Protein AF-A0A814U727-F1 (afdb_monomer_lite)

Organism: NCBI:txid1234261

pLDDT: mean 76.37, std 18.08, range [27.36, 97.31]

Foldseek 3Di:
DVCVVPPDPPPDPPPALVVLLVVLLPQDQPDDVVQVCCVPVVVDHDDDDDPDDPDQRPSLVVLVVVLCCLVPPPVHDVLRNLLSNQSSQQSHVVRRLLVNLVVLVVVCVVDVPPLVSSLVNLVSVCVRDPLVVNLLSQLLNVDVVSNVSSCVSSPHDCVVVVVVVVVLVPDPDPLQSNLVSCVVSVVLLSNLLSLLVRQVPDDDDPPVVLVVSVVSCLVVVVLVSNLVSLVVDPPNVSCLVSNLVSLVSNLVVCVVVLVLQVSLVSCVVSVVLVSNLVSCLSVVVLVSNVVSVVVVVVVVVVPDDDVVVVVVVVVVLVVVLVVLQVSLVVCLVVLVLQSSLVSCVPRNVNLVSSLVSCLSNVVLVVNVVSCVPPVNVVVVVCVPPPNVVSLVVVLVVVVVVLVVLLVLLVVLLVLLVVVLVVLLVVQVVCVVVVHHDDLPVVPPPDPPDDDDDDDDDDDDDDDDDDDDDDDDDDDDDDDCPVVVVVVLVVVVVLLQDCDPPRPNNNVNSLVSSLVSLVVLLVCLVVLLVSLVSLCVPPPVVCNVVSLVSNLVSLVSSVVSNVVSVVSLCVSQVDPPPPPPPVPDDDDDDPVSVVSVVVSNVSVVVSCVSPPPSSNDRRCRDPDDPRDDPVSDPPD

InterPro domains:
  IPR006849 Elongator complex protein 1 [PTHR12747] (14-600)
  IPR056166 ELP1, TPR domain [PF23878] (177-294)
  IPR056167 ELP1, alpha-solenoid [PF23925] (14-168)
  IPR056169 ELP1, three-helical bundle [PF23936] (381-571)

Structure (mmCIF, N/CA/C/O backbone):
data_AF-A0A814U727-F1
#
_entry.id   AF-A0A814U727-F1
#
loop_
_atom_site.group_PDB
_atom_site.id
_atom_site.type_symbol
_atom_site.label_atom_id
_atom_site.label_alt_id
_atom_site.label_comp_id
_atom_site.label_asym_id
_atom_site.label_entity_id
_atom_site.label_seq_id
_atom_site.pdbx_PDB_ins_code
_atom_site.Cartn_x
_atom_site.Cartn_y
_atom_site.Cartn_z
_atom_site.occupancy
_atom_site.B_iso_or_equiv
_atom_site.auth_seq_id
_atom_site.auth_comp_id
_atom_site.auth_asym_id
_atom_site.auth_atom_id
_atom_site.pdbx_PDB_model_num
ATOM 1 N N . ILE A 1 1 ? -9.825 -4.395 -49.458 1.00 58.22 1 ILE A N 1
ATOM 2 C CA . ILE A 1 1 ? -8.453 -4.311 -50.018 1.00 58.22 1 ILE A CA 1
ATOM 3 C C . 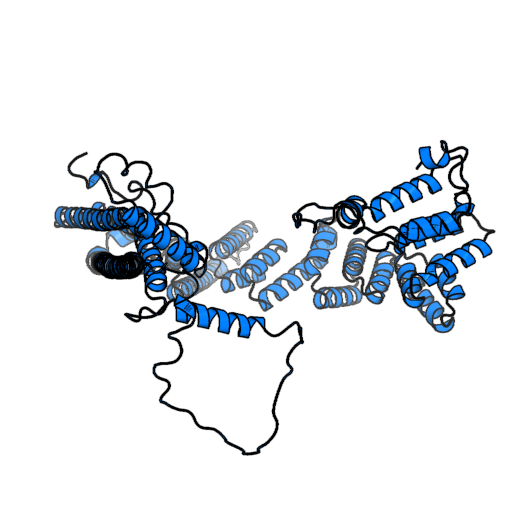ILE A 1 1 ? -8.302 -5.306 -51.154 1.00 58.22 1 ILE A C 1
ATOM 5 O O . ILE A 1 1 ? -8.364 -4.863 -52.281 1.00 58.22 1 ILE A O 1
ATOM 9 N N . HIS A 1 2 ? -8.316 -6.621 -50.920 1.00 54.81 2 HIS A N 1
ATOM 10 C CA . HIS A 1 2 ? -8.309 -7.592 -52.030 1.00 54.81 2 HIS A CA 1
ATOM 11 C C . HIS A 1 2 ? -9.456 -7.369 -53.050 1.00 54.81 2 HIS A C 1
ATOM 13 O O . HIS A 1 2 ? -9.230 -7.396 -54.251 1.00 54.81 2 HIS A O 1
ATOM 19 N N . ARG A 1 3 ? -10.678 -7.025 -52.596 1.00 56.31 3 ARG A N 1
ATOM 20 C CA . ARG A 1 3 ? -11.772 -6.569 -53.490 1.00 56.31 3 ARG A CA 1
ATOM 21 C C . ARG A 1 3 ? -11.554 -5.177 -54.117 1.00 56.31 3 ARG A C 1
ATOM 23 O O . ARG A 1 3 ? -11.979 -4.981 -55.242 1.00 56.31 3 ARG A O 1
ATOM 30 N N . LEU A 1 4 ? -10.876 -4.246 -53.432 1.00 59.59 4 LEU A N 1
ATOM 31 C CA . LEU A 1 4 ? -10.508 -2.930 -53.999 1.00 59.59 4 LEU A CA 1
ATOM 32 C C . LEU A 1 4 ? -9.521 -3.092 -55.167 1.00 59.59 4 LEU A C 1
ATOM 34 O O . LEU A 1 4 ? -9.614 -2.366 -56.142 1.00 59.59 4 LEU A O 1
ATOM 38 N N . PHE A 1 5 ? -8.617 -4.073 -55.082 1.00 59.12 5 PHE A N 1
ATOM 39 C CA . PHE A 1 5 ? -7.637 -4.366 -56.129 1.00 59.12 5 PHE A CA 1
ATOM 40 C C . PHE A 1 5 ? -8.147 -5.340 -57.213 1.00 59.12 5 PHE A C 1
ATOM 42 O O . PHE A 1 5 ? -7.602 -5.330 -58.311 1.00 59.12 5 PHE A O 1
ATOM 49 N N . LYS A 1 6 ? -9.186 -6.161 -56.951 1.00 55.72 6 LYS A N 1
ATOM 50 C CA . LYS A 1 6 ? -9.723 -7.145 -57.925 1.00 55.72 6 LYS A CA 1
ATOM 51 C C . LYS A 1 6 ? -11.111 -6.849 -58.524 1.00 55.72 6 LYS A C 1
ATOM 53 O O . LYS A 1 6 ? -11.428 -7.460 -59.536 1.00 55.72 6 LYS A O 1
ATOM 58 N N . GLN A 1 7 ? -11.964 -5.993 -57.941 1.00 47.12 7 GLN A N 1
ATOM 59 C CA . GLN A 1 7 ? -13.402 -5.925 -58.302 1.00 47.12 7 GLN A CA 1
ATOM 60 C C . GLN A 1 7 ? -13.961 -4.569 -58.779 1.00 47.12 7 GLN A C 1
ATOM 62 O O . GLN A 1 7 ? -15.175 -4.450 -58.915 1.00 47.12 7 GLN A O 1
ATOM 67 N N . THR A 1 8 ? -13.149 -3.569 -59.121 1.00 43.12 8 THR A N 1
ATOM 68 C CA . THR A 1 8 ? -13.662 -2.327 -59.740 1.00 43.12 8 THR A CA 1
ATOM 69 C C . THR A 1 8 ? -13.078 -2.116 -61.136 1.00 43.12 8 THR A C 1
ATOM 71 O O . THR A 1 8 ? -11.985 -1.570 -61.256 1.00 43.12 8 THR A O 1
ATOM 74 N N . PRO A 1 9 ? -13.794 -2.511 -62.211 1.00 39.28 9 PRO A N 1
ATOM 75 C CA . PRO A 1 9 ? -13.290 -2.392 -63.580 1.00 39.28 9 PRO A CA 1
ATOM 76 C C . PRO A 1 9 ? -13.101 -0.943 -64.049 1.00 39.28 9 PRO A C 1
ATOM 78 O O . PRO A 1 9 ? -12.345 -0.730 -64.982 1.00 39.28 9 PRO A O 1
ATOM 81 N N . ASN A 1 10 ? -13.760 0.041 -63.417 1.00 41.03 10 ASN A N 1
ATOM 82 C CA . ASN A 1 10 ? -13.787 1.437 -63.886 1.00 41.03 10 ASN A CA 1
ATOM 83 C C . ASN A 1 10 ? -13.770 2.509 -62.777 1.00 41.03 10 ASN A C 1
ATOM 85 O O . ASN A 1 10 ? -13.984 3.682 -63.070 1.00 41.03 10 ASN A O 1
ATOM 89 N N . SER A 1 11 ? -13.512 2.162 -61.513 1.00 38.41 11 SER A N 1
ATOM 90 C CA . SER A 1 11 ? -13.338 3.176 -60.466 1.00 38.41 11 SER A CA 1
ATOM 91 C C . SER A 1 11 ? -11.968 3.046 -59.826 1.00 38.41 11 SER A C 1
ATOM 93 O O . SER A 1 11 ? -11.688 2.095 -59.098 1.00 38.41 11 SER A O 1
ATOM 95 N N . ILE A 1 12 ? -11.199 4.098 -60.080 1.00 43.81 12 ILE A N 1
ATOM 96 C CA . ILE A 1 12 ? -9.891 4.459 -59.565 1.00 43.81 12 ILE A CA 1
ATOM 97 C C . ILE A 1 12 ? -8.723 3.659 -60.160 1.00 43.81 12 ILE A C 1
ATOM 99 O O . ILE A 1 12 ? -8.432 2.518 -59.815 1.00 43.81 12 ILE A O 1
ATOM 103 N N . THR A 1 13 ? -8.009 4.357 -61.032 1.00 46.28 13 THR A N 1
ATOM 104 C CA . THR A 1 13 ? -6.602 4.237 -61.430 1.00 46.28 13 THR A CA 1
ATOM 105 C C . THR A 1 13 ? -5.623 4.186 -60.238 1.00 46.28 13 THR A C 1
ATOM 107 O O . THR A 1 13 ? -4.543 4.747 -60.307 1.00 46.28 13 THR A O 1
ATOM 110 N N . ILE A 1 14 ? -5.938 3.485 -59.141 1.00 52.72 14 ILE A N 1
ATOM 111 C CA . ILE A 1 14 ? -5.020 3.255 -58.012 1.00 52.72 14 ILE A CA 1
ATOM 112 C C . ILE A 1 14 ? -4.080 2.120 -58.405 1.00 52.72 14 ILE A C 1
ATOM 114 O O . ILE A 1 14 ? -4.204 0.982 -57.953 1.00 52.72 14 ILE A O 1
ATOM 118 N N . LYS A 1 15 ? -3.180 2.402 -59.339 1.00 61.69 15 LYS A N 1
ATOM 119 C CA . LYS A 1 15 ? -2.070 1.499 -59.656 1.00 61.69 15 LYS A CA 1
ATOM 120 C C . LYS A 1 15 ? -0.719 2.117 -59.337 1.00 61.69 15 LYS A C 1
ATOM 122 O O . LYS A 1 15 ? 0.233 1.354 -59.197 1.00 61.69 15 LYS A O 1
ATOM 127 N N . ASN A 1 16 ? -0.643 3.441 -59.193 1.00 74.56 16 ASN A N 1
ATOM 128 C CA . ASN A 1 16 ? 0.601 4.131 -58.888 1.00 74.56 16 ASN A CA 1
ATOM 129 C C . ASN A 1 16 ? 0.815 4.266 -57.368 1.00 74.56 16 ASN A C 1
ATOM 131 O O . ASN A 1 16 ? -0.143 4.446 -56.615 1.00 74.56 16 ASN A O 1
ATOM 135 N N . ASP A 1 17 ? 2.070 4.158 -56.930 1.00 82.31 17 ASP A N 1
ATOM 136 C CA . ASP A 1 17 ? 2.481 4.223 -55.519 1.00 82.31 17 ASP A CA 1
ATOM 137 C C . ASP A 1 17 ? 2.091 5.567 -54.884 1.00 82.31 17 ASP A C 1
ATOM 139 O O . ASP A 1 17 ? 1.654 5.614 -53.738 1.00 82.31 17 ASP A O 1
ATOM 143 N N . ASP A 1 18 ? 2.155 6.655 -55.656 1.00 83.00 18 ASP A N 1
ATOM 144 C CA . ASP A 1 18 ? 1.884 8.016 -55.181 1.00 83.00 18 ASP A CA 1
ATOM 145 C C . ASP A 1 18 ? 0.433 8.220 -54.710 1.00 83.00 18 ASP A C 1
ATOM 147 O O . ASP A 1 18 ? 0.200 8.815 -53.656 1.00 83.00 18 ASP A O 1
ATOM 151 N N . ASP A 1 19 ? -0.548 7.679 -55.440 1.00 83.69 19 ASP A N 1
ATOM 152 C CA . ASP A 1 19 ? -1.971 7.804 -55.088 1.00 83.69 19 ASP A CA 1
ATOM 153 C C . ASP A 1 19 ? -2.294 7.030 -53.801 1.00 83.69 19 ASP A C 1
ATOM 155 O O . ASP A 1 19 ? -3.074 7.472 -52.953 1.00 83.69 19 ASP A O 1
ATOM 159 N N . LEU A 1 20 ? -1.662 5.865 -53.633 1.00 85.06 20 LEU A N 1
ATOM 160 C CA . LEU A 1 20 ? -1.774 5.048 -52.425 1.00 85.06 20 LEU A CA 1
ATOM 161 C C . LEU A 1 20 ? -1.077 5.706 -51.234 1.00 85.06 20 LEU A C 1
ATOM 163 O O . LEU A 1 20 ? -1.623 5.690 -50.129 1.00 85.06 20 LEU A O 1
ATOM 167 N N . CYS A 1 21 ? 0.085 6.323 -51.452 1.00 87.88 21 CYS A N 1
ATOM 168 C CA . CYS A 1 21 ? 0.768 7.130 -50.448 1.00 87.88 21 CYS A CA 1
ATOM 169 C C . CYS A 1 21 ? -0.115 8.279 -49.975 1.00 87.88 21 CYS A C 1
ATOM 171 O O . CYS A 1 21 ? -0.273 8.459 -48.767 1.00 87.88 21 CYS A O 1
ATOM 173 N N . LEU A 1 22 ? -0.709 9.030 -50.908 1.00 87.31 22 LEU A N 1
ATOM 174 C CA . LEU A 1 22 ? -1.599 10.139 -50.587 1.00 87.31 22 LEU A CA 1
ATOM 175 C C . LEU A 1 22 ? -2.775 9.643 -49.742 1.00 87.31 22 LEU A C 1
ATOM 177 O O . LEU A 1 22 ? -2.979 10.141 -48.635 1.00 87.31 22 LEU A O 1
ATOM 181 N N . PHE A 1 23 ? -3.446 8.576 -50.184 1.00 87.44 23 PHE A N 1
ATOM 182 C CA . PHE A 1 23 ? -4.540 7.955 -49.439 1.00 87.44 23 PHE A CA 1
ATOM 183 C C . PHE A 1 23 ? -4.135 7.544 -48.016 1.00 87.44 23 PHE A C 1
ATOM 185 O O . PHE A 1 23 ? -4.817 7.883 -47.050 1.00 87.44 23 PHE A O 1
ATOM 192 N N . LEU A 1 24 ? -3.017 6.825 -47.863 1.00 88.00 24 LEU A N 1
ATOM 193 C CA . LEU A 1 24 ? -2.517 6.398 -46.553 1.00 88.00 24 LEU A CA 1
ATOM 194 C C . LEU A 1 24 ? -2.114 7.593 -45.682 1.00 88.00 24 LEU A C 1
ATOM 196 O O . LEU A 1 24 ? -2.249 7.536 -44.459 1.00 88.00 24 LEU A O 1
ATOM 200 N N . SER A 1 25 ? -1.630 8.675 -46.292 1.00 86.19 25 SER A N 1
ATOM 201 C CA . SER A 1 25 ? -1.202 9.877 -45.586 1.00 86.19 25 SER A CA 1
ATOM 202 C C . SER A 1 25 ? -2.357 10.709 -45.025 1.00 86.19 25 SER A C 1
ATOM 204 O O . SER A 1 25 ? -2.167 11.364 -43.997 1.00 86.19 25 SER A O 1
ATOM 206 N N . GLU A 1 26 ? -3.532 10.637 -45.652 1.00 85.81 26 GLU A N 1
ATOM 207 C CA . GLU A 1 26 ? -4.764 11.332 -45.259 1.00 85.81 26 GLU A CA 1
ATOM 208 C C . GLU A 1 26 ? -5.629 10.528 -44.274 1.00 85.81 26 GLU A C 1
ATOM 210 O O . GLU A 1 26 ? -6.686 10.996 -43.845 1.00 85.81 26 GLU A O 1
ATOM 215 N N . LEU A 1 27 ? -5.196 9.321 -43.887 1.00 83.38 27 LEU A N 1
ATOM 216 C CA . LEU A 1 27 ? -5.899 8.529 -42.882 1.00 83.38 27 LEU A CA 1
ATOM 217 C C . LEU A 1 27 ? -5.913 9.247 -41.530 1.00 83.38 27 LEU A C 1
ATOM 219 O O . LEU A 1 27 ? -4.876 9.459 -40.905 1.00 83.38 27 LEU A O 1
ATOM 223 N N . ASP A 1 28 ? -7.124 9.537 -41.066 1.00 76.38 28 ASP A N 1
ATOM 224 C CA . ASP A 1 28 ? -7.392 10.198 -39.796 1.00 76.38 28 ASP A CA 1
ATOM 225 C C . ASP A 1 28 ? -8.193 9.268 -38.868 1.00 76.38 28 ASP A C 1
ATOM 227 O O . ASP A 1 28 ? -9.108 8.550 -39.302 1.00 76.38 28 ASP A O 1
ATOM 231 N N . ASN A 1 29 ? -7.821 9.257 -37.587 1.00 73.56 29 ASN A N 1
ATOM 232 C CA . ASN A 1 29 ? -8.499 8.487 -36.548 1.00 73.56 29 ASN A CA 1
ATOM 233 C C . ASN A 1 29 ? -9.765 9.191 -36.041 1.00 73.56 29 ASN A C 1
ATOM 235 O O . ASN A 1 29 ? -10.675 8.505 -35.582 1.00 73.56 29 ASN A O 1
ATOM 239 N N . GLU A 1 30 ? -9.844 10.520 -36.159 1.00 66.31 30 GLU A N 1
ATOM 240 C CA . GLU A 1 30 ? -10.944 11.337 -35.630 1.00 66.31 30 GLU A CA 1
ATOM 241 C C . GLU A 1 30 ? -12.104 11.464 -36.628 1.00 66.31 30 GLU A C 1
ATOM 243 O O . GLU A 1 30 ? -13.277 11.517 -36.250 1.00 66.31 30 GLU A O 1
ATOM 248 N N . LYS A 1 31 ? -11.805 11.443 -37.932 1.00 62.59 31 LYS A N 1
ATOM 249 C CA . LYS A 1 31 ? -12.823 11.565 -38.982 1.00 62.59 31 LYS A CA 1
ATOM 250 C C . LYS A 1 31 ? -13.598 10.263 -39.168 1.00 62.59 31 LYS A C 1
ATOM 252 O O . LYS A 1 31 ? -13.201 9.340 -39.894 1.00 62.59 31 LYS A O 1
ATOM 257 N N . ASN A 1 32 ? -14.766 10.213 -38.538 1.00 62.75 32 ASN A N 1
ATOM 258 C CA . ASN A 1 32 ? -15.818 9.266 -38.870 1.00 62.75 32 ASN A CA 1
ATOM 259 C C . ASN A 1 32 ? -16.837 9.947 -39.790 1.00 62.75 32 ASN A C 1
ATOM 261 O O . ASN A 1 32 ? -17.384 10.994 -39.447 1.00 62.75 32 ASN A O 1
ATOM 265 N N . THR A 1 33 ? -17.142 9.329 -40.933 1.00 61.69 33 THR A N 1
ATOM 266 C CA . THR A 1 33 ? -18.140 9.808 -41.904 1.00 61.69 33 THR A CA 1
ATOM 267 C C . THR A 1 33 ? -19.481 10.086 -41.227 1.00 61.69 33 THR A C 1
ATOM 269 O O . THR A 1 33 ? -20.190 10.998 -41.626 1.00 61.69 33 THR A O 1
ATOM 272 N N . LYS A 1 34 ? -19.793 9.351 -40.150 1.00 60.88 34 LYS A N 1
ATOM 273 C CA . LYS A 1 34 ? -20.960 9.572 -39.291 1.00 60.88 34 LYS A CA 1
ATOM 274 C C . LYS A 1 34 ? -20.980 10.973 -38.658 1.00 60.88 34 LYS A C 1
ATOM 276 O O . LYS A 1 34 ? -22.019 11.618 -38.698 1.00 60.88 34 LYS A O 1
ATOM 281 N N . HIS A 1 35 ? -19.862 11.460 -38.118 1.00 59.62 35 HIS A N 1
ATOM 282 C CA . HIS A 1 35 ? -19.787 12.791 -37.500 1.00 59.62 35 HIS A CA 1
ATOM 283 C C . HIS A 1 35 ? -19.927 13.915 -38.534 1.00 59.62 35 HIS A C 1
ATOM 285 O O . HIS A 1 35 ? -20.664 14.871 -38.296 1.00 59.62 35 HIS A O 1
ATOM 291 N N . GLU A 1 36 ? -19.277 13.792 -39.695 1.00 60.28 36 GLU A N 1
ATOM 292 C CA . GLU A 1 36 ? -19.393 14.794 -40.765 1.00 60.28 36 GLU A CA 1
ATOM 293 C C . GLU A 1 36 ? -20.781 14.784 -41.428 1.00 60.28 36 GLU A C 1
ATOM 295 O O . GLU A 1 36 ? -21.351 15.852 -41.645 1.00 60.28 36 GLU A O 1
ATOM 300 N N . LEU A 1 37 ? -21.383 13.611 -41.670 1.00 58.31 37 LEU A N 1
ATOM 301 C CA . LEU A 1 37 ? -22.754 13.499 -42.191 1.00 58.31 37 LEU A CA 1
ATOM 302 C C . LEU A 1 37 ? -23.787 14.078 -41.218 1.00 58.31 37 LEU A C 1
ATOM 304 O O . LEU A 1 37 ? -24.665 14.821 -41.647 1.00 58.31 37 LEU A O 1
ATOM 308 N N . ILE A 1 38 ? -23.684 13.788 -39.918 1.00 60.50 38 ILE A N 1
ATOM 309 C CA . ILE A 1 38 ? -24.614 14.331 -38.913 1.00 60.50 38 ILE A CA 1
ATOM 310 C C . ILE A 1 38 ? -24.492 15.859 -38.836 1.00 60.50 38 ILE A C 1
ATOM 312 O O . ILE A 1 38 ? -25.503 16.562 -38.849 1.00 60.50 38 ILE A O 1
ATOM 316 N N . LYS A 1 39 ? -23.266 16.389 -38.854 1.00 58.56 39 LYS A N 1
ATOM 317 C CA . LYS A 1 39 ? -23.022 17.832 -38.787 1.00 58.56 39 LYS A CA 1
ATOM 318 C C . LYS A 1 39 ? -23.521 18.580 -40.031 1.00 58.56 39 LYS A C 1
ATOM 320 O O . LYS A 1 39 ? -24.152 19.624 -39.894 1.00 58.56 39 LYS A O 1
ATOM 325 N N . TYR A 1 40 ? -23.260 18.062 -41.235 1.00 58.59 40 TYR A N 1
ATOM 326 C CA . TYR A 1 40 ? -23.565 18.772 -42.487 1.00 58.59 40 TYR A CA 1
ATOM 327 C C . TYR A 1 40 ? -24.944 18.462 -43.078 1.00 58.59 40 TYR A C 1
ATOM 329 O O . TYR A 1 40 ? -25.570 19.362 -43.636 1.00 58.59 40 TYR A O 1
ATOM 337 N N . VAL A 1 41 ? -25.435 17.225 -42.962 1.00 60.72 41 VAL A N 1
ATOM 338 C CA . VAL A 1 41 ? -26.725 16.816 -43.547 1.00 60.72 41 VAL A CA 1
ATOM 339 C C . VAL A 1 41 ? -27.869 16.959 -42.547 1.00 60.72 41 VAL A C 1
ATOM 341 O O . VAL A 1 41 ? -28.960 17.362 -42.940 1.00 60.72 41 VAL A O 1
ATOM 344 N N . LEU A 1 42 ? -27.632 16.686 -41.259 1.00 64.75 42 LEU A N 1
ATOM 345 C CA . LEU A 1 42 ? -28.689 16.702 -40.238 1.00 64.75 42 LEU A CA 1
ATOM 346 C C . LEU A 1 42 ? -28.734 17.992 -39.398 1.00 64.75 42 LEU A C 1
ATOM 348 O O . LEU A 1 42 ? -29.694 18.171 -38.657 1.00 64.75 42 LEU A O 1
ATOM 352 N N . LYS A 1 43 ? -27.756 18.908 -39.532 1.00 62.66 43 LYS A N 1
ATOM 353 C CA . LYS A 1 43 ? -27.666 20.193 -38.791 1.00 62.66 43 LYS A CA 1
ATOM 354 C C . LYS A 1 43 ? -27.891 20.060 -37.271 1.00 62.66 43 LYS A C 1
ATOM 356 O O . LYS A 1 43 ? -28.427 20.967 -36.641 1.00 62.66 43 LYS A O 1
ATOM 361 N N . GLN A 1 44 ? -27.494 18.936 -36.684 1.00 56.94 44 GLN A N 1
ATOM 362 C CA . GLN A 1 44 ? -27.546 18.703 -35.240 1.00 56.94 44 GLN A CA 1
ATOM 363 C C . GLN A 1 44 ? -26.124 18.686 -34.685 1.00 56.94 44 GLN A C 1
ATOM 365 O O . GLN A 1 44 ? -25.215 18.146 -35.325 1.00 56.94 44 GLN A O 1
ATOM 370 N N . GLU A 1 45 ? -25.920 19.275 -33.505 1.00 53.94 45 GLU A N 1
ATOM 371 C CA . GLU A 1 45 ? -24.656 19.094 -32.795 1.00 53.94 45 GLU A CA 1
ATOM 372 C C . GLU A 1 45 ? -24.566 17.648 -32.288 1.00 53.94 45 GLU A C 1
ATOM 374 O O . GLU A 1 45 ? -25.549 17.115 -31.764 1.00 53.94 45 GLU A O 1
ATOM 379 N N . PRO A 1 46 ? -23.430 16.963 -32.493 1.00 51.03 46 PRO A N 1
ATOM 380 C CA . PRO A 1 46 ? -23.290 15.593 -32.040 1.00 51.03 46 PRO A CA 1
ATOM 381 C C . PRO A 1 46 ? -23.306 15.547 -30.507 1.00 51.03 46 PRO A C 1
ATOM 383 O O . PRO A 1 46 ? -22.475 16.178 -29.861 1.00 51.03 46 PRO A O 1
ATOM 386 N N . MET A 1 47 ? -24.238 14.773 -29.945 1.00 49.66 47 MET A N 1
ATOM 387 C CA . MET A 1 47 ? -24.257 14.406 -28.526 1.00 49.66 47 MET A CA 1
ATOM 388 C C . MET A 1 47 ? -22.933 13.723 -28.148 1.00 49.66 47 MET A C 1
ATOM 390 O O . MET A 1 47 ? -22.482 12.827 -28.869 1.00 49.66 47 MET A O 1
ATOM 394 N N . GLU A 1 48 ? -22.329 14.149 -27.036 1.00 52.84 48 GLU A N 1
ATOM 395 C CA . GLU A 1 48 ? -21.094 13.579 -26.483 1.00 52.84 48 GLU A CA 1
ATOM 396 C C . GLU A 1 48 ? -21.222 12.054 -26.335 1.00 52.84 48 GLU A C 1
ATOM 398 O O . GLU A 1 48 ? -22.202 11.553 -25.781 1.00 52.84 48 GLU A O 1
ATOM 403 N N . GLN A 1 49 ? -20.251 11.305 -26.867 1.00 47.97 49 GLN A N 1
ATOM 404 C CA . GLN A 1 49 ? -20.164 9.859 -26.662 1.00 47.97 49 GLN A CA 1
ATOM 405 C C . GLN A 1 49 ? -19.059 9.524 -25.659 1.00 47.97 49 GLN A C 1
ATOM 407 O O . GLN A 1 49 ? -17.962 10.075 -25.729 1.00 47.97 49 GLN A O 1
ATOM 412 N N . ASP A 1 50 ? -19.389 8.576 -24.780 1.00 39.53 50 ASP A N 1
ATOM 413 C CA . ASP A 1 50 ? -18.578 7.982 -23.717 1.00 39.53 50 ASP A CA 1
ATOM 414 C C . ASP A 1 50 ? -17.115 7.679 -24.100 1.00 39.53 50 ASP A C 1
ATOM 416 O O . ASP A 1 50 ? -16.830 6.950 -25.053 1.00 39.53 50 ASP A O 1
ATOM 420 N N . GLU A 1 51 ? -16.182 8.135 -23.257 1.00 42.53 51 GLU A N 1
ATOM 421 C CA . GLU A 1 51 ? -14.725 7.914 -23.323 1.00 42.53 51 GLU A CA 1
ATOM 422 C C . GLU A 1 51 ? -14.274 6.464 -23.001 1.00 42.53 51 GLU A C 1
ATOM 424 O O . GLU A 1 51 ? -13.201 6.248 -22.439 1.00 42.53 51 GLU A O 1
ATOM 429 N N . SER A 1 52 ? -15.060 5.430 -23.316 1.00 39.22 52 SER A N 1
ATOM 430 C CA . SER A 1 52 ? -14.822 4.076 -22.774 1.00 39.22 52 SER A CA 1
ATOM 431 C C . SER A 1 52 ? -14.814 2.926 -23.786 1.00 39.22 52 SER A C 1
ATOM 433 O O . SER A 1 52 ? -15.284 1.827 -23.499 1.00 39.22 52 SER A O 1
ATOM 435 N N . SER A 1 53 ? -14.185 3.107 -24.952 1.00 39.44 53 SER A N 1
ATOM 436 C CA . SER A 1 53 ? -13.728 1.942 -25.723 1.00 39.44 53 SER A CA 1
ATOM 437 C C . SER A 1 53 ? -12.278 2.085 -26.159 1.00 39.44 53 SER A C 1
ATOM 439 O O . SER A 1 53 ? -11.857 3.113 -26.685 1.00 39.44 53 SER A O 1
ATOM 441 N N . GLU A 1 54 ? -11.521 1.022 -25.909 1.00 43.97 54 GLU A N 1
ATOM 442 C CA . GLU A 1 54 ? -10.152 0.762 -26.336 1.00 43.97 54 GLU A CA 1
ATOM 443 C C . GLU A 1 54 ? -10.092 0.734 -27.877 1.00 43.97 54 GLU A C 1
ATOM 445 O O . GLU A 1 54 ? -10.060 -0.311 -28.526 1.00 43.97 54 GLU A O 1
ATOM 450 N N . TYR A 1 55 ? -10.193 1.908 -28.497 1.00 49.38 55 TYR A N 1
ATOM 451 C CA . TYR A 1 55 ? -10.273 2.034 -29.942 1.00 49.38 55 TYR A CA 1
ATOM 452 C C . TYR A 1 55 ? -8.864 1.876 -30.517 1.00 49.38 55 TYR A C 1
ATOM 454 O O . TYR A 1 55 ? -8.052 2.802 -30.494 1.00 49.38 55 TYR A O 1
ATOM 462 N N . TYR A 1 56 ? -8.555 0.689 -31.049 1.00 55.31 56 TYR A N 1
ATOM 463 C CA . TYR A 1 56 ? -7.406 0.526 -31.938 1.00 55.31 56 TYR A CA 1
ATOM 464 C C . TYR A 1 56 ? -7.509 1.592 -33.040 1.00 55.31 56 TYR A C 1
ATOM 466 O O . TYR A 1 56 ? -8.531 1.624 -33.734 1.00 55.31 56 TYR A O 1
ATOM 474 N N . PRO A 1 57 ? -6.494 2.458 -33.237 1.00 76.19 57 PRO A N 1
ATOM 475 C CA . PRO A 1 57 ? -6.599 3.554 -34.189 1.00 76.19 57 PRO A CA 1
ATOM 476 C C . PRO A 1 57 ? -6.975 2.992 -35.564 1.00 76.19 57 PRO A C 1
ATOM 478 O O . PRO A 1 57 ? -6.271 2.127 -36.093 1.00 76.19 57 PRO A O 1
ATOM 481 N N . LYS A 1 58 ? -8.100 3.434 -36.140 1.00 82.19 58 LYS A N 1
ATOM 482 C CA . LYS A 1 58 ? -8.581 3.013 -37.472 1.00 82.19 58 LYS A CA 1
ATOM 483 C C . LYS A 1 58 ? -7.453 3.070 -38.507 1.00 82.19 58 LYS A C 1
ATOM 485 O O . LYS A 1 58 ? -7.328 2.162 -39.334 1.00 82.19 58 LYS A O 1
ATOM 490 N N . ALA A 1 59 ? -6.606 4.096 -38.418 1.00 84.38 59 ALA A N 1
ATOM 491 C CA . ALA A 1 59 ? -5.407 4.245 -39.230 1.00 84.38 59 ALA A CA 1
ATOM 492 C C . ALA A 1 59 ? -4.431 3.070 -39.047 1.00 84.38 59 ALA A C 1
ATOM 494 O O . ALA A 1 59 ? -4.007 2.486 -40.039 1.00 84.38 59 ALA A O 1
ATOM 495 N N . ASN A 1 60 ? -4.142 2.634 -37.813 1.00 88.81 60 ASN A N 1
ATOM 496 C CA . ASN A 1 60 ? -3.254 1.492 -37.547 1.00 88.81 60 ASN A CA 1
ATOM 497 C C . ASN A 1 60 ? -3.775 0.204 -38.193 1.00 88.81 60 ASN A C 1
ATOM 499 O O . ASN A 1 60 ? -2.996 -0.532 -38.804 1.00 88.81 60 ASN A O 1
ATOM 503 N N . LEU A 1 61 ? -5.081 -0.062 -38.085 1.00 86.81 61 LEU A N 1
ATOM 504 C CA . LEU A 1 61 ? -5.704 -1.248 -38.674 1.00 86.81 61 LEU A CA 1
ATOM 505 C C . LEU A 1 61 ? -5.604 -1.235 -40.203 1.00 86.81 61 LEU A C 1
ATOM 507 O O . LEU A 1 61 ? -5.218 -2.239 -40.805 1.00 86.81 61 LEU A O 1
ATOM 511 N N . LEU A 1 62 ? -5.948 -0.109 -40.831 1.00 86.56 62 LEU A N 1
ATOM 512 C CA . LEU A 1 62 ? -5.878 0.044 -42.283 1.00 86.56 62 LEU A CA 1
ATOM 513 C C . LEU A 1 62 ? -4.436 -0.070 -42.772 1.00 86.56 62 LEU A C 1
ATOM 515 O O . LEU A 1 62 ? -4.164 -0.913 -43.624 1.00 86.56 62 LEU A O 1
ATOM 519 N N . CYS A 1 63 ? -3.510 0.677 -42.171 1.00 90.25 63 CYS A N 1
ATOM 520 C CA . CYS A 1 63 ? -2.083 0.601 -42.465 1.00 90.25 63 CYS A CA 1
ATOM 521 C C . CYS A 1 63 ? -1.558 -0.838 -42.388 1.00 90.25 63 CYS A C 1
ATOM 523 O O . CYS A 1 63 ? -0.897 -1.294 -43.315 1.00 90.25 63 CYS A O 1
ATOM 525 N N . ASN A 1 64 ? -1.905 -1.594 -41.340 1.00 89.81 64 ASN A N 1
ATOM 526 C CA . ASN A 1 64 ? -1.494 -2.994 -41.211 1.00 89.81 64 ASN A CA 1
ATOM 527 C C . ASN A 1 64 ? -2.057 -3.887 -42.320 1.00 89.81 64 ASN A C 1
ATOM 529 O O . ASN A 1 64 ? -1.327 -4.723 -42.847 1.00 89.81 64 ASN A O 1
ATOM 533 N N . LYS A 1 65 ? -3.326 -3.711 -42.707 1.00 88.00 65 LYS A N 1
ATOM 534 C CA . LYS A 1 65 ? -3.923 -4.515 -43.781 1.00 88.00 65 LYS A CA 1
ATOM 535 C C . LYS A 1 65 ? -3.365 -4.171 -45.165 1.00 88.00 65 LYS A C 1
ATOM 537 O O . LYS A 1 65 ? -3.173 -5.084 -45.963 1.00 88.00 65 LYS A O 1
ATOM 542 N N . PHE A 1 66 ? -3.110 -2.894 -45.454 1.00 87.75 66 PHE A N 1
ATOM 543 C CA . PHE A 1 66 ? -2.451 -2.477 -46.697 1.00 87.75 66 PHE A CA 1
ATOM 544 C C . PHE A 1 66 ? -1.036 -3.050 -46.773 1.00 87.75 66 PHE A C 1
ATOM 546 O O . PHE A 1 66 ? -0.695 -3.711 -47.748 1.00 87.75 66 PHE A O 1
ATOM 553 N N . ARG A 1 67 ? -0.255 -2.903 -45.699 1.00 90.31 67 ARG A N 1
ATOM 554 C CA . ARG A 1 67 ? 1.100 -3.454 -45.594 1.00 90.31 67 ARG A CA 1
ATOM 555 C C . ARG A 1 67 ? 1.128 -4.975 -45.758 1.00 90.31 67 ARG A C 1
ATOM 557 O O . ARG A 1 67 ? 1.935 -5.489 -46.520 1.00 90.31 67 ARG A O 1
ATOM 564 N N . TYR A 1 68 ? 0.224 -5.693 -45.086 1.00 88.56 68 TYR A N 1
ATOM 565 C CA . TYR A 1 68 ? 0.099 -7.146 -45.226 1.00 88.56 68 TYR A CA 1
ATOM 566 C C . TYR A 1 68 ? -0.189 -7.551 -46.675 1.00 88.56 68 TYR A C 1
ATOM 568 O O . TYR A 1 68 ? 0.398 -8.507 -47.168 1.00 88.56 68 TYR A O 1
ATOM 576 N N . TYR A 1 69 ? -1.063 -6.814 -47.361 1.00 85.38 69 TYR A N 1
ATOM 577 C CA . TYR A 1 69 ? -1.389 -7.078 -48.758 1.00 85.38 69 TYR A CA 1
ATOM 578 C C . TYR A 1 69 ? -0.197 -6.828 -49.693 1.00 85.38 69 TYR A C 1
ATOM 580 O O . TYR A 1 69 ? 0.100 -7.687 -50.514 1.00 85.38 69 TYR A O 1
ATOM 588 N N . PHE A 1 70 ? 0.525 -5.712 -49.537 1.00 85.44 70 PHE A N 1
ATOM 589 C CA . PHE A 1 70 ? 1.699 -5.420 -50.370 1.00 85.44 70 PHE A CA 1
ATOM 590 C C . PHE A 1 70 ? 2.828 -6.442 -50.204 1.00 85.44 70 PHE A C 1
ATOM 592 O O . PHE A 1 70 ? 3.527 -6.715 -51.170 1.00 85.44 70 PHE A O 1
ATOM 599 N N . LEU A 1 71 ? 3.011 -6.995 -49.001 1.00 85.00 71 LEU A N 1
ATOM 600 C CA . LEU A 1 71 ? 4.119 -7.907 -48.703 1.00 85.00 71 LEU A CA 1
ATOM 601 C C . LEU A 1 71 ? 3.829 -9.381 -49.019 1.00 85.00 71 LEU A C 1
ATOM 603 O O . LEU A 1 71 ? 4.777 -10.140 -49.180 1.00 85.00 71 LEU A O 1
ATOM 607 N N . ASN A 1 72 ? 2.558 -9.798 -49.070 1.00 83.94 72 ASN A N 1
ATOM 608 C CA . ASN A 1 72 ? 2.182 -11.220 -49.152 1.00 83.94 72 ASN A CA 1
ATOM 609 C C . ASN A 1 72 ? 1.310 -11.577 -50.368 1.00 83.94 72 ASN A C 1
ATOM 611 O O . ASN A 1 72 ? 0.799 -12.690 -50.437 1.00 83.94 72 ASN A O 1
ATOM 615 N N . SER A 1 73 ? 1.060 -10.642 -51.286 1.00 80.69 73 SER A N 1
ATOM 616 C CA . SER A 1 73 ? 0.246 -10.899 -52.478 1.00 80.69 73 SER A CA 1
ATOM 617 C C . SER A 1 73 ? 1.124 -11.315 -53.657 1.00 80.69 73 SER A C 1
ATOM 619 O O . SER A 1 73 ? 1.951 -10.523 -54.094 1.00 80.69 73 SER A O 1
ATOM 621 N N . ASP A 1 74 ? 0.866 -12.489 -54.239 1.00 75.12 74 ASP A N 1
ATOM 622 C CA . ASP A 1 74 ? 1.601 -13.004 -55.411 1.00 75.12 74 ASP A CA 1
ATOM 623 C C . ASP A 1 74 ? 1.458 -12.102 -56.655 1.00 75.12 74 ASP A C 1
ATOM 625 O O . ASP A 1 74 ? 2.341 -12.042 -57.507 1.00 75.12 74 ASP A O 1
ATOM 629 N N . ASP A 1 75 ? 0.349 -11.357 -56.735 1.00 70.50 75 ASP A N 1
ATOM 630 C CA . ASP A 1 75 ? 0.014 -10.475 -57.859 1.00 70.50 75 ASP A CA 1
ATOM 631 C C . ASP A 1 75 ? 0.793 -9.131 -57.855 1.00 70.50 75 ASP A C 1
ATOM 633 O O . ASP A 1 75 ? 0.620 -8.317 -58.766 1.00 70.50 75 ASP A O 1
ATOM 637 N N . ILE A 1 76 ? 1.603 -8.838 -56.823 1.00 76.25 76 ILE A N 1
ATOM 638 C CA . ILE A 1 76 ? 2.245 -7.527 -56.611 1.00 76.25 76 ILE A CA 1
ATOM 639 C C . ILE A 1 76 ? 3.732 -7.684 -56.288 1.00 76.25 76 ILE A C 1
ATOM 641 O O . ILE A 1 76 ? 4.111 -8.436 -55.400 1.00 76.25 76 ILE A O 1
ATOM 645 N N . ASN A 1 77 ? 4.580 -6.886 -56.946 1.00 81.25 77 ASN A N 1
ATOM 646 C CA . ASN A 1 77 ? 5.970 -6.714 -56.527 1.00 81.25 77 ASN A CA 1
ATOM 647 C C . ASN A 1 77 ? 6.064 -5.606 -55.451 1.00 81.25 77 ASN A C 1
ATOM 649 O O . ASN A 1 77 ? 5.778 -4.448 -55.780 1.00 81.25 77 ASN A O 1
ATOM 653 N N . PRO A 1 78 ? 6.503 -5.903 -54.207 1.00 82.50 78 PRO A N 1
ATOM 654 C CA . PRO A 1 78 ? 6.647 -4.907 -53.139 1.00 82.50 78 PRO A CA 1
ATOM 655 C C . PRO A 1 78 ? 7.542 -3.719 -53.515 1.00 82.50 78 PRO A C 1
ATOM 657 O O . PRO A 1 78 ? 7.340 -2.613 -53.018 1.00 82.50 78 PRO A O 1
ATOM 660 N N . MET A 1 79 ? 8.502 -3.924 -54.427 1.00 81.44 79 MET A N 1
ATOM 661 C CA . MET A 1 79 ? 9.423 -2.880 -54.892 1.00 81.44 79 MET A CA 1
ATOM 662 C C . MET A 1 79 ? 8.717 -1.730 -55.617 1.00 81.44 79 MET A C 1
ATOM 664 O O . MET A 1 79 ? 9.229 -0.615 -55.634 1.00 81.44 79 MET A O 1
ATOM 668 N N . ASN A 1 80 ? 7.535 -1.984 -56.181 1.00 84.25 80 ASN A N 1
ATOM 669 C CA . ASN A 1 80 ? 6.744 -0.966 -56.869 1.00 84.25 80 ASN A CA 1
ATOM 670 C C . ASN A 1 80 ? 5.917 -0.099 -55.905 1.00 84.25 80 ASN A C 1
ATOM 672 O O . ASN A 1 80 ? 5.339 0.883 -56.351 1.00 84.25 80 ASN A O 1
ATOM 676 N N . TYR A 1 81 ? 5.833 -0.469 -54.620 1.00 87.00 81 TYR A N 1
ATOM 677 C CA . TYR A 1 81 ? 4.974 0.177 -53.618 1.00 87.00 81 TYR A CA 1
ATOM 678 C C . TYR A 1 81 ? 5.737 0.558 -52.342 1.00 87.00 81 TYR A C 1
ATOM 680 O O . TYR A 1 81 ? 5.186 0.559 -51.237 1.00 87.00 81 TYR A O 1
ATOM 688 N N . ILE A 1 82 ? 7.042 0.817 -52.468 1.00 88.69 82 ILE A N 1
ATOM 689 C CA . ILE A 1 82 ? 7.920 1.059 -51.319 1.00 88.69 82 ILE A CA 1
ATOM 690 C C . ILE A 1 82 ? 7.464 2.280 -50.532 1.00 88.69 82 ILE A C 1
ATOM 692 O O . ILE A 1 82 ? 7.414 2.200 -49.303 1.00 88.69 82 ILE A O 1
ATOM 696 N N . ASN A 1 83 ? 7.089 3.377 -51.197 1.00 90.75 83 ASN A N 1
ATOM 697 C CA . ASN A 1 83 ? 6.666 4.571 -50.479 1.00 90.75 83 ASN A CA 1
ATOM 698 C C . ASN A 1 83 ? 5.376 4.279 -49.715 1.00 90.75 83 ASN A C 1
ATOM 700 O O . ASN A 1 83 ? 5.340 4.555 -48.522 1.00 90.75 83 ASN A O 1
ATOM 704 N N . SER A 1 84 ? 4.395 3.592 -50.314 1.00 90.94 84 SER A N 1
ATOM 705 C CA . SER A 1 84 ? 3.146 3.224 -49.629 1.00 90.94 84 SER A CA 1
ATOM 706 C C . SER A 1 84 ? 3.386 2.326 -48.416 1.00 90.94 84 SER A C 1
ATOM 708 O O . SER A 1 84 ? 2.769 2.503 -47.358 1.00 90.94 84 SER A O 1
ATOM 710 N N . ILE A 1 85 ? 4.311 1.368 -48.531 1.00 91.88 85 ILE A N 1
ATOM 711 C CA . ILE A 1 85 ? 4.715 0.510 -47.412 1.00 91.88 85 ILE A CA 1
ATOM 712 C C . ILE A 1 85 ? 5.327 1.367 -46.294 1.00 91.88 85 ILE A C 1
ATOM 714 O O . ILE A 1 85 ? 4.927 1.221 -45.135 1.00 91.88 85 ILE A O 1
ATOM 718 N N . LEU A 1 86 ? 6.221 2.305 -46.612 1.00 92.69 86 LEU A N 1
ATOM 719 C CA . LEU A 1 86 ? 6.820 3.213 -45.630 1.00 92.69 86 LEU A CA 1
ATOM 720 C C . LEU A 1 86 ? 5.781 4.159 -45.011 1.00 92.69 86 LEU A C 1
ATOM 722 O O . LEU A 1 86 ? 5.724 4.270 -43.785 1.00 92.69 86 LEU A O 1
ATOM 726 N N . THR A 1 87 ? 4.892 4.765 -45.805 1.00 92.62 87 THR A N 1
ATOM 727 C CA . THR A 1 87 ? 3.793 5.613 -45.316 1.00 92.62 87 THR A CA 1
ATOM 728 C C . THR A 1 87 ? 2.938 4.852 -44.314 1.00 92.62 87 THR A C 1
ATOM 730 O O . THR A 1 87 ? 2.603 5.382 -43.257 1.00 92.62 87 THR A O 1
ATOM 733 N N . SER A 1 88 ? 2.640 3.579 -44.589 1.00 92.94 88 SER A N 1
ATOM 734 C CA . SER A 1 88 ? 1.837 2.753 -43.688 1.00 92.94 88 SER A CA 1
ATOM 735 C C . SER A 1 88 ? 2.524 2.475 -42.343 1.00 92.94 88 SER A C 1
ATOM 737 O O . SER A 1 88 ? 1.861 2.100 -41.377 1.00 92.94 88 SER A O 1
ATOM 739 N N . PHE A 1 89 ? 3.852 2.590 -42.230 1.00 92.88 89 PHE A N 1
ATOM 740 C CA . PHE A 1 89 ? 4.570 2.521 -40.945 1.00 92.88 89 PHE A CA 1
ATOM 741 C C . PHE A 1 89 ? 4.557 3.877 -40.236 1.00 92.88 89 PHE A C 1
ATOM 743 O O . PHE A 1 89 ? 4.244 3.969 -39.048 1.00 92.88 89 PHE A O 1
ATOM 750 N N . VAL A 1 90 ? 4.852 4.940 -40.982 1.00 91.94 90 VAL A N 1
ATOM 751 C CA . VAL A 1 90 ? 4.942 6.311 -40.469 1.00 91.94 90 VAL A CA 1
ATOM 752 C C . VAL A 1 90 ? 3.593 6.818 -39.954 1.00 91.94 90 VAL A C 1
ATOM 754 O O . VAL A 1 90 ? 3.538 7.466 -38.911 1.00 91.94 90 VAL A O 1
ATOM 757 N N . LYS A 1 91 ? 2.496 6.493 -40.644 1.00 89.75 91 LYS A N 1
ATOM 758 C CA . LYS A 1 91 ? 1.136 6.946 -40.306 1.00 89.75 91 LYS A CA 1
ATOM 759 C C . LYS A 1 91 ? 0.484 6.187 -39.157 1.00 89.75 91 LYS A C 1
ATOM 761 O O . LYS A 1 91 ? -0.644 6.497 -38.784 1.00 89.75 91 LYS A O 1
ATOM 766 N N . GLN A 1 92 ? 1.172 5.206 -38.577 1.00 88.44 92 GLN A N 1
ATOM 767 C CA . GLN A 1 92 ? 0.691 4.598 -37.343 1.00 88.44 92 GLN A CA 1
ATOM 768 C C . GLN A 1 92 ? 0.704 5.618 -36.197 1.00 88.44 92 GLN A C 1
ATOM 770 O O . GLN A 1 92 ? 1.443 6.599 -36.212 1.00 88.44 92 GLN A O 1
ATOM 775 N N . SER A 1 93 ? -0.136 5.391 -35.196 1.00 84.44 93 SER A N 1
ATOM 776 C CA . SER A 1 93 ? -0.177 6.143 -33.945 1.00 84.44 93 SER A CA 1
ATOM 777 C C . SER A 1 93 ? 0.103 5.176 -32.787 1.00 84.44 93 SER A C 1
ATOM 779 O O . SER A 1 93 ? -0.759 4.340 -32.498 1.00 84.44 93 SER A O 1
ATOM 781 N N . PRO A 1 94 ? 1.291 5.233 -32.150 1.00 86.62 94 PRO A N 1
ATOM 782 C CA . PRO A 1 94 ? 2.453 6.060 -32.511 1.00 86.62 94 PRO A CA 1
ATOM 783 C C . PRO A 1 94 ? 3.134 5.608 -33.820 1.00 86.62 94 PRO A C 1
ATOM 785 O O . PRO A 1 94 ? 3.011 4.451 -34.222 1.00 86.62 94 PRO A O 1
ATOM 788 N N . SER A 1 95 ? 3.873 6.512 -34.475 1.00 89.25 95 SER A N 1
ATOM 789 C CA . SER A 1 95 ? 4.581 6.232 -35.735 1.00 89.25 95 SER A CA 1
ATOM 790 C C . SER A 1 95 ? 5.646 5.149 -35.570 1.00 89.25 95 SER A C 1
ATOM 792 O O . SER A 1 95 ? 6.498 5.234 -34.683 1.00 89.25 95 SER A O 1
ATOM 794 N N . ASN A 1 96 ? 5.654 4.161 -36.466 1.00 90.25 96 ASN A N 1
ATOM 795 C CA . ASN A 1 96 ? 6.522 2.988 -36.378 1.00 90.25 96 ASN A CA 1
ATOM 796 C C . ASN A 1 96 ? 7.731 3.076 -37.324 1.00 90.25 96 ASN A C 1
ATOM 798 O O . ASN A 1 96 ? 7.881 2.302 -38.268 1.00 90.25 96 ASN A O 1
ATOM 802 N N . PHE A 1 97 ? 8.612 4.037 -37.067 1.00 89.69 97 PHE A N 1
ATOM 803 C CA . PHE A 1 97 ? 9.842 4.216 -37.846 1.00 89.69 97 PHE A CA 1
ATOM 804 C C . PHE A 1 97 ? 10.836 3.053 -37.686 1.00 89.69 97 PHE A C 1
ATOM 806 O O . PHE A 1 97 ? 11.576 2.762 -38.618 1.00 89.69 97 PHE A O 1
ATOM 813 N N . GLU A 1 98 ? 10.839 2.370 -36.536 1.00 87.31 98 GLU A N 1
ATOM 814 C CA . GLU A 1 98 ? 11.684 1.187 -36.295 1.00 87.31 98 GLU A CA 1
ATOM 815 C C . GLU A 1 98 ? 11.307 0.051 -37.260 1.00 87.31 98 GLU A C 1
ATOM 817 O O . GLU A 1 98 ? 12.180 -0.499 -37.924 1.00 87.31 98 GLU A O 1
ATOM 822 N N . GLY A 1 99 ? 10.008 -0.217 -37.443 1.00 88.06 99 GLY A N 1
ATOM 823 C CA . GLY A 1 99 ? 9.522 -1.191 -38.426 1.00 88.06 99 GLY A CA 1
ATOM 824 C C . GLY A 1 99 ? 9.769 -0.783 -39.882 1.00 88.06 99 GLY A C 1
ATOM 825 O O . GLY A 1 99 ? 10.071 -1.640 -40.711 1.00 88.06 99 GLY A O 1
ATOM 826 N N . ALA A 1 100 ? 9.696 0.515 -40.200 1.00 90.75 100 ALA A N 1
ATOM 827 C CA . ALA A 1 100 ? 10.040 1.017 -41.534 1.00 90.75 100 ALA A CA 1
ATOM 828 C C . ALA A 1 100 ? 11.520 0.773 -41.868 1.00 90.75 100 ALA A C 1
ATOM 830 O O . ALA A 1 100 ? 11.849 0.334 -42.967 1.00 90.75 100 ALA A O 1
ATOM 831 N N . LEU A 1 101 ? 12.406 1.034 -40.908 1.00 87.81 101 LEU A N 1
ATOM 832 C CA . LEU A 1 101 ? 13.841 0.827 -41.057 1.00 87.81 101 LEU A CA 1
ATOM 833 C C . LEU A 1 101 ? 14.224 -0.655 -41.107 1.00 87.81 101 LEU A C 1
ATOM 835 O O . LEU A 1 101 ? 15.070 -1.024 -41.916 1.00 87.81 101 LEU A O 1
ATOM 839 N N . ASP A 1 102 ? 13.569 -1.505 -40.315 1.00 85.12 102 ASP A N 1
ATOM 840 C CA . ASP A 1 102 ? 13.741 -2.961 -40.393 1.00 85.12 102 ASP A CA 1
ATOM 841 C C . ASP A 1 102 ? 13.322 -3.508 -41.770 1.00 85.12 102 ASP A C 1
ATOM 843 O O . ASP A 1 102 ? 14.019 -4.331 -42.361 1.00 85.12 102 ASP A O 1
ATOM 847 N N . TYR A 1 103 ? 12.229 -2.990 -42.346 1.00 87.88 103 TYR A N 1
ATOM 848 C CA . TYR A 1 103 ? 11.836 -3.322 -43.718 1.00 87.88 103 TYR A CA 1
ATOM 849 C C . TYR A 1 103 ? 12.920 -2.938 -44.738 1.00 87.88 103 TYR A C 1
ATOM 851 O O . TYR A 1 103 ? 13.266 -3.753 -45.594 1.00 87.88 103 TYR A O 1
ATOM 859 N N . LEU A 1 104 ? 13.499 -1.738 -44.626 1.00 86.00 104 LEU A N 1
ATOM 860 C CA . LEU A 1 104 ? 14.591 -1.305 -45.506 1.00 86.00 104 LEU A CA 1
ATOM 861 C C . LEU A 1 104 ? 15.860 -2.150 -45.333 1.00 86.00 104 LEU A C 1
ATOM 863 O O . LEU A 1 104 ? 16.514 -2.455 -46.330 1.00 86.00 104 LEU A O 1
ATOM 867 N N . ALA A 1 105 ? 16.181 -2.574 -44.108 1.00 80.69 105 ALA A N 1
ATOM 868 C CA . ALA A 1 105 ? 17.309 -3.466 -43.838 1.00 80.69 105 ALA A CA 1
ATOM 869 C C . ALA A 1 105 ? 17.146 -4.817 -44.555 1.00 80.69 105 ALA A C 1
ATOM 871 O O . ALA A 1 105 ? 18.048 -5.260 -45.263 1.00 80.69 105 ALA A O 1
ATOM 872 N N . ARG A 1 106 ? 15.965 -5.440 -44.452 1.00 83.00 106 ARG A N 1
ATOM 873 C CA . ARG A 1 106 ? 15.665 -6.707 -45.147 1.00 83.00 106 ARG A CA 1
ATOM 874 C C . ARG A 1 106 ? 15.712 -6.558 -46.666 1.00 83.00 106 ARG A C 1
ATOM 876 O O . ARG A 1 106 ? 16.199 -7.442 -47.365 1.00 83.00 106 ARG A O 1
ATOM 883 N N . LEU A 1 107 ? 15.222 -5.431 -47.179 1.00 81.25 107 LEU A N 1
ATOM 884 C CA . LEU A 1 107 ? 15.234 -5.122 -48.608 1.00 81.25 107 LEU A CA 1
ATOM 885 C C . LEU A 1 107 ? 16.674 -5.026 -49.144 1.00 81.25 107 LEU A C 1
ATOM 887 O O . LEU A 1 107 ? 16.970 -5.550 -50.221 1.00 81.25 107 LEU A O 1
ATOM 891 N N . GLN A 1 108 ? 17.579 -4.424 -48.368 1.00 75.94 108 GLN A N 1
ATOM 892 C CA . GLN A 1 108 ? 19.008 -4.344 -48.676 1.00 75.94 108 GLN A CA 1
ATOM 893 C C . GLN A 1 108 ? 19.669 -5.730 -48.746 1.00 75.94 108 GLN A C 1
ATOM 895 O O . GLN A 1 108 ? 20.435 -5.991 -49.673 1.00 75.94 108 GLN A O 1
ATOM 900 N N . GLU A 1 109 ? 19.363 -6.627 -47.806 1.00 75.88 109 GLU A N 1
ATOM 901 C CA . GLU A 1 109 ? 19.904 -7.997 -47.785 1.00 75.88 109 GLU A CA 1
ATOM 902 C C . GLU A 1 109 ? 19.442 -8.827 -48.990 1.00 75.88 109 GLU A C 1
ATOM 904 O O . GLU A 1 109 ? 20.216 -9.601 -49.551 1.00 75.88 109 GLU A O 1
ATOM 909 N N . GLN A 1 110 ? 18.194 -8.635 -49.425 1.00 73.88 110 GLN A N 1
ATOM 910 C CA . GLN A 1 110 ? 17.603 -9.363 -50.551 1.00 73.88 110 GLN A CA 1
ATOM 911 C C . GLN A 1 110 ? 18.052 -8.852 -51.926 1.00 73.88 110 GLN A C 1
ATOM 913 O O . GLN A 1 110 ? 17.955 -9.583 -52.911 1.00 73.88 110 GLN A O 1
ATOM 918 N N . THR A 1 111 ? 18.525 -7.607 -52.028 1.00 63.91 111 THR A N 1
ATOM 919 C CA . THR A 1 111 ? 18.869 -6.985 -53.314 1.00 63.91 111 THR A CA 1
ATOM 920 C C . THR A 1 111 ? 20.234 -6.304 -53.266 1.00 63.91 111 THR A C 1
ATOM 922 O O . THR A 1 111 ? 20.352 -5.099 -53.065 1.00 63.91 111 THR A O 1
ATOM 925 N N . SER A 1 112 ? 21.297 -7.063 -53.547 1.00 58.72 112 SER A N 1
ATOM 926 C CA . SER A 1 112 ? 22.681 -6.557 -53.602 1.00 58.72 112 SER A CA 1
ATOM 927 C C . SER A 1 112 ? 22.921 -5.459 -54.663 1.00 58.72 112 SER A C 1
ATOM 929 O O . SER A 1 112 ? 24.011 -4.899 -54.726 1.00 58.72 112 SER A O 1
ATOM 931 N N . THR A 1 113 ? 21.931 -5.138 -55.507 1.00 53.12 113 THR A N 1
ATOM 932 C CA . THR A 1 113 ? 22.066 -4.296 -56.711 1.00 53.12 113 THR A CA 1
ATOM 933 C C . THR A 1 113 ? 21.189 -3.033 -56.755 1.00 53.12 113 THR A C 1
ATOM 935 O O . THR A 1 113 ? 21.368 -2.222 -57.663 1.00 53.12 113 THR A O 1
ATOM 938 N N . ASN A 1 114 ? 20.305 -2.773 -55.780 1.00 62.81 114 ASN A N 1
ATOM 939 C CA . ASN A 1 114 ? 19.308 -1.684 -55.873 1.00 62.81 114 ASN A CA 1
ATOM 940 C C . ASN A 1 114 ? 19.557 -0.477 -54.946 1.00 62.81 114 ASN A C 1
ATOM 942 O O . ASN A 1 114 ? 18.628 0.099 -54.378 1.00 62.81 114 ASN A O 1
ATOM 946 N N . SER A 1 115 ? 20.809 -0.016 -54.859 1.00 69.56 115 SER A N 1
ATOM 947 C CA . SER A 1 115 ? 21.209 1.161 -54.058 1.00 69.56 115 SER A CA 1
ATOM 948 C C . SER A 1 115 ? 20.382 2.432 -54.352 1.00 69.56 115 SER A C 1
ATOM 950 O O . SER A 1 115 ? 20.105 3.212 -53.443 1.00 69.56 115 SER A O 1
ATOM 952 N N . LYS A 1 116 ? 19.916 2.622 -55.597 1.00 76.25 116 LYS A N 1
ATOM 953 C CA . LYS A 1 116 ? 19.095 3.784 -55.995 1.00 76.25 116 LYS A CA 1
ATOM 954 C C . LYS A 1 116 ? 17.691 3.786 -55.383 1.00 76.25 116 LYS A C 1
ATOM 956 O O . LYS A 1 116 ? 17.191 4.845 -55.021 1.00 76.25 116 LYS A O 1
ATOM 961 N N . ILE A 1 117 ? 17.061 2.616 -55.278 1.00 78.50 117 ILE A N 1
ATOM 962 C CA . ILE A 1 117 ? 15.711 2.475 -54.713 1.00 78.50 117 ILE A CA 1
ATOM 963 C C . ILE A 1 117 ? 15.755 2.762 -53.210 1.00 78.50 117 ILE A C 1
ATOM 965 O O . ILE A 1 117 ? 14.923 3.492 -52.677 1.00 78.50 117 ILE A O 1
ATOM 969 N N . LEU A 1 118 ? 16.786 2.239 -52.548 1.00 78.81 118 LEU A N 1
ATOM 970 C CA . LEU A 1 118 ? 17.034 2.437 -51.128 1.00 78.81 118 LEU A CA 1
ATOM 971 C C . LEU A 1 118 ? 17.352 3.905 -50.795 1.00 78.81 118 LEU A C 1
ATOM 973 O O . LEU A 1 118 ? 16.822 4.441 -49.827 1.00 78.81 118 LEU A O 1
ATOM 977 N N . ASP A 1 119 ? 18.136 4.588 -51.639 1.00 79.44 119 ASP A N 1
ATOM 978 C CA . ASP A 1 119 ? 18.370 6.038 -51.534 1.00 79.44 119 ASP A CA 1
ATOM 979 C C . ASP A 1 119 ? 17.057 6.832 -51.671 1.00 79.44 119 ASP A C 1
ATOM 981 O O . ASP A 1 119 ? 16.761 7.698 -50.848 1.00 79.44 119 ASP A O 1
ATOM 985 N N . GLY A 1 120 ? 16.211 6.482 -52.648 1.00 85.31 120 GLY A N 1
ATOM 986 C CA . GLY A 1 120 ? 14.878 7.073 -52.802 1.00 85.31 120 GLY A CA 1
ATOM 987 C C . GLY A 1 120 ? 13.995 6.893 -51.562 1.00 85.31 120 GLY A C 1
ATOM 988 O O . GLY A 1 120 ? 13.392 7.855 -51.091 1.00 85.31 120 GLY A O 1
ATOM 989 N N . ALA A 1 121 ? 13.988 5.694 -50.980 1.00 87.50 121 ALA A N 1
ATOM 990 C CA . ALA A 1 121 ? 13.227 5.362 -49.778 1.00 87.50 121 ALA A CA 1
ATOM 991 C C . ALA A 1 121 ? 13.689 6.129 -48.523 1.00 87.50 121 ALA A C 1
ATOM 993 O O . ALA A 1 121 ? 12.864 6.597 -47.737 1.00 87.50 121 ALA A O 1
ATOM 994 N N . ILE A 1 122 ? 15.002 6.295 -48.331 1.00 84.81 122 ILE A N 1
ATOM 995 C CA . ILE A 1 122 ? 15.558 7.066 -47.205 1.00 84.81 122 ILE A CA 1
ATOM 996 C C . ILE A 1 122 ? 15.214 8.550 -47.358 1.00 84.81 122 ILE A C 1
ATOM 998 O O . ILE A 1 122 ? 14.770 9.180 -46.396 1.00 84.81 122 ILE A O 1
ATOM 1002 N N . ARG A 1 123 ? 15.351 9.106 -48.571 1.00 85.06 123 ARG A N 1
ATOM 1003 C CA . ARG A 1 123 ? 14.920 10.483 -48.869 1.00 85.06 123 ARG A CA 1
ATOM 1004 C C . ARG A 1 123 ? 13.427 10.663 -48.624 1.00 85.06 123 ARG A C 1
ATOM 1006 O O . ARG A 1 123 ? 13.030 11.685 -48.076 1.00 85.06 123 ARG A O 1
ATOM 1013 N N . TYR A 1 124 ? 12.622 9.662 -48.976 1.00 88.81 124 TYR A N 1
ATOM 1014 C CA . TYR A 1 124 ? 11.190 9.669 -48.714 1.00 88.81 124 TYR A CA 1
ATOM 1015 C C . TYR A 1 124 ? 10.878 9.719 -47.210 1.00 88.81 124 TYR A C 1
ATOM 1017 O O . TYR A 1 124 ? 10.090 10.556 -46.773 1.00 88.81 124 TYR A O 1
ATOM 1025 N N . LEU A 1 125 ? 11.533 8.887 -46.389 1.00 88.62 125 LEU A N 1
ATOM 1026 C CA . LEU A 1 125 ? 11.364 8.925 -44.930 1.00 88.62 125 LEU A CA 1
ATOM 1027 C C . LEU A 1 125 ? 11.748 10.281 -44.330 1.00 88.62 125 LEU A C 1
ATOM 1029 O O . LEU A 1 125 ? 11.078 10.734 -43.404 1.00 88.62 125 LEU A O 1
ATOM 1033 N N . ASN A 1 126 ? 12.763 10.949 -44.880 1.00 84.44 126 ASN A N 1
ATOM 1034 C CA . ASN A 1 126 ? 13.218 12.258 -44.412 1.00 84.44 126 ASN A CA 1
ATOM 1035 C C . ASN A 1 126 ? 12.143 13.363 -44.520 1.00 84.44 126 ASN A C 1
ATOM 1037 O O . ASN A 1 126 ? 12.203 14.357 -43.805 1.00 84.44 126 ASN A O 1
ATOM 1041 N N . TYR A 1 127 ? 11.103 13.189 -45.348 1.00 87.69 127 TYR A N 1
ATOM 1042 C CA . TYR A 1 127 ? 9.954 14.108 -45.345 1.00 87.69 127 TYR A CA 1
ATOM 1043 C C . TYR A 1 127 ? 9.113 14.027 -44.062 1.00 87.69 127 TYR A C 1
ATOM 1045 O O . TYR A 1 127 ? 8.379 14.963 -43.751 1.00 87.69 127 TYR A O 1
ATOM 1053 N N . PHE A 1 128 ? 9.193 12.921 -43.318 1.00 87.62 128 PHE A N 1
ATOM 1054 C CA . PHE A 1 128 ? 8.367 12.671 -42.133 1.00 87.62 128 PHE A CA 1
ATOM 1055 C C . PHE A 1 128 ? 9.137 12.730 -40.818 1.00 87.62 128 PHE A C 1
ATOM 1057 O O . PHE A 1 128 ? 8.525 12.829 -39.751 1.00 87.62 128 PHE A O 1
ATOM 1064 N N . ILE A 1 129 ? 10.460 12.609 -40.869 1.00 88.00 129 ILE A N 1
ATOM 1065 C CA . ILE A 1 129 ? 11.301 12.565 -39.684 1.00 88.00 129 ILE A CA 1
ATOM 1066 C C . ILE A 1 129 ? 12.640 13.226 -39.951 1.00 88.00 129 ILE A C 1
ATOM 1068 O O . ILE A 1 129 ? 13.251 13.013 -40.990 1.00 88.00 129 ILE A O 1
ATOM 1072 N N . ASP A 1 130 ? 13.088 13.996 -38.966 1.00 86.56 130 ASP A N 1
ATOM 1073 C CA . ASP A 1 130 ? 14.400 14.620 -38.983 1.00 86.56 130 ASP A CA 1
ATOM 1074 C C . ASP A 1 130 ? 15.533 13.587 -39.115 1.00 86.56 130 ASP A C 1
ATOM 1076 O O . ASP A 1 130 ? 15.478 12.490 -38.544 1.00 86.56 130 ASP A O 1
ATOM 1080 N N . ILE A 1 131 ? 16.574 13.982 -39.842 1.00 82.19 131 ILE A N 1
ATOM 1081 C CA . ILE A 1 131 ? 17.770 13.198 -40.140 1.00 82.19 131 ILE A CA 1
ATOM 1082 C C . ILE A 1 131 ? 18.434 12.628 -38.878 1.00 82.19 131 ILE A C 1
ATOM 1084 O O . ILE A 1 131 ? 18.741 11.432 -38.827 1.00 82.19 131 ILE A O 1
ATOM 1088 N N . ASP A 1 132 ? 18.651 13.450 -37.850 1.00 82.81 132 ASP A N 1
ATOM 1089 C CA . ASP A 1 132 ? 19.340 13.011 -36.635 1.00 82.81 132 ASP A CA 1
ATOM 1090 C C . ASP A 1 132 ? 18.491 11.996 -35.882 1.00 82.81 132 ASP A C 1
ATOM 1092 O O . ASP A 1 132 ? 18.991 11.020 -35.309 1.00 82.81 132 ASP A O 1
ATOM 1096 N N . ARG A 1 133 ? 17.173 12.187 -35.920 1.00 87.38 133 ARG A N 1
ATOM 1097 C CA . ARG A 1 133 ? 16.228 11.241 -35.341 1.00 87.38 133 ARG A CA 1
ATOM 1098 C C . ARG A 1 133 ? 16.190 9.933 -36.134 1.00 87.38 133 ARG A C 1
ATOM 1100 O O . ARG A 1 133 ? 16.150 8.879 -35.505 1.00 87.38 133 ARG A O 1
ATOM 1107 N N . LEU A 1 134 ? 16.258 9.970 -37.464 1.00 87.06 134 LEU A N 1
ATOM 1108 C CA . LEU A 1 134 ? 16.328 8.776 -38.312 1.00 87.06 134 LEU A CA 1
ATOM 1109 C C . LEU A 1 134 ? 17.605 7.966 -38.036 1.00 87.06 134 LEU A C 1
ATOM 1111 O O . LEU A 1 134 ? 17.521 6.755 -37.826 1.00 87.06 134 LEU A O 1
ATOM 1115 N N . TYR A 1 135 ? 18.758 8.638 -37.929 1.00 88.31 135 TYR A N 1
ATOM 1116 C CA . TYR A 1 135 ? 20.028 8.028 -37.517 1.00 88.31 135 TYR A CA 1
ATOM 1117 C C . TYR A 1 135 ? 19.916 7.354 -36.143 1.00 88.31 135 TYR A C 1
ATOM 1119 O O . TYR A 1 135 ? 20.2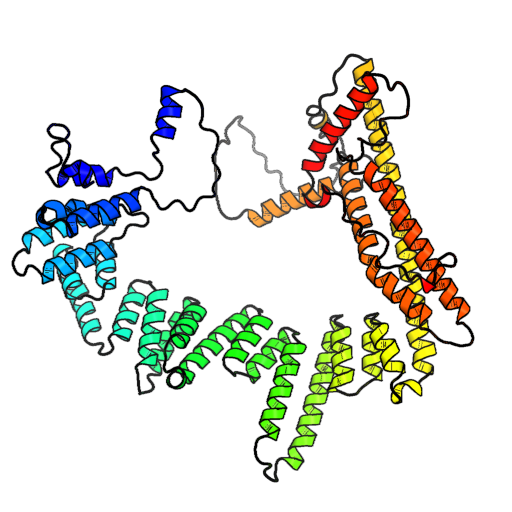82 6.191 -35.980 1.00 88.31 135 TYR A O 1
ATOM 1127 N N . ASN A 1 136 ? 19.347 8.049 -35.156 1.00 89.50 136 ASN A N 1
ATOM 1128 C CA . ASN A 1 136 ? 19.162 7.511 -33.808 1.00 89.50 136 ASN A CA 1
ATOM 1129 C C . ASN A 1 136 ? 18.235 6.282 -33.782 1.00 89.50 136 ASN A C 1
ATOM 1131 O O . ASN A 1 136 ? 18.452 5.353 -33.003 1.00 89.50 136 ASN A O 1
ATOM 1135 N N . ILE A 1 137 ? 17.201 6.247 -34.627 1.00 89.31 137 ILE A N 1
ATOM 1136 C CA . ILE A 1 137 ? 16.315 5.081 -34.733 1.00 89.31 137 ILE A CA 1
ATOM 1137 C C . ILE A 1 137 ? 17.049 3.916 -35.398 1.00 89.31 137 ILE A C 1
ATOM 1139 O O . ILE A 1 137 ? 16.950 2.806 -34.881 1.00 89.31 137 ILE A O 1
ATOM 1143 N N . ALA A 1 138 ? 17.835 4.160 -36.453 1.00 89.50 138 ALA A N 1
ATOM 1144 C CA . ALA A 1 138 ? 18.677 3.132 -37.063 1.00 89.50 138 ALA A CA 1
ATOM 1145 C C . ALA A 1 138 ? 19.704 2.566 -36.090 1.00 89.50 138 ALA A C 1
ATOM 1147 O O . ALA A 1 138 ? 19.846 1.349 -36.007 1.00 89.50 138 ALA A O 1
ATOM 1148 N N . LEU A 1 139 ? 20.367 3.412 -35.299 1.00 90.81 139 LEU A N 1
ATOM 1149 C CA . LEU A 1 139 ? 21.297 2.949 -34.269 1.00 90.81 139 LEU A CA 1
ATOM 1150 C C . LEU A 1 139 ? 20.594 2.004 -33.283 1.00 90.81 139 LEU A C 1
ATOM 1152 O O . LEU A 1 139 ? 21.144 0.975 -32.900 1.00 90.81 139 LEU A O 1
ATOM 1156 N N . GLY A 1 140 ? 19.337 2.305 -32.951 1.00 90.62 140 GLY A N 1
ATOM 1157 C CA . GLY A 1 140 ? 18.490 1.484 -32.092 1.00 90.62 140 GLY A CA 1
ATOM 1158 C C . GLY A 1 140 ? 17.999 0.165 -32.699 1.00 90.62 140 GLY A C 1
ATOM 1159 O O . GLY A 1 140 ? 17.358 -0.590 -31.976 1.00 90.62 140 GLY A O 1
ATOM 1160 N N . THR A 1 141 ? 18.276 -0.115 -33.979 1.00 88.19 141 THR A N 1
ATOM 1161 C CA . THR A 1 141 ? 18.076 -1.446 -34.594 1.00 88.19 141 THR A CA 1
ATOM 1162 C C . THR A 1 141 ? 19.267 -2.380 -34.360 1.00 88.19 141 THR A C 1
ATOM 1164 O O . THR A 1 141 ? 19.186 -3.570 -34.647 1.00 88.19 141 THR A O 1
ATOM 1167 N N . TYR A 1 142 ? 20.388 -1.837 -33.870 1.00 90.50 142 TYR A N 1
ATOM 1168 C CA . TYR A 1 142 ? 21.669 -2.522 -33.675 1.00 90.50 142 TYR A CA 1
ATOM 1169 C C . TYR A 1 142 ? 22.323 -3.072 -34.962 1.00 90.50 142 TYR A C 1
ATOM 1171 O O . TYR A 1 142 ? 23.377 -3.705 -34.889 1.00 90.50 142 TYR A O 1
ATOM 1179 N N . ASN A 1 143 ? 21.766 -2.788 -36.146 1.00 87.12 143 ASN A N 1
ATOM 1180 C CA . ASN A 1 143 ? 22.335 -3.167 -37.438 1.00 87.12 143 ASN A CA 1
ATOM 1181 C C . ASN A 1 143 ? 23.265 -2.062 -37.973 1.00 87.12 143 ASN A C 1
ATOM 1183 O O . ASN A 1 143 ? 22.817 -1.064 -38.534 1.00 87.12 143 ASN A O 1
ATOM 1187 N N . PHE A 1 144 ? 24.582 -2.234 -37.831 1.00 87.50 144 PHE A N 1
ATOM 1188 C CA . PHE A 1 144 ? 25.555 -1.216 -38.252 1.00 87.50 144 PHE A CA 1
ATOM 1189 C C . PHE A 1 144 ? 25.623 -0.976 -39.761 1.00 87.50 144 PHE A C 1
ATOM 1191 O O . PHE A 1 144 ? 25.998 0.124 -40.160 1.00 87.50 144 PHE A O 1
ATOM 1198 N N . ASN A 1 145 ? 25.228 -1.940 -40.596 1.00 83.50 145 ASN A N 1
ATOM 1199 C CA . ASN A 1 145 ? 25.164 -1.722 -42.043 1.00 83.50 145 ASN A CA 1
ATOM 1200 C C . ASN A 1 145 ? 24.053 -0.724 -42.385 1.00 83.50 145 ASN A C 1
ATOM 1202 O O . ASN A 1 145 ? 24.269 0.199 -43.170 1.00 83.50 145 ASN A O 1
ATOM 1206 N N . LEU A 1 146 ? 22.899 -0.862 -41.726 1.00 83.00 146 LEU A N 1
ATOM 1207 C CA . LEU A 1 146 ? 21.790 0.078 -41.851 1.00 83.00 146 LEU A CA 1
ATOM 1208 C C . LEU A 1 146 ? 22.179 1.472 -41.338 1.00 83.00 146 LEU A C 1
ATOM 1210 O O . LEU A 1 146 ? 21.873 2.472 -41.983 1.00 83.00 146 LEU A O 1
ATOM 1214 N N . VAL A 1 147 ? 22.886 1.545 -40.204 1.00 88.31 147 VAL A N 1
ATOM 1215 C CA . VAL A 1 147 ? 23.357 2.823 -39.646 1.00 88.31 147 VAL A CA 1
ATOM 1216 C C . VAL A 1 147 ? 24.297 3.532 -40.616 1.00 88.31 147 VAL A C 1
ATOM 1218 O O . VAL A 1 147 ? 24.054 4.692 -40.925 1.00 88.31 147 VAL A O 1
ATOM 1221 N N . LEU A 1 148 ? 25.315 2.837 -41.137 1.00 85.44 148 LEU A N 1
ATOM 1222 C CA . LEU A 1 148 ? 26.270 3.398 -42.102 1.00 85.44 148 LEU A CA 1
ATOM 1223 C C . LEU A 1 148 ? 25.567 3.933 -43.348 1.00 85.44 148 LEU A C 1
ATOM 1225 O O . LEU A 1 148 ? 25.811 5.063 -43.763 1.00 85.44 148 LEU A O 1
ATOM 1229 N N . MET A 1 149 ? 24.648 3.145 -43.899 1.00 79.25 149 MET A N 1
ATOM 1230 C CA . MET A 1 149 ? 23.879 3.540 -45.070 1.00 79.25 149 MET A CA 1
ATOM 1231 C C . MET A 1 149 ? 23.080 4.821 -44.821 1.00 79.25 149 MET A C 1
ATOM 1233 O O . MET A 1 149 ? 23.093 5.718 -45.661 1.00 79.25 149 MET A O 1
ATOM 1237 N N . ILE A 1 150 ? 22.384 4.933 -43.687 1.00 83.88 150 ILE A N 1
ATOM 1238 C CA . ILE A 1 150 ? 21.646 6.159 -43.372 1.00 83.88 150 ILE A CA 1
ATOM 1239 C C . ILE A 1 150 ? 22.625 7.316 -43.173 1.00 83.88 150 ILE A C 1
ATOM 1241 O O . ILE A 1 150 ? 22.434 8.357 -43.792 1.00 83.88 150 ILE A O 1
ATOM 1245 N N . SER A 1 151 ? 23.703 7.114 -42.408 1.00 84.62 151 SER A N 1
ATOM 1246 C CA . SER A 1 151 ? 24.734 8.122 -42.132 1.00 84.62 151 SER A CA 1
ATOM 1247 C C . SER A 1 151 ? 25.330 8.750 -43.392 1.00 84.62 151 SER A C 1
ATOM 1249 O O . SER A 1 151 ? 25.436 9.977 -43.463 1.00 84.62 151 SER A O 1
ATOM 1251 N N . GLU A 1 152 ? 25.667 7.937 -44.398 1.00 81.56 152 GLU A N 1
ATOM 1252 C CA . GLU A 1 152 ? 26.188 8.397 -45.694 1.00 81.56 152 GLU A CA 1
ATOM 1253 C C . GLU A 1 152 ? 25.184 9.273 -46.455 1.00 81.56 152 GLU A C 1
ATOM 1255 O O . GLU A 1 152 ? 25.571 10.212 -47.151 1.00 81.56 152 GLU A O 1
ATOM 1260 N N . LYS A 1 153 ? 23.886 8.978 -46.332 1.00 75.81 153 LYS A N 1
ATOM 1261 C CA . LYS A 1 153 ? 22.814 9.689 -47.047 1.00 75.81 153 LYS A CA 1
ATOM 1262 C C . LYS A 1 153 ? 22.307 10.916 -46.305 1.00 75.81 153 LYS A C 1
ATOM 1264 O O . LYS A 1 153 ? 21.723 11.804 -46.921 1.00 75.81 153 LYS A O 1
ATOM 1269 N N . THR A 1 154 ? 22.569 10.997 -45.009 1.00 70.31 154 THR A N 1
ATOM 1270 C CA . THR A 1 154 ? 22.113 12.082 -44.145 1.00 70.31 154 THR A CA 1
ATOM 1271 C C . THR A 1 154 ? 23.084 13.257 -44.011 1.00 70.31 154 THR A C 1
ATOM 1273 O O . THR A 1 154 ? 22.801 14.180 -43.259 1.00 70.31 154 THR A O 1
ATOM 1276 N N . GLN A 1 155 ? 24.224 13.246 -44.713 1.00 71.12 155 GLN A N 1
ATOM 1277 C CA . GLN A 1 155 ? 25.255 14.300 -44.629 1.00 71.12 155 GLN A CA 1
ATOM 1278 C C . GLN A 1 155 ? 25.788 14.553 -43.202 1.00 71.12 155 GLN A C 1
ATOM 1280 O O . GLN A 1 155 ? 26.292 15.636 -42.908 1.00 71.12 155 GLN A O 1
ATOM 1285 N N . LYS A 1 156 ? 25.716 13.550 -42.313 1.00 75.50 156 LYS A N 1
ATOM 1286 C CA . LYS A 1 156 ? 26.423 13.598 -41.026 1.00 75.50 156 LYS A CA 1
ATOM 1287 C C . LYS A 1 156 ? 27.927 13.587 -41.266 1.00 75.50 156 LYS A C 1
ATOM 1289 O O . LYS A 1 156 ? 28.382 12.952 -42.217 1.00 75.50 156 LYS A O 1
ATOM 1294 N N . ASP A 1 157 ? 28.692 14.224 -40.380 1.00 81.25 157 ASP A N 1
ATOM 1295 C CA . ASP A 1 157 ? 30.153 14.219 -40.471 1.00 81.25 157 ASP A CA 1
ATOM 1296 C C . ASP A 1 157 ? 30.688 12.771 -40.402 1.00 81.25 157 ASP A C 1
ATOM 1298 O O . ASP A 1 157 ? 30.525 12.108 -39.369 1.00 81.25 157 ASP A O 1
ATOM 1302 N N . PRO A 1 158 ? 31.339 12.265 -41.474 1.00 84.56 158 PRO A N 1
ATOM 1303 C CA . PRO A 1 158 ? 31.955 10.942 -41.501 1.00 84.56 158 PRO A CA 1
ATOM 1304 C C . PRO A 1 158 ? 32.896 10.676 -40.344 1.00 84.56 158 PRO A C 1
ATOM 1306 O O . PRO A 1 158 ? 32.944 9.554 -39.847 1.00 84.56 158 PRO A O 1
ATOM 1309 N N . LYS A 1 159 ? 33.624 11.690 -39.875 1.00 85.25 159 LYS A N 1
ATOM 1310 C CA . LYS A 1 159 ? 34.575 11.507 -38.778 1.00 85.25 159 LYS A CA 1
ATOM 1311 C C . LYS A 1 159 ? 33.867 11.171 -37.472 1.00 85.25 159 LYS A C 1
ATOM 1313 O O . LYS A 1 159 ? 34.341 10.311 -36.741 1.00 85.25 159 LYS A O 1
ATOM 1318 N N . GLU A 1 160 ? 32.729 11.804 -37.206 1.00 83.69 160 GLU A N 1
ATOM 1319 C CA . GLU A 1 160 ? 31.994 11.636 -35.954 1.00 83.69 160 GLU A CA 1
ATOM 1320 C C . GLU A 1 160 ? 31.303 10.267 -35.883 1.00 83.69 160 GLU A C 1
ATOM 1322 O O . GLU A 1 160 ? 31.523 9.505 -34.938 1.00 83.69 160 GLU A O 1
ATOM 1327 N N . TYR A 1 161 ? 30.507 9.902 -36.899 1.00 84.38 161 TYR A N 1
ATOM 1328 C CA . TYR A 1 161 ? 29.759 8.641 -36.842 1.00 84.38 161 TYR A CA 1
ATOM 1329 C C . TYR A 1 161 ? 30.656 7.412 -37.041 1.00 84.38 161 TYR A C 1
ATOM 1331 O O . TYR A 1 161 ? 30.403 6.380 -36.418 1.00 84.38 161 TYR A O 1
ATOM 1339 N N . LEU A 1 162 ? 31.717 7.489 -37.859 1.00 87.56 162 LEU A N 1
ATOM 1340 C CA . LEU A 1 162 ? 32.639 6.359 -38.035 1.00 87.56 162 LEU A CA 1
ATOM 1341 C C . LEU A 1 162 ? 33.451 6.098 -36.770 1.00 87.56 162 LEU A C 1
ATOM 1343 O O . LEU A 1 162 ? 33.615 4.936 -36.399 1.00 87.56 162 LEU A O 1
ATOM 1347 N N . GLN A 1 163 ? 33.924 7.150 -36.094 1.00 90.75 163 GLN A N 1
ATOM 1348 C CA . GLN A 1 163 ? 34.637 7.013 -34.824 1.00 90.75 163 GLN A CA 1
ATOM 1349 C C . GLN A 1 163 ? 33.757 6.299 -33.791 1.00 90.75 163 GLN A C 1
ATOM 1351 O O . GLN A 1 163 ? 34.156 5.270 -33.248 1.00 90.75 163 GLN A O 1
ATOM 1356 N N . TYR A 1 164 ? 32.521 6.768 -33.612 1.00 89.62 164 TYR A N 1
ATOM 1357 C CA . TYR A 1 164 ? 31.576 6.171 -32.671 1.00 89.62 164 TYR A CA 1
ATOM 1358 C C . TYR A 1 164 ? 31.214 4.714 -33.019 1.00 89.62 164 TYR A C 1
ATOM 1360 O O . TYR A 1 164 ? 31.184 3.842 -32.150 1.00 89.62 164 TYR A O 1
ATOM 1368 N N . LEU A 1 165 ? 30.985 4.400 -34.299 1.00 90.44 165 LEU A N 1
ATOM 1369 C CA . LEU A 1 165 ? 30.714 3.024 -34.728 1.00 90.44 165 LEU A CA 1
ATOM 1370 C C . LEU A 1 165 ? 31.918 2.098 -34.526 1.00 90.44 165 LEU A C 1
ATOM 1372 O O . LEU A 1 165 ? 31.734 0.930 -34.183 1.00 90.44 165 LEU A O 1
ATOM 1376 N N . ASN A 1 166 ? 33.138 2.594 -34.726 1.00 90.75 166 ASN A N 1
ATOM 1377 C CA . ASN A 1 166 ? 34.353 1.822 -34.482 1.00 90.75 166 ASN A CA 1
ATOM 1378 C C . ASN A 1 166 ? 34.534 1.523 -32.989 1.00 90.75 166 ASN A C 1
ATOM 1380 O O . ASN A 1 166 ? 34.832 0.380 -32.645 1.00 90.75 166 ASN A O 1
ATOM 1384 N N . GLU A 1 167 ? 34.269 2.490 -32.109 1.00 92.75 167 GLU A N 1
ATOM 1385 C CA . GLU A 1 167 ? 34.252 2.283 -30.653 1.00 92.75 167 GLU A CA 1
ATOM 1386 C C . GLU A 1 167 ? 33.233 1.208 -30.248 1.00 92.75 167 GLU A C 1
ATOM 1388 O O . GLU A 1 167 ? 33.552 0.289 -29.494 1.00 92.75 167 GLU A O 1
ATOM 1393 N N . LEU A 1 168 ? 32.018 1.249 -30.805 1.00 92.88 168 LEU A N 1
ATOM 1394 C CA . LEU A 1 168 ? 31.002 0.233 -30.521 1.00 92.88 168 LEU A CA 1
ATOM 1395 C C . LEU A 1 168 ? 31.387 -1.159 -31.049 1.00 92.88 168 LEU A C 1
ATOM 1397 O O . LEU A 1 168 ? 31.109 -2.159 -30.386 1.00 92.88 168 LEU A O 1
ATOM 1401 N N . LYS A 1 169 ? 32.033 -1.250 -32.220 1.00 90.81 169 LYS A N 1
ATOM 1402 C CA . LYS A 1 169 ? 32.508 -2.522 -32.798 1.00 90.81 169 LYS A CA 1
ATOM 1403 C C . LYS A 1 169 ? 33.585 -3.197 -31.946 1.00 90.81 169 LYS A C 1
ATOM 1405 O O . LYS A 1 169 ? 33.671 -4.421 -31.976 1.00 90.81 169 LYS A O 1
ATOM 1410 N N . GLN A 1 170 ? 34.365 -2.433 -31.179 1.00 92.56 170 GLN A N 1
ATOM 1411 C CA . GLN A 1 170 ? 35.380 -2.976 -30.266 1.00 92.56 170 GLN A CA 1
ATOM 1412 C C . GLN A 1 170 ? 34.772 -3.683 -29.044 1.00 92.56 170 GLN A C 1
ATOM 1414 O O . GLN A 1 170 ? 35.427 -4.527 -28.434 1.00 92.56 170 GLN A O 1
ATOM 1419 N N . ILE A 1 171 ? 33.516 -3.391 -28.688 1.00 91.81 171 ILE A N 1
ATOM 1420 C CA . ILE A 1 171 ? 32.828 -4.061 -27.579 1.00 91.81 171 ILE A CA 1
ATOM 1421 C C . ILE A 1 171 ? 32.487 -5.496 -27.993 1.00 91.81 171 ILE A C 1
ATOM 1423 O O . ILE A 1 171 ? 31.634 -5.697 -28.857 1.00 91.81 171 ILE A O 1
ATOM 1427 N N . GLN A 1 172 ? 33.120 -6.490 -27.364 1.00 87.75 172 GLN A N 1
ATOM 1428 C CA . GLN A 1 172 ? 32.931 -7.911 -27.696 1.00 87.75 172 GLN A CA 1
ATOM 1429 C C . GLN A 1 172 ? 31.536 -8.439 -27.326 1.00 87.75 172 GLN A C 1
ATOM 1431 O O . GLN A 1 172 ? 30.909 -9.123 -28.130 1.00 87.75 172 GLN A O 1
ATOM 1436 N N . SER A 1 173 ? 31.034 -8.094 -26.135 1.00 90.75 173 SER A N 1
ATOM 1437 C CA . SER A 1 173 ? 29.701 -8.507 -25.679 1.00 90.75 173 SER A CA 1
ATOM 1438 C C . SER A 1 173 ? 28.606 -7.782 -26.459 1.00 90.75 173 SER A C 1
ATOM 1440 O O . SER A 1 173 ? 28.493 -6.553 -26.404 1.00 90.75 173 SER A O 1
ATOM 1442 N N . GLU A 1 174 ? 27.767 -8.546 -27.154 1.00 93.25 174 GLU A N 1
ATOM 1443 C CA . GLU A 1 174 ? 26.640 -8.003 -27.909 1.00 93.25 174 GLU A CA 1
ATOM 1444 C C . GLU A 1 174 ? 25.645 -7.276 -26.993 1.00 93.25 174 GLU A C 1
ATOM 1446 O O . GLU A 1 174 ? 25.288 -6.126 -27.258 1.00 93.25 174 GLU A O 1
ATOM 1451 N N . SER A 1 175 ? 25.253 -7.894 -25.877 1.00 93.25 175 SER A N 1
ATOM 1452 C CA . SER A 1 175 ? 24.326 -7.303 -24.906 1.00 93.25 175 SER A CA 1
ATOM 1453 C C . SER A 1 175 ? 24.885 -6.018 -24.284 1.00 93.25 175 SER A C 1
ATOM 1455 O O . SER A 1 175 ? 24.164 -5.028 -24.157 1.00 93.25 175 SER A O 1
ATOM 1457 N N . TRP A 1 176 ? 26.191 -5.966 -23.986 1.00 94.94 176 TRP A N 1
ATOM 1458 C CA . TRP A 1 176 ? 26.821 -4.743 -23.469 1.00 94.94 176 TRP A CA 1
ATOM 1459 C C . TRP A 1 176 ? 26.911 -3.635 -24.524 1.00 94.94 176 TRP A C 1
ATOM 1461 O O . TRP A 1 176 ? 26.695 -2.456 -24.231 1.00 94.94 176 TRP A O 1
ATOM 1471 N N . ARG A 1 177 ? 27.176 -3.997 -25.783 1.00 95.56 177 ARG A N 1
ATOM 1472 C CA . ARG A 1 177 ? 27.154 -3.048 -26.902 1.00 95.56 177 ARG A CA 1
ATOM 1473 C C . ARG A 1 177 ? 25.761 -2.437 -27.066 1.00 95.56 177 ARG A C 1
ATOM 1475 O O . ARG A 1 177 ? 25.643 -1.217 -27.177 1.00 95.56 177 ARG A O 1
ATOM 1482 N N . ARG A 1 178 ? 24.708 -3.261 -27.016 1.00 96.19 178 ARG A N 1
ATOM 1483 C CA . ARG A 1 178 ? 23.305 -2.812 -27.055 1.00 96.19 178 ARG A CA 1
ATOM 1484 C C . ARG A 1 178 ? 22.958 -1.922 -25.858 1.00 96.19 178 ARG A C 1
ATOM 1486 O O . ARG A 1 178 ? 22.342 -0.879 -26.053 1.00 96.19 178 ARG A O 1
ATOM 1493 N N . PHE A 1 179 ? 23.429 -2.259 -24.653 1.00 96.38 179 PHE A N 1
ATOM 1494 C CA . PHE A 1 179 ? 23.305 -1.411 -23.460 1.00 96.38 179 PHE A CA 1
ATOM 1495 C C . PHE A 1 179 ? 23.883 -0.007 -23.694 1.00 96.38 179 PHE A C 1
ATOM 1497 O O . PHE A 1 179 ? 23.183 0.984 -23.488 1.00 96.38 179 PHE A O 1
ATOM 1504 N N . ARG A 1 180 ? 25.125 0.102 -24.191 1.00 96.06 180 ARG A N 1
ATOM 1505 C CA . ARG A 1 180 ? 25.775 1.398 -24.475 1.00 96.06 180 ARG A CA 1
ATOM 1506 C C . ARG A 1 180 ? 25.018 2.202 -25.534 1.00 96.06 180 ARG A C 1
ATOM 1508 O O . ARG A 1 180 ? 24.823 3.405 -25.356 1.00 96.06 180 ARG A O 1
ATOM 1515 N N . ILE A 1 181 ? 24.549 1.537 -26.592 1.00 95.94 181 ILE A N 1
ATOM 1516 C CA . ILE A 1 181 ? 23.715 2.151 -27.633 1.00 95.94 181 ILE A CA 1
ATOM 1517 C C . ILE A 1 181 ? 22.416 2.705 -27.035 1.00 95.94 181 ILE A C 1
ATOM 1519 O O . ILE A 1 181 ? 22.094 3.874 -27.237 1.00 95.94 181 ILE A O 1
ATOM 1523 N N . ASP A 1 182 ? 21.675 1.913 -26.263 1.00 96.62 182 ASP A N 1
ATOM 1524 C CA . ASP A 1 182 ? 20.404 2.362 -25.689 1.00 96.62 182 ASP A CA 1
ATOM 1525 C C . ASP A 1 182 ? 20.582 3.449 -24.625 1.00 96.62 182 ASP A C 1
ATOM 1527 O O . ASP A 1 182 ? 19.730 4.334 -24.512 1.00 96.62 182 ASP A O 1
ATOM 1531 N N . CYS A 1 183 ? 21.690 3.435 -23.880 1.00 95.44 183 CYS A N 1
ATOM 1532 C CA . CYS A 1 183 ? 22.074 4.525 -22.986 1.00 95.44 183 CYS A CA 1
ATOM 1533 C C . CYS A 1 183 ? 22.291 5.831 -23.762 1.00 95.44 183 CYS A C 1
ATOM 1535 O O . CYS A 1 183 ? 21.732 6.862 -23.381 1.00 95.44 183 CYS A O 1
ATOM 1537 N N . HIS A 1 184 ? 23.026 5.783 -24.878 1.00 94.06 184 HIS A N 1
ATOM 1538 C CA . HIS A 1 184 ? 23.222 6.932 -25.768 1.00 94.06 184 HIS A CA 1
ATOM 1539 C C . HIS A 1 184 ? 21.887 7.444 -26.339 1.00 94.06 184 HIS A C 1
ATOM 1541 O O . HIS A 1 184 ? 21.610 8.644 -26.322 1.00 94.06 184 HIS A O 1
ATOM 1547 N N . LEU A 1 185 ? 21.001 6.530 -26.744 1.00 93.19 185 LEU A N 1
ATOM 1548 C CA . LEU A 1 185 ? 19.662 6.841 -27.257 1.00 93.19 185 LEU A CA 1
ATOM 1549 C C . LEU A 1 185 ? 18.650 7.240 -26.170 1.00 93.19 185 LEU A C 1
ATOM 1551 O O . LEU A 1 185 ? 17.488 7.504 -26.487 1.00 93.19 185 LEU A O 1
ATOM 1555 N N . LYS A 1 186 ? 19.058 7.265 -24.893 1.00 94.88 186 LYS A N 1
ATOM 1556 C CA . LYS A 1 186 ? 18.200 7.524 -23.722 1.00 94.88 186 LYS A CA 1
ATOM 1557 C C . LYS A 1 186 ? 17.010 6.558 -23.610 1.00 94.88 186 LYS A C 1
ATOM 1559 O O . LYS A 1 186 ? 16.009 6.855 -22.958 1.00 94.88 186 LYS A O 1
ATOM 1564 N N . ARG A 1 187 ? 17.117 5.365 -24.202 1.00 94.25 187 ARG A N 1
ATOM 1565 C CA . ARG A 1 187 ? 16.145 4.263 -24.112 1.00 94.25 187 ARG A CA 1
ATOM 1566 C C . ARG A 1 187 ? 16.430 3.421 -22.869 1.00 94.25 187 ARG A C 1
ATOM 1568 O O . ARG A 1 187 ? 16.587 2.206 -22.948 1.00 94.25 187 ARG A O 1
ATOM 1575 N N . PHE A 1 188 ? 16.485 4.065 -21.702 1.00 96.81 188 PHE A N 1
ATOM 1576 C CA . PHE A 1 188 ? 17.036 3.463 -20.482 1.00 96.81 188 PHE A CA 1
ATOM 1577 C C . PHE A 1 188 ? 16.356 2.156 -20.065 1.00 96.81 188 PHE A C 1
ATOM 1579 O O . PHE A 1 188 ? 17.025 1.275 -19.547 1.00 96.81 188 PHE A O 1
ATOM 1586 N N . LYS A 1 189 ? 15.055 1.979 -20.332 1.00 96.31 189 LYS A N 1
ATOM 1587 C CA . LYS A 1 189 ? 14.375 0.702 -20.066 1.00 96.31 189 LYS A CA 1
ATOM 1588 C C . LYS A 1 189 ? 15.000 -0.460 -20.855 1.00 96.31 189 LYS A C 1
ATOM 1590 O O . LYS A 1 189 ? 15.382 -1.447 -20.238 1.00 96.31 189 LYS A O 1
ATOM 1595 N N . LYS A 1 190 ? 15.144 -0.309 -22.181 1.00 95.44 190 LYS A N 1
ATOM 1596 C CA . LYS A 1 190 ? 15.804 -1.302 -23.050 1.00 95.44 190 LYS A CA 1
ATOM 1597 C C . LYS A 1 190 ? 17.281 -1.452 -22.683 1.00 95.44 190 LYS A C 1
ATOM 1599 O O . LYS A 1 190 ? 17.779 -2.570 -22.628 1.00 95.44 190 LYS A O 1
ATOM 1604 N N . ALA A 1 191 ? 17.952 -0.342 -22.353 1.00 96.94 191 ALA A N 1
ATOM 1605 C CA . ALA A 1 191 ? 19.334 -0.380 -21.887 1.00 96.94 191 ALA A CA 1
ATOM 1606 C C . ALA A 1 191 ? 19.464 -1.314 -20.681 1.00 96.94 191 ALA A C 1
ATOM 1608 O O . ALA A 1 191 ? 20.189 -2.293 -20.757 1.00 96.94 191 ALA A O 1
ATOM 1609 N N . ILE A 1 192 ? 18.700 -1.084 -19.609 1.00 96.81 192 ILE A N 1
ATOM 1610 C CA . ILE A 1 192 ? 18.745 -1.921 -18.405 1.00 96.81 192 ILE A CA 1
ATOM 1611 C C . ILE A 1 192 ? 18.453 -3.393 -18.716 1.00 96.81 192 ILE A C 1
ATOM 1613 O O . ILE A 1 192 ? 19.148 -4.253 -18.188 1.00 96.81 192 ILE A O 1
ATOM 1617 N N . GLU A 1 193 ? 17.492 -3.695 -19.593 1.00 95.19 193 GLU A N 1
ATOM 1618 C CA . GLU A 1 193 ? 17.216 -5.075 -20.020 1.00 95.19 193 GLU A CA 1
ATOM 1619 C C . GLU A 1 193 ? 18.444 -5.726 -20.690 1.00 95.19 193 GLU A C 1
ATOM 1621 O O . GLU A 1 193 ? 18.851 -6.813 -20.283 1.00 95.19 193 GLU A O 1
ATOM 1626 N N . ASN A 1 194 ? 19.093 -5.024 -21.625 1.00 95.00 194 ASN A N 1
ATOM 1627 C CA . ASN A 1 194 ? 20.330 -5.469 -22.279 1.00 95.00 194 ASN A CA 1
ATOM 1628 C C . ASN A 1 194 ? 21.513 -5.589 -21.295 1.00 95.00 194 ASN A C 1
ATOM 1630 O O . ASN A 1 194 ? 22.323 -6.508 -21.396 1.00 95.00 194 ASN A O 1
ATOM 1634 N N . GLY A 1 195 ? 21.613 -4.682 -20.320 1.00 94.12 195 GLY A N 1
ATOM 1635 C CA . GLY A 1 195 ? 22.623 -4.738 -19.262 1.00 94.12 195 GLY A CA 1
ATOM 1636 C C . GLY A 1 195 ? 22.443 -5.966 -18.370 1.00 94.12 195 GLY A C 1
ATOM 1637 O O . GLY A 1 195 ? 23.403 -6.687 -18.116 1.00 94.12 195 GLY A O 1
ATOM 1638 N N . CYS A 1 196 ? 21.207 -6.268 -17.965 1.00 92.31 196 CYS A N 1
ATOM 1639 C CA . CYS A 1 196 ? 20.887 -7.499 -17.243 1.00 92.31 196 CYS A CA 1
ATOM 1640 C C . CYS A 1 196 ? 21.267 -8.746 -18.050 1.00 92.31 196 CYS A C 1
ATOM 1642 O O . CYS A 1 196 ? 21.882 -9.654 -17.499 1.00 92.31 196 CYS A O 1
ATOM 1644 N N . ASP A 1 197 ? 20.946 -8.778 -19.347 1.00 90.44 197 ASP A N 1
ATOM 1645 C CA . ASP A 1 197 ? 21.302 -9.900 -20.223 1.00 90.44 197 ASP A CA 1
ATOM 1646 C C . ASP A 1 197 ? 22.822 -10.094 -20.323 1.00 90.44 197 ASP A C 1
ATOM 1648 O O . ASP A 1 197 ? 23.294 -11.226 -20.393 1.00 90.44 197 ASP A O 1
ATOM 1652 N N . HIS A 1 198 ? 23.603 -9.009 -20.275 1.00 90.88 198 HIS A N 1
ATOM 1653 C CA . HIS A 1 198 ? 25.059 -9.099 -20.209 1.00 90.88 198 HIS A CA 1
ATOM 1654 C C . HIS A 1 198 ? 25.531 -9.782 -18.921 1.00 90.88 198 HIS A C 1
ATOM 1656 O O . HIS A 1 198 ? 26.228 -10.790 -19.014 1.00 90.88 198 HIS A O 1
ATOM 1662 N N . PHE A 1 199 ? 25.120 -9.299 -17.744 1.00 89.19 199 PHE A N 1
ATOM 1663 C CA . PHE A 1 199 ? 25.572 -9.848 -16.453 1.00 89.19 199 PHE A CA 1
ATOM 1664 C C . PHE A 1 199 ? 25.081 -11.274 -16.170 1.00 89.19 199 PHE A C 1
ATOM 1666 O O . PHE A 1 199 ? 25.620 -11.948 -15.302 1.00 89.19 199 PHE A O 1
ATOM 1673 N N . VAL A 1 200 ? 24.077 -11.752 -16.906 1.00 84.62 200 VAL A N 1
ATOM 1674 C CA . VAL A 1 200 ? 23.632 -13.156 -16.858 1.00 84.62 200 VAL A CA 1
ATOM 1675 C C . VAL A 1 200 ? 24.547 -14.068 -17.682 1.00 84.62 200 VAL A C 1
ATOM 1677 O O . VAL A 1 200 ? 24.657 -15.251 -17.389 1.00 84.62 200 VAL A O 1
ATOM 1680 N N . SER A 1 201 ? 25.192 -13.528 -18.719 1.00 80.25 201 SER A N 1
ATOM 1681 C CA . SER A 1 201 ? 25.992 -14.296 -19.684 1.00 80.25 201 SER A CA 1
ATOM 1682 C C . SER A 1 201 ? 27.486 -14.388 -19.363 1.00 80.25 201 SER A C 1
ATOM 1684 O O . SER A 1 201 ? 28.191 -15.165 -20.004 1.00 80.25 201 SER A O 1
ATOM 1686 N N . ILE A 1 202 ? 27.986 -13.577 -18.427 1.00 81.56 202 ILE A N 1
ATOM 1687 C CA . ILE A 1 202 ? 29.413 -13.536 -18.084 1.00 81.56 202 ILE A CA 1
ATOM 1688 C C . ILE A 1 202 ? 29.779 -14.608 -17.056 1.00 81.56 202 ILE A C 1
ATOM 1690 O O . ILE A 1 202 ? 28.967 -14.983 -16.215 1.00 81.56 202 ILE A O 1
ATOM 1694 N N . THR A 1 203 ? 31.025 -15.073 -17.121 1.00 71.06 203 THR A N 1
ATOM 1695 C CA . THR A 1 203 ? 31.618 -16.004 -16.147 1.00 71.06 203 THR A CA 1
ATOM 1696 C C . THR A 1 203 ? 32.523 -15.305 -15.137 1.00 71.06 203 THR A C 1
ATOM 1698 O O . THR A 1 203 ? 32.669 -15.796 -14.022 1.00 71.06 203 THR A O 1
ATOM 1701 N N . ASP A 1 204 ? 33.100 -14.164 -15.519 1.00 76.06 204 ASP A N 1
ATOM 1702 C CA . ASP A 1 204 ? 34.068 -13.415 -14.718 1.00 76.06 204 ASP A CA 1
ATOM 1703 C C . ASP A 1 204 ? 33.419 -12.162 -14.118 1.00 76.06 204 ASP A C 1
ATOM 1705 O O . ASP A 1 204 ? 32.548 -11.538 -14.731 1.00 76.06 204 ASP A O 1
ATOM 1709 N N . GLU A 1 205 ? 33.857 -11.759 -12.925 1.00 74.88 205 GLU A N 1
ATOM 1710 C CA . GLU A 1 205 ? 33.327 -10.572 -12.250 1.00 74.88 205 GLU A CA 1
ATOM 1711 C C . GLU A 1 205 ? 33.829 -9.270 -12.902 1.00 74.88 205 GLU A C 1
ATOM 1713 O O . GLU A 1 205 ? 34.971 -8.851 -12.720 1.00 74.88 205 GLU A O 1
ATOM 1718 N N . GLU A 1 206 ? 32.950 -8.568 -13.620 1.00 84.00 206 GLU A N 1
ATOM 1719 C CA . GLU A 1 206 ? 33.253 -7.262 -14.225 1.00 84.00 206 GLU A CA 1
ATOM 1720 C C . GLU A 1 206 ? 32.759 -6.087 -13.358 1.00 84.00 206 GLU A C 1
ATOM 1722 O O . GLU A 1 206 ? 31.811 -5.373 -13.708 1.00 84.00 206 GLU A O 1
ATOM 1727 N N . ASN A 1 207 ? 33.414 -5.870 -12.212 1.00 84.12 207 ASN A N 1
ATOM 1728 C CA . ASN A 1 207 ? 32.982 -4.904 -11.191 1.00 84.12 207 ASN A CA 1
ATOM 1729 C C . ASN A 1 207 ? 32.794 -3.468 -11.716 1.00 84.12 207 ASN A C 1
ATOM 1731 O O . ASN A 1 207 ? 31.768 -2.851 -11.429 1.00 84.12 207 ASN A O 1
ATOM 1735 N N . ASP A 1 208 ? 33.714 -2.946 -12.530 1.00 90.06 208 ASP A N 1
ATOM 1736 C CA . ASP A 1 208 ? 33.632 -1.563 -13.032 1.00 90.06 208 ASP A CA 1
ATOM 1737 C C . ASP A 1 208 ? 32.406 -1.332 -13.929 1.00 90.06 208 ASP A C 1
ATOM 1739 O O . ASP A 1 208 ? 31.680 -0.344 -13.777 1.00 90.06 208 ASP A O 1
ATOM 1743 N N . LYS A 1 209 ? 32.117 -2.276 -14.836 1.00 91.81 209 LYS A N 1
ATOM 1744 C CA . LYS A 1 209 ? 30.917 -2.217 -15.684 1.00 91.81 209 LYS A CA 1
ATOM 1745 C C . LYS A 1 209 ? 29.648 -2.386 -14.863 1.00 91.81 209 LYS A C 1
ATOM 1747 O O . LYS A 1 209 ? 28.642 -1.737 -15.153 1.00 91.81 209 LYS A O 1
ATOM 1752 N N . PHE A 1 210 ? 29.677 -3.237 -13.838 1.00 92.56 210 PHE A N 1
ATOM 1753 C CA . PHE A 1 210 ? 28.526 -3.408 -12.960 1.00 92.56 210 PHE A CA 1
ATOM 1754 C C . PHE A 1 210 ? 28.223 -2.127 -12.175 1.00 92.56 210 PHE A C 1
ATOM 1756 O O . PHE A 1 210 ? 27.064 -1.722 -12.098 1.00 92.56 210 PHE A O 1
ATOM 1763 N N . GLN A 1 211 ? 29.245 -1.414 -11.693 1.00 93.75 211 GLN A N 1
ATOM 1764 C CA . GLN A 1 211 ? 29.061 -0.100 -11.071 1.00 93.75 211 GLN A CA 1
ATOM 1765 C C . GLN A 1 211 ? 28.495 0.936 -12.053 1.00 93.75 211 GLN A C 1
ATOM 1767 O O . GLN A 1 211 ? 27.578 1.679 -11.696 1.00 93.75 211 GLN A O 1
ATOM 1772 N N . GLU A 1 212 ? 28.959 0.957 -13.309 1.00 94.94 212 GLU A N 1
ATOM 1773 C CA . GLU A 1 212 ? 28.364 1.804 -14.355 1.00 94.94 212 GLU A CA 1
ATOM 1774 C C . GLU A 1 212 ? 26.866 1.499 -14.535 1.00 94.94 212 GLU A C 1
ATOM 1776 O O . GLU A 1 212 ? 26.032 2.412 -14.537 1.00 94.94 212 GLU A O 1
ATOM 1781 N N . PHE A 1 213 ? 26.520 0.214 -14.640 1.00 96.00 213 PHE A N 1
ATOM 1782 C CA . PHE A 1 213 ? 25.144 -0.255 -14.764 1.00 96.00 213 PHE A CA 1
ATOM 1783 C C . PHE A 1 213 ? 24.278 0.174 -13.573 1.00 96.00 213 PHE A C 1
ATOM 1785 O O . PHE A 1 213 ? 23.191 0.720 -13.783 1.00 96.00 213 PHE A O 1
ATOM 1792 N N . LEU A 1 214 ? 24.757 -0.009 -12.338 1.00 95.56 214 LEU A N 1
ATOM 1793 C CA . LEU A 1 214 ? 24.041 0.398 -11.126 1.00 95.56 214 LEU A CA 1
ATOM 1794 C C . LEU A 1 214 ? 23.812 1.914 -11.076 1.00 95.56 214 LEU A C 1
ATOM 1796 O O . LEU A 1 214 ? 22.709 2.344 -10.738 1.00 95.56 214 LEU A O 1
ATOM 1800 N N . SER A 1 215 ? 24.791 2.724 -11.487 1.00 96.50 215 SER A N 1
ATOM 1801 C CA . SER A 1 215 ? 24.656 4.188 -11.552 1.00 96.50 215 SER A CA 1
ATOM 1802 C C . SER A 1 215 ? 23.516 4.612 -12.490 1.00 96.50 215 SER A C 1
ATOM 1804 O O . SER A 1 215 ? 22.677 5.455 -12.151 1.00 96.50 215 SER A O 1
ATOM 1806 N N . ILE A 1 216 ? 23.431 3.983 -13.667 1.00 96.38 216 ILE A N 1
ATOM 1807 C CA . ILE A 1 216 ? 22.390 4.268 -14.661 1.00 96.38 216 ILE A CA 1
ATOM 1808 C C . ILE A 1 216 ? 21.031 3.756 -14.175 1.00 96.38 216 ILE A C 1
ATOM 1810 O O . ILE A 1 216 ? 20.014 4.439 -14.355 1.00 96.38 216 ILE A O 1
ATOM 1814 N N . LEU A 1 217 ? 21.006 2.590 -13.528 1.00 96.56 217 LEU A N 1
ATOM 1815 C CA . LEU A 1 217 ? 19.815 2.011 -12.915 1.00 96.56 217 LEU A CA 1
ATOM 1816 C C . LEU A 1 217 ? 19.238 2.929 -11.829 1.00 96.56 217 LEU A C 1
ATOM 1818 O O . LEU A 1 217 ? 18.035 3.203 -11.843 1.00 96.56 217 LEU A O 1
ATOM 1822 N N . GLU A 1 218 ? 20.090 3.428 -10.929 1.00 96.06 218 GLU A N 1
ATOM 1823 C CA . GLU A 1 218 ? 19.724 4.317 -9.826 1.00 96.06 218 GLU A CA 1
ATOM 1824 C C . GLU A 1 218 ? 19.196 5.655 -10.339 1.00 96.06 218 GLU A C 1
ATOM 1826 O O . GLU A 1 218 ? 18.086 6.072 -9.993 1.00 96.06 218 GLU A O 1
ATOM 1831 N N . LYS A 1 219 ? 19.948 6.296 -11.242 1.00 96.31 219 LYS A N 1
ATOM 1832 C CA . LYS A 1 219 ? 19.595 7.596 -11.825 1.00 96.31 219 LYS A CA 1
ATOM 1833 C C . LYS A 1 219 ? 18.221 7.578 -12.494 1.00 96.31 219 LYS A C 1
ATOM 1835 O O . LYS A 1 219 ? 17.476 8.552 -12.394 1.00 96.31 219 LYS A O 1
ATOM 1840 N N . ASN A 1 220 ? 17.875 6.470 -13.151 1.00 95.50 220 ASN A N 1
ATOM 1841 C CA . ASN A 1 220 ? 16.611 6.311 -13.871 1.00 95.50 220 ASN A CA 1
ATOM 1842 C C . ASN A 1 220 ? 15.519 5.581 -13.068 1.00 95.50 220 ASN A C 1
ATOM 1844 O O . ASN A 1 220 ? 14.386 5.488 -13.539 1.00 95.50 220 ASN A O 1
ATOM 1848 N N . ARG A 1 221 ? 15.823 5.087 -11.859 1.00 95.81 221 ARG A N 1
ATOM 1849 C CA . ARG A 1 221 ? 14.900 4.366 -10.959 1.00 95.81 221 ARG A CA 1
ATOM 1850 C C . ARG A 1 221 ? 14.249 3.131 -11.594 1.00 95.81 221 ARG A C 1
ATOM 1852 O O . ARG A 1 221 ? 13.084 2.821 -11.339 1.00 95.81 221 ARG A O 1
ATOM 1859 N N . LEU A 1 222 ? 14.998 2.402 -12.420 1.00 96.50 222 LEU A N 1
ATOM 1860 C CA . LEU A 1 222 ? 14.495 1.258 -13.197 1.00 96.50 222 LEU A CA 1
ATOM 1861 C C . LEU A 1 222 ? 14.647 -0.093 -12.473 1.00 96.50 222 LEU A C 1
ATOM 1863 O O . LEU A 1 222 ? 14.687 -1.145 -13.109 1.00 96.50 222 LEU A O 1
ATOM 1867 N N . TYR A 1 223 ? 14.675 -0.093 -11.138 1.00 95.19 223 TYR A N 1
ATOM 1868 C CA . TYR A 1 223 ? 14.930 -1.283 -10.314 1.00 95.19 223 TYR A CA 1
ATOM 1869 C C . TYR A 1 223 ? 13.997 -2.459 -10.627 1.00 95.19 223 TYR A C 1
ATOM 1871 O O . TYR A 1 223 ? 14.442 -3.584 -10.835 1.00 95.19 223 TYR A O 1
ATOM 1879 N N . LYS A 1 224 ? 12.686 -2.194 -10.730 1.00 93.44 224 LYS A N 1
ATOM 1880 C CA . LYS A 1 224 ? 11.678 -3.228 -11.026 1.00 93.44 224 LYS A CA 1
ATOM 1881 C C . LYS A 1 224 ? 11.887 -3.874 -12.398 1.00 93.44 224 LYS A C 1
ATOM 1883 O O . LYS A 1 224 ? 11.533 -5.037 -12.568 1.00 93.44 224 LYS A O 1
ATOM 1888 N N . VAL A 1 225 ? 12.414 -3.124 -13.370 1.00 94.75 225 VAL A N 1
ATOM 1889 C CA . VAL A 1 225 ? 12.723 -3.642 -14.711 1.00 94.75 225 VAL A CA 1
ATOM 1890 C C . VAL A 1 225 ? 13.895 -4.614 -14.614 1.00 94.75 225 VAL A C 1
ATOM 1892 O O . VAL A 1 225 ? 13.760 -5.749 -15.059 1.00 94.75 225 VAL A O 1
ATOM 1895 N N . ALA A 1 226 ? 14.979 -4.211 -13.944 1.00 93.06 226 ALA A N 1
ATOM 1896 C CA . ALA A 1 226 ? 16.155 -5.055 -13.743 1.00 93.06 226 ALA A CA 1
ATOM 1897 C C . ALA A 1 226 ? 15.821 -6.358 -12.997 1.00 93.06 226 ALA A C 1
ATOM 1899 O O . ALA A 1 226 ? 16.117 -7.443 -13.491 1.00 93.06 226 ALA A O 1
ATOM 1900 N N . ILE A 1 227 ? 15.125 -6.270 -11.855 1.00 90.19 227 ILE A N 1
ATOM 1901 C CA . ILE A 1 227 ? 14.746 -7.449 -11.053 1.00 90.19 227 ILE A CA 1
ATOM 1902 C C . ILE A 1 227 ? 13.896 -8.419 -11.879 1.00 90.19 227 ILE A C 1
ATOM 1904 O O . ILE A 1 227 ? 14.155 -9.618 -11.887 1.00 90.19 227 ILE A O 1
ATOM 1908 N N . ARG A 1 228 ? 12.888 -7.918 -12.606 1.00 90.44 228 ARG A N 1
ATOM 1909 C CA . ARG A 1 228 ? 12.051 -8.772 -13.463 1.00 90.44 228 ARG A CA 1
ATOM 1910 C C . ARG A 1 228 ? 12.859 -9.435 -14.567 1.00 90.44 228 ARG A C 1
ATOM 1912 O O . ARG A 1 228 ? 12.634 -10.612 -14.836 1.00 90.44 228 ARG A O 1
ATOM 1919 N N . ARG A 1 229 ? 13.781 -8.699 -15.194 1.00 90.62 229 ARG A N 1
ATOM 1920 C CA . ARG A 1 229 ? 14.616 -9.240 -16.264 1.00 90.62 229 ARG A CA 1
ATOM 1921 C C . ARG A 1 229 ? 15.505 -10.366 -15.745 1.00 90.62 229 ARG A C 1
ATOM 1923 O O . ARG A 1 229 ? 15.466 -11.447 -16.318 1.00 90.62 229 ARG A O 1
ATOM 1930 N N . PHE A 1 230 ? 16.196 -10.158 -14.625 1.00 86.69 230 PHE A N 1
ATOM 1931 C CA . PHE A 1 230 ? 17.018 -11.197 -14.003 1.00 86.69 230 PHE A CA 1
ATOM 1932 C C . PHE A 1 230 ? 16.215 -12.445 -13.614 1.00 86.69 230 PHE A C 1
ATOM 1934 O O . PHE A 1 230 ? 16.633 -13.553 -13.924 1.00 86.69 230 PHE A O 1
ATOM 1941 N N . LEU A 1 231 ? 15.034 -12.279 -13.006 1.00 81.19 231 LEU A N 1
ATOM 1942 C CA . LEU A 1 231 ? 14.189 -13.404 -12.578 1.00 81.19 231 LEU A CA 1
ATOM 1943 C C . LEU A 1 231 ? 13.538 -14.184 -13.730 1.00 81.19 231 LEU A C 1
ATOM 1945 O O . LEU A 1 231 ? 13.024 -15.274 -13.506 1.00 81.19 231 LEU A O 1
ATOM 1949 N N . THR A 1 232 ? 13.509 -13.625 -14.942 1.00 83.50 232 THR A N 1
ATOM 1950 C CA . THR A 1 232 ? 12.972 -14.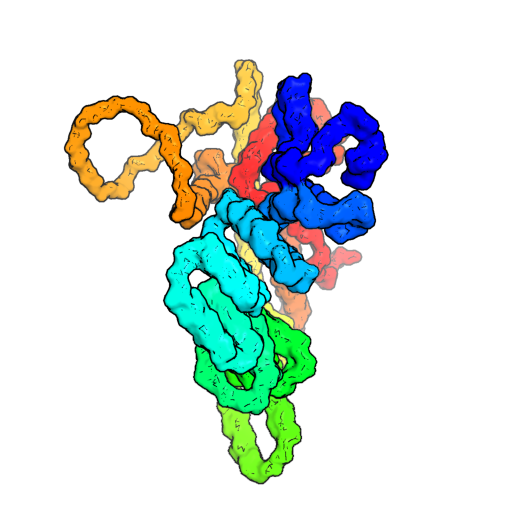322 -16.123 1.00 83.50 232 THR A CA 1
ATOM 1951 C C . THR A 1 232 ? 13.992 -15.306 -16.710 1.00 83.50 232 THR A C 1
ATOM 1953 O O . THR A 1 232 ? 13.616 -16.220 -17.443 1.00 83.50 232 THR A O 1
ATOM 1956 N N . ASN A 1 233 ? 15.278 -15.148 -16.390 1.00 73.06 233 ASN A N 1
ATOM 1957 C CA . ASN A 1 233 ? 16.336 -16.017 -16.895 1.00 73.06 233 ASN A CA 1
ATOM 1958 C C . ASN A 1 233 ? 16.396 -17.332 -16.104 1.00 73.06 233 ASN A C 1
ATOM 1960 O O . ASN A 1 233 ? 16.085 -17.364 -14.919 1.00 73.06 233 ASN A O 1
ATOM 1964 N N . LYS A 1 234 ? 16.766 -18.435 -16.770 1.00 63.69 234 LYS A N 1
ATOM 1965 C CA . LYS A 1 234 ? 16.699 -19.792 -16.192 1.00 63.69 234 LYS A CA 1
ATOM 1966 C C . LYS A 1 234 ? 17.802 -20.077 -15.163 1.00 63.69 234 LYS A C 1
ATOM 1968 O O . LYS A 1 234 ? 17.559 -20.839 -14.233 1.00 63.69 234 LYS A O 1
ATOM 1973 N N . ASP A 1 235 ? 18.949 -19.406 -15.268 1.00 62.38 235 ASP A N 1
ATOM 1974 C CA . ASP A 1 235 ? 20.119 -19.633 -14.408 1.00 62.38 235 ASP A CA 1
ATOM 1975 C C . ASP A 1 235 ? 20.247 -18.576 -13.295 1.00 62.38 235 ASP A C 1
ATOM 1977 O O . ASP A 1 235 ? 21.269 -17.910 -13.137 1.00 62.38 235 ASP A O 1
ATOM 1981 N N . ILE A 1 236 ? 19.188 -18.418 -12.492 1.00 61.69 236 ILE A N 1
ATOM 1982 C CA . ILE A 1 236 ? 19.091 -17.409 -11.413 1.00 61.69 236 ILE A CA 1
ATOM 1983 C C . ILE A 1 236 ? 20.240 -17.527 -10.396 1.00 61.69 236 ILE A C 1
ATOM 1985 O O . ILE A 1 236 ? 20.680 -16.522 -9.838 1.00 61.69 236 ILE A O 1
ATOM 1989 N N . VAL A 1 237 ? 20.745 -18.744 -10.165 1.00 60.38 237 VAL A N 1
ATOM 1990 C CA . VAL A 1 237 ? 21.799 -19.028 -9.177 1.00 60.38 237 VAL A CA 1
ATOM 1991 C C . VAL A 1 237 ? 23.118 -18.333 -9.535 1.00 60.38 237 VAL A C 1
ATOM 1993 O O . VAL A 1 237 ? 23.753 -17.766 -8.649 1.00 60.38 237 VAL A O 1
ATOM 1996 N N . LEU A 1 238 ? 23.489 -18.293 -10.822 1.00 56.88 238 LEU A N 1
ATOM 1997 C CA . LEU A 1 238 ? 24.704 -17.614 -11.297 1.00 56.88 238 LEU A CA 1
ATOM 1998 C C . LEU A 1 238 ? 24.607 -16.087 -11.149 1.00 56.88 238 LEU A C 1
ATOM 2000 O O . LEU A 1 238 ? 25.606 -15.411 -10.936 1.00 56.88 238 LEU A O 1
ATOM 2004 N N . THR A 1 239 ? 23.395 -15.528 -11.207 1.00 65.00 239 THR A N 1
ATOM 2005 C CA . THR A 1 239 ? 23.153 -14.075 -11.158 1.00 65.00 239 THR A CA 1
ATOM 2006 C C . THR A 1 239 ? 22.825 -13.560 -9.749 1.00 65.00 239 THR A C 1
ATOM 2008 O O . THR A 1 239 ? 22.508 -12.382 -9.573 1.00 65.00 239 THR A O 1
ATOM 2011 N N . SER A 1 240 ? 22.896 -14.418 -8.726 1.00 73.06 240 SER A N 1
ATOM 2012 C CA . SER A 1 240 ? 22.439 -14.115 -7.361 1.00 73.06 240 SER A CA 1
ATOM 2013 C C . SER A 1 240 ? 23.118 -12.877 -6.756 1.00 73.06 240 SER A C 1
ATOM 2015 O O . SER A 1 240 ? 22.445 -12.033 -6.167 1.00 73.06 240 SER A O 1
ATOM 2017 N N . ILE A 1 241 ? 24.426 -12.694 -6.978 1.00 82.19 241 ILE A N 1
ATOM 2018 C CA . ILE A 1 241 ? 25.183 -11.539 -6.457 1.00 82.19 241 ILE A CA 1
ATOM 2019 C C . ILE A 1 241 ? 24.662 -10.224 -7.060 1.00 82.19 241 ILE A C 1
ATOM 2021 O O . ILE A 1 241 ? 24.332 -9.288 -6.329 1.00 82.19 241 ILE A O 1
ATOM 2025 N N . TYR A 1 242 ? 24.512 -10.166 -8.387 1.00 86.31 242 TYR A N 1
ATOM 2026 C CA . TYR A 1 242 ? 24.009 -8.979 -9.083 1.00 86.31 242 TYR A CA 1
ATOM 2027 C C . TYR A 1 242 ? 22.552 -8.672 -8.726 1.00 86.31 242 TYR A C 1
ATOM 2029 O O . TYR A 1 242 ? 22.187 -7.512 -8.521 1.00 86.31 242 TYR A O 1
ATOM 2037 N N . VAL A 1 243 ? 21.720 -9.710 -8.608 1.00 87.19 243 VAL A N 1
ATOM 2038 C CA . VAL A 1 243 ? 20.328 -9.579 -8.163 1.00 87.19 243 VAL A CA 1
ATOM 2039 C C . VAL A 1 243 ? 20.270 -9.004 -6.751 1.00 87.19 243 VAL A C 1
ATOM 2041 O O . VAL A 1 243 ? 19.510 -8.064 -6.523 1.00 87.19 243 VAL A O 1
ATOM 2044 N N . ASN A 1 244 ? 21.093 -9.503 -5.827 1.00 88.88 244 ASN A N 1
ATOM 2045 C CA . ASN A 1 244 ? 21.132 -9.022 -4.449 1.00 88.88 244 ASN A CA 1
ATOM 2046 C C . ASN A 1 244 ? 21.559 -7.555 -4.360 1.00 88.88 244 ASN A C 1
ATOM 2048 O O . ASN A 1 244 ? 20.921 -6.791 -3.638 1.00 88.88 244 ASN A O 1
ATOM 2052 N N . GLU A 1 245 ? 22.565 -7.120 -5.123 1.00 91.56 245 GLU A N 1
ATOM 2053 C CA . GLU A 1 245 ? 22.965 -5.706 -5.143 1.00 91.56 245 GLU A CA 1
ATOM 2054 C C . GLU A 1 245 ? 21.875 -4.801 -5.743 1.00 91.56 245 GLU A C 1
ATOM 2056 O O . GLU A 1 245 ? 21.598 -3.727 -5.207 1.00 91.56 245 GLU A O 1
ATOM 2061 N N . VAL A 1 246 ? 21.158 -5.247 -6.782 1.00 93.44 246 VAL A N 1
ATOM 2062 C CA . VAL A 1 246 ? 19.999 -4.501 -7.306 1.00 93.44 246 VAL A CA 1
ATOM 2063 C C . VAL A 1 246 ? 18.847 -4.443 -6.297 1.00 93.44 246 VAL A C 1
ATOM 2065 O O . VAL A 1 246 ? 18.220 -3.390 -6.145 1.00 93.44 246 VAL A O 1
ATOM 2068 N N . ILE A 1 247 ? 18.560 -5.542 -5.594 1.00 93.19 247 ILE A N 1
ATOM 2069 C CA . ILE A 1 247 ? 17.544 -5.588 -4.533 1.00 93.19 247 ILE A CA 1
ATOM 2070 C C . ILE A 1 247 ? 17.923 -4.635 -3.400 1.00 93.19 247 ILE A C 1
ATOM 2072 O O . ILE A 1 247 ? 17.093 -3.835 -2.973 1.00 93.19 247 ILE A O 1
ATOM 2076 N N . LYS A 1 248 ? 19.179 -4.671 -2.955 1.00 94.69 248 LYS A N 1
ATOM 2077 C CA . LYS A 1 248 ? 19.723 -3.791 -1.919 1.00 94.69 248 LYS A CA 1
ATOM 2078 C C . LYS A 1 248 ? 19.599 -2.323 -2.309 1.00 94.69 248 LYS A C 1
ATOM 2080 O O . LYS A 1 248 ? 19.112 -1.516 -1.521 1.00 94.69 248 LYS A O 1
ATOM 2085 N N . LEU A 1 249 ? 19.965 -1.976 -3.542 1.00 95.88 249 LEU A N 1
ATOM 2086 C CA . LEU A 1 249 ? 19.822 -0.622 -4.074 1.00 95.88 249 LEU A CA 1
ATOM 2087 C C . LEU A 1 249 ? 18.350 -0.177 -4.105 1.00 95.88 249 LEU A C 1
ATOM 2089 O O . LEU A 1 249 ? 18.030 0.950 -3.724 1.00 95.88 249 LEU A O 1
ATOM 2093 N N . TYR A 1 250 ? 17.437 -1.069 -4.502 1.00 96.94 250 TYR A N 1
ATOM 2094 C CA . TYR A 1 250 ? 16.007 -0.772 -4.511 1.00 96.94 250 TYR A CA 1
ATOM 2095 C C . TYR A 1 250 ? 15.441 -0.585 -3.098 1.00 96.94 250 TYR A C 1
ATOM 2097 O O . TYR A 1 250 ? 14.714 0.380 -2.850 1.00 96.94 250 TYR A O 1
ATOM 2105 N N . GLY A 1 251 ? 15.801 -1.465 -2.164 1.00 96.50 251 GLY A N 1
ATOM 2106 C CA . GLY A 1 251 ? 15.409 -1.355 -0.763 1.00 96.50 251 GLY A CA 1
ATOM 2107 C C . GLY A 1 251 ? 15.934 -0.065 -0.128 1.00 96.50 251 GLY A C 1
ATOM 2108 O O . GLY A 1 251 ? 15.161 0.670 0.481 1.00 96.50 251 GLY A O 1
ATOM 2109 N N . ASN A 1 252 ? 17.196 0.306 -0.369 1.00 96.56 252 ASN A N 1
ATOM 2110 C CA . ASN A 1 252 ? 17.778 1.569 0.109 1.00 96.56 252 ASN A CA 1
ATOM 2111 C C . ASN A 1 252 ? 17.049 2.804 -0.446 1.00 96.56 252 ASN A C 1
ATOM 2113 O O . ASN A 1 252 ? 16.815 3.782 0.275 1.00 96.56 252 ASN A O 1
ATOM 2117 N N . TYR A 1 253 ? 16.639 2.759 -1.716 1.00 97.19 253 TYR A N 1
ATOM 2118 C CA . TYR A 1 253 ? 15.811 3.808 -2.306 1.00 97.19 253 TYR A CA 1
ATOM 2119 C C . TYR A 1 253 ? 14.456 3.931 -1.588 1.00 97.19 253 TYR A C 1
ATOM 2121 O O . TYR A 1 253 ? 14.029 5.044 -1.271 1.00 97.19 253 TYR A O 1
ATOM 2129 N N . LEU A 1 254 ? 13.792 2.808 -1.293 1.00 97.31 254 LEU A N 1
ATOM 2130 C CA . LEU A 1 254 ? 12.515 2.786 -0.570 1.00 97.31 254 LEU A CA 1
ATOM 2131 C C . LEU A 1 254 ? 12.656 3.281 0.876 1.00 97.31 254 LEU A C 1
ATOM 2133 O O . LEU A 1 254 ? 11.848 4.107 1.304 1.00 97.31 254 LEU A O 1
ATOM 2137 N N . MET A 1 255 ? 13.724 2.888 1.578 1.00 97.25 255 MET A N 1
ATOM 2138 C CA . MET A 1 255 ? 14.067 3.404 2.911 1.00 97.25 255 MET A CA 1
ATOM 2139 C C . MET A 1 255 ? 14.209 4.928 2.900 1.00 97.25 255 MET A C 1
ATOM 2141 O O . MET A 1 255 ? 13.605 5.622 3.714 1.00 97.25 255 MET A O 1
ATOM 2145 N N . THR A 1 256 ? 14.928 5.474 1.914 1.00 96.25 256 THR A N 1
ATOM 2146 C CA . THR A 1 256 ? 15.091 6.930 1.740 1.00 96.25 256 THR A CA 1
ATOM 2147 C C . THR A 1 256 ? 13.751 7.641 1.509 1.00 96.25 256 THR A C 1
ATOM 2149 O O . THR A 1 256 ? 13.578 8.807 1.867 1.00 96.25 256 THR A O 1
ATOM 2152 N N . LYS A 1 257 ? 12.778 6.950 0.905 1.00 96.62 257 LYS A N 1
ATOM 2153 C CA . LYS A 1 257 ? 11.414 7.449 0.684 1.00 96.62 257 LYS A CA 1
ATOM 2154 C C . LYS A 1 257 ? 10.456 7.182 1.842 1.00 96.62 257 LYS A C 1
ATOM 2156 O O . LYS A 1 257 ? 9.315 7.627 1.754 1.00 96.62 257 LYS A O 1
ATOM 2161 N N . LYS A 1 258 ? 10.925 6.547 2.921 1.00 95.88 258 LYS A N 1
ATOM 2162 C CA . LYS A 1 258 ? 10.131 6.138 4.089 1.00 95.88 258 LYS A CA 1
ATOM 2163 C C . LYS A 1 258 ? 9.031 5.119 3.769 1.00 95.88 258 LYS A C 1
ATOM 2165 O O . LYS A 1 258 ? 8.082 4.974 4.531 1.00 95.88 258 LYS A O 1
ATOM 2170 N N . TYR A 1 259 ? 9.167 4.398 2.656 1.00 97.12 259 TYR A N 1
ATOM 2171 C CA . TYR A 1 259 ? 8.342 3.233 2.330 1.00 97.12 259 TYR A CA 1
ATOM 2172 C C . TYR A 1 259 ? 8.937 2.007 3.027 1.00 97.12 259 TYR A C 1
ATOM 2174 O O . TYR A 1 259 ? 9.549 1.147 2.395 1.00 97.12 259 TYR A O 1
ATOM 2182 N N . TYR A 1 260 ? 8.882 2.016 4.361 1.00 96.81 260 TYR A N 1
ATOM 2183 C CA . TYR A 1 260 ? 9.614 1.083 5.218 1.00 96.81 260 TYR A CA 1
ATOM 2184 C C . TYR A 1 260 ? 9.121 -0.360 5.077 1.00 96.81 260 TYR A C 1
ATOM 2186 O O . TYR A 1 260 ? 9.932 -1.272 4.939 1.00 96.81 260 TYR A O 1
ATOM 2194 N N . ILE A 1 261 ? 7.803 -0.560 5.025 1.00 95.75 261 ILE A N 1
ATOM 2195 C CA . ILE A 1 261 ? 7.200 -1.890 4.865 1.00 95.75 261 ILE A CA 1
ATOM 2196 C C . ILE A 1 261 ? 7.576 -2.468 3.496 1.00 95.75 261 ILE A C 1
ATOM 2198 O O . ILE A 1 261 ? 8.051 -3.599 3.399 1.00 95.75 261 ILE A O 1
ATOM 2202 N N . GLU A 1 262 ? 7.457 -1.678 2.423 1.00 96.56 262 GLU A N 1
ATOM 2203 C CA . GLU A 1 262 ? 7.851 -2.122 1.086 1.00 96.56 262 GLU A CA 1
ATOM 2204 C C . GLU A 1 262 ? 9.357 -2.373 0.974 1.00 96.56 262 GLU A C 1
ATOM 2206 O O . GLU A 1 262 ? 9.767 -3.305 0.282 1.00 96.56 262 GLU A O 1
ATOM 2211 N N . ALA A 1 263 ? 10.189 -1.575 1.651 1.00 97.12 263 ALA A N 1
ATOM 2212 C CA . ALA A 1 263 ? 11.624 -1.820 1.731 1.00 97.12 263 ALA A CA 1
ATOM 2213 C C . ALA A 1 263 ? 11.914 -3.162 2.417 1.00 97.12 263 ALA A C 1
ATOM 2215 O O . ALA A 1 263 ? 12.694 -3.952 1.885 1.00 97.12 263 ALA A O 1
ATOM 2216 N N . GLY A 1 264 ? 11.240 -3.451 3.534 1.00 95.31 264 GLY A N 1
ATOM 2217 C CA . GLY A 1 264 ? 11.341 -4.724 4.248 1.00 95.31 264 GLY A CA 1
ATOM 2218 C C . GLY A 1 264 ? 10.995 -5.917 3.361 1.00 95.31 264 GLY A C 1
ATOM 2219 O O . GLY A 1 264 ? 11.790 -6.850 3.262 1.00 95.31 264 GLY A O 1
ATOM 2220 N N . LEU A 1 265 ? 9.890 -5.836 2.612 1.00 95.19 265 LEU A N 1
ATOM 2221 C CA . LEU A 1 265 ? 9.477 -6.877 1.662 1.00 95.19 265 LEU A CA 1
ATOM 2222 C C . LEU A 1 265 ? 10.507 -7.095 0.543 1.00 95.19 265 LEU A C 1
ATOM 2224 O O . LEU A 1 265 ? 10.767 -8.228 0.134 1.00 95.19 265 LEU A O 1
ATOM 2228 N N . VAL A 1 266 ? 11.096 -6.012 0.030 1.00 94.56 266 VAL A N 1
ATOM 2229 C CA . VAL A 1 266 ? 12.132 -6.077 -1.010 1.00 94.56 266 VAL A CA 1
ATOM 2230 C C . VAL A 1 266 ? 13.407 -6.721 -0.468 1.00 94.56 266 VAL A C 1
ATOM 2232 O O . VAL A 1 266 ? 13.932 -7.631 -1.108 1.00 94.56 266 VAL A O 1
ATOM 2235 N N . PHE A 1 267 ? 13.879 -6.304 0.708 1.00 94.44 267 PHE A N 1
ATOM 2236 C CA . PHE A 1 267 ? 15.053 -6.893 1.351 1.00 94.44 267 PHE A CA 1
ATOM 2237 C C . PHE A 1 267 ? 14.834 -8.367 1.709 1.00 94.44 267 PHE A C 1
ATOM 2239 O O . PHE A 1 267 ? 15.715 -9.187 1.453 1.00 94.44 267 PHE A O 1
ATOM 2246 N N . GLU A 1 268 ? 13.656 -8.728 2.229 1.00 91.44 268 GLU A N 1
ATOM 2247 C CA . GLU A 1 268 ? 13.297 -10.118 2.535 1.00 91.44 268 GLU A CA 1
ATOM 2248 C C . GLU A 1 268 ? 13.345 -10.988 1.274 1.00 91.44 268 GLU A C 1
ATOM 2250 O O . GLU A 1 268 ? 13.894 -12.086 1.307 1.00 91.44 268 GLU A O 1
ATOM 2255 N N . ARG A 1 269 ? 12.859 -10.480 0.135 1.00 87.56 269 ARG A N 1
ATOM 2256 C CA . ARG A 1 269 ? 12.918 -11.198 -1.148 1.00 87.56 269 ARG A CA 1
ATOM 2257 C C . ARG A 1 269 ? 14.351 -11.488 -1.613 1.00 87.56 269 ARG A C 1
ATOM 2259 O O . ARG A 1 269 ? 14.553 -12.457 -2.339 1.00 87.56 269 ARG A O 1
ATOM 2266 N N . GLY A 1 270 ? 15.321 -10.658 -1.229 1.00 86.12 270 GLY A N 1
ATOM 2267 C CA . GLY A 1 270 ? 16.748 -10.866 -1.506 1.00 86.12 270 GLY A CA 1
ATOM 2268 C C . GLY A 1 270 ? 17.505 -11.611 -0.407 1.00 86.12 270 GLY A C 1
ATOM 2269 O O . GLY A 1 270 ? 18.730 -11.607 -0.431 1.00 86.12 270 GLY A O 1
ATOM 2270 N N . ASN A 1 271 ? 16.816 -12.188 0.586 1.00 86.62 271 ASN A N 1
ATOM 2271 C CA . ASN A 1 271 ? 17.430 -12.788 1.779 1.00 86.62 271 ASN A CA 1
ATOM 2272 C C . ASN A 1 271 ? 18.375 -11.827 2.535 1.00 86.62 271 ASN A C 1
ATOM 2274 O O . ASN A 1 271 ? 19.315 -12.245 3.210 1.00 86.62 271 ASN A O 1
ATOM 2278 N N . LEU A 1 272 ? 18.126 -10.515 2.452 1.00 89.38 272 LEU A N 1
ATOM 2279 C CA . LEU A 1 272 ? 18.890 -9.476 3.145 1.00 89.38 272 LEU A CA 1
ATOM 2280 C C . LEU A 1 272 ? 18.297 -9.239 4.543 1.00 89.38 272 LEU A C 1
ATOM 2282 O O . LEU A 1 272 ? 17.825 -8.147 4.864 1.00 89.38 272 LEU A O 1
ATOM 2286 N N . THR A 1 273 ? 18.312 -10.275 5.388 1.00 86.94 273 THR A N 1
ATOM 2287 C CA . THR A 1 273 ? 17.539 -10.345 6.643 1.00 86.94 273 THR A CA 1
ATOM 2288 C C . THR A 1 273 ? 17.794 -9.172 7.590 1.00 86.94 273 THR A C 1
ATOM 2290 O O . THR A 1 273 ? 16.849 -8.583 8.103 1.00 86.94 273 THR A O 1
ATOM 2293 N N . LYS A 1 274 ? 19.055 -8.753 7.770 1.00 89.06 274 LYS A N 1
ATOM 2294 C CA . LYS A 1 274 ? 19.399 -7.611 8.643 1.00 89.06 274 LYS A CA 1
ATOM 2295 C C . LYS A 1 274 ? 18.786 -6.290 8.164 1.00 89.06 274 LYS A C 1
ATOM 2297 O O . LYS A 1 274 ? 18.346 -5.482 8.975 1.00 89.06 274 LYS A O 1
ATOM 2302 N N . GLN A 1 275 ? 18.765 -6.066 6.850 1.00 92.81 275 GLN A N 1
ATOM 2303 C CA . GLN A 1 275 ? 18.187 -4.856 6.260 1.00 92.81 275 GLN A CA 1
ATOM 2304 C C . GLN A 1 275 ? 16.659 -4.903 6.315 1.00 92.81 275 GLN A C 1
ATOM 2306 O O . GLN A 1 275 ? 16.033 -3.889 6.611 1.00 92.81 275 GLN A O 1
ATOM 2311 N N . ALA A 1 276 ? 16.073 -6.086 6.105 1.00 92.31 276 ALA A N 1
ATOM 2312 C CA . ALA A 1 276 ? 14.639 -6.300 6.238 1.00 92.31 276 ALA A CA 1
ATOM 2313 C C . ALA A 1 276 ? 14.147 -6.052 7.673 1.00 92.31 276 ALA A C 1
ATOM 2315 O O . ALA A 1 276 ? 13.163 -5.344 7.849 1.00 92.31 276 ALA A O 1
ATOM 2316 N N . LEU A 1 277 ? 14.862 -6.549 8.693 1.00 88.81 277 LEU A N 1
ATOM 2317 C CA . LEU A 1 277 ? 14.535 -6.302 10.105 1.00 88.81 277 LEU A CA 1
ATOM 2318 C C . LEU A 1 277 ? 14.539 -4.810 10.439 1.00 88.81 277 LEU A C 1
ATOM 2320 O O . LEU A 1 277 ? 13.554 -4.311 10.967 1.00 88.81 277 LEU A O 1
ATOM 2324 N N . ASN A 1 278 ? 15.593 -4.086 10.054 1.00 91.12 278 ASN A N 1
ATOM 2325 C CA . ASN A 1 278 ? 15.670 -2.636 10.256 1.00 91.12 278 ASN A CA 1
ATOM 2326 C C . ASN A 1 278 ? 14.526 -1.893 9.536 1.00 91.12 278 ASN A C 1
ATOM 2328 O O . ASN A 1 278 ? 13.956 -0.939 10.059 1.00 91.12 278 ASN A O 1
ATOM 2332 N N . ALA A 1 279 ? 14.162 -2.335 8.330 1.00 94.94 279 ALA A N 1
ATOM 2333 C CA . ALA A 1 279 ? 13.055 -1.749 7.587 1.00 94.94 279 ALA A CA 1
ATOM 2334 C C . ALA A 1 279 ? 11.698 -2.012 8.261 1.00 94.94 279 ALA A C 1
ATOM 2336 O O . ALA A 1 279 ? 10.921 -1.076 8.423 1.00 94.94 279 ALA A O 1
ATOM 2337 N N . TYR A 1 280 ? 11.423 -3.240 8.708 1.00 92.25 280 TYR A N 1
ATOM 2338 C CA . TYR A 1 280 ? 10.188 -3.560 9.429 1.00 92.25 280 TYR A CA 1
ATOM 2339 C C . TYR A 1 280 ? 10.115 -2.879 10.799 1.00 92.25 280 TYR A C 1
ATOM 2341 O O . TYR A 1 280 ? 9.045 -2.412 11.175 1.00 92.25 280 TYR A O 1
ATOM 2349 N N . GLU A 1 281 ? 11.242 -2.731 11.499 1.00 87.88 281 GLU A N 1
ATOM 2350 C CA . GLU A 1 281 ? 11.329 -1.979 12.754 1.00 87.88 281 GLU A CA 1
ATOM 2351 C C . GLU A 1 281 ? 10.958 -0.503 12.542 1.00 87.88 281 GLU A C 1
ATOM 2353 O O . GLU A 1 281 ? 10.055 0.014 13.197 1.00 87.88 281 GLU A O 1
ATOM 2358 N N . GLN A 1 282 ? 11.566 0.165 11.553 1.00 90.38 282 GLN A N 1
ATOM 2359 C CA . GLN A 1 282 ? 11.215 1.550 11.203 1.00 90.38 282 GLN A CA 1
ATOM 2360 C C . GLN A 1 282 ? 9.780 1.683 10.673 1.00 90.38 282 GLN A C 1
ATOM 2362 O O . GLN A 1 282 ? 9.135 2.714 10.871 1.00 90.38 282 GLN A O 1
ATOM 2367 N N . GLY A 1 283 ? 9.281 0.647 9.996 1.00 90.81 283 GLY A N 1
ATOM 2368 C CA . GLY A 1 283 ? 7.915 0.556 9.488 1.00 90.81 283 GLY A CA 1
ATOM 2369 C C . GLY A 1 283 ? 6.872 0.178 10.535 1.00 90.81 283 GLY A C 1
ATOM 2370 O O . GLY A 1 283 ? 5.688 0.232 10.212 1.00 90.81 283 GLY A O 1
ATOM 2371 N N . LYS A 1 284 ? 7.295 -0.175 11.758 1.00 88.12 284 LYS A N 1
ATOM 2372 C CA . LYS A 1 284 ? 6.448 -0.690 12.847 1.00 88.12 284 LYS A CA 1
ATOM 2373 C C . LYS A 1 284 ? 5.623 -1.919 12.442 1.00 88.12 284 LYS A C 1
ATOM 2375 O O . LYS A 1 284 ? 4.544 -2.153 12.973 1.00 88.12 284 LYS A O 1
ATOM 2380 N N . ASP A 1 285 ? 6.139 -2.712 11.508 1.00 89.06 285 ASP A N 1
ATOM 2381 C CA . ASP A 1 285 ? 5.521 -3.964 11.075 1.00 89.06 285 ASP A CA 1
ATOM 2382 C C . ASP A 1 285 ? 6.004 -5.101 11.979 1.00 89.06 285 ASP A C 1
ATOM 2384 O O . ASP A 1 285 ? 6.997 -5.787 11.710 1.00 89.06 285 ASP A O 1
ATOM 2388 N N . THR A 1 286 ? 5.324 -5.228 13.115 1.00 84.62 286 THR A N 1
ATOM 2389 C CA . THR A 1 286 ? 5.685 -6.154 14.189 1.00 84.62 286 THR A CA 1
ATOM 2390 C C . THR A 1 286 ? 5.598 -7.605 13.728 1.00 84.62 286 THR A C 1
ATOM 2392 O O . THR A 1 286 ? 6.509 -8.387 13.988 1.00 84.62 286 THR A O 1
ATOM 2395 N N . GLU A 1 287 ? 4.557 -7.970 12.981 1.00 88.00 287 GLU A N 1
ATOM 2396 C CA . GLU A 1 287 ? 4.333 -9.340 12.522 1.00 88.00 287 GLU A CA 1
ATOM 2397 C C . GLU A 1 287 ? 5.448 -9.810 11.584 1.00 88.00 287 GLU A C 1
ATOM 2399 O O . GLU A 1 287 ? 6.025 -10.885 11.787 1.00 88.00 287 GLU A O 1
ATOM 2404 N N . ASN A 1 288 ? 5.813 -9.000 10.583 1.00 89.56 288 ASN A N 1
ATOM 2405 C CA . ASN A 1 288 ? 6.891 -9.365 9.666 1.00 89.56 288 ASN A CA 1
ATOM 2406 C C . ASN A 1 288 ? 8.266 -9.331 10.336 1.00 89.56 288 ASN A C 1
ATOM 2408 O O . ASN A 1 288 ? 9.102 -10.189 10.029 1.00 89.56 288 ASN A O 1
ATOM 2412 N N . TYR A 1 289 ? 8.492 -8.403 11.269 1.00 86.56 289 TYR A N 1
ATOM 2413 C CA . TYR A 1 289 ? 9.701 -8.378 12.088 1.00 86.56 289 TYR A CA 1
ATOM 2414 C C . TYR A 1 289 ? 9.852 -9.687 12.878 1.00 86.56 289 TYR A C 1
ATOM 2416 O O . TYR A 1 289 ? 10.857 -10.388 12.743 1.00 86.56 289 TYR A O 1
ATOM 2424 N N . LEU A 1 290 ? 8.825 -10.075 13.638 1.00 83.81 290 LEU A N 1
ATOM 2425 C CA . LEU A 1 290 ? 8.852 -11.259 14.499 1.00 83.81 290 LEU A CA 1
ATOM 2426 C C . LEU A 1 290 ? 8.957 -12.558 13.692 1.00 83.81 290 LEU A C 1
ATOM 2428 O O . LEU A 1 290 ? 9.725 -13.449 14.056 1.00 83.81 290 LEU A O 1
ATOM 2432 N N . LYS A 1 291 ? 8.267 -12.637 12.547 1.00 88.56 291 LYS A N 1
ATOM 2433 C CA . LYS A 1 291 ? 8.409 -13.729 11.571 1.00 88.56 291 LYS A CA 1
ATOM 2434 C C . LYS A 1 291 ? 9.866 -13.922 11.143 1.00 88.56 291 LYS A C 1
ATOM 2436 O O . LYS A 1 291 ? 10.341 -15.056 11.074 1.00 88.56 291 LYS A O 1
ATOM 2441 N N . LEU A 1 292 ? 10.577 -12.836 10.826 1.00 83.38 292 LEU A N 1
ATOM 2442 C CA . LEU A 1 292 ? 11.983 -12.912 10.421 1.00 83.38 292 LEU A CA 1
ATOM 2443 C C . LEU A 1 292 ? 12.901 -13.317 11.571 1.00 83.38 292 LEU A C 1
ATOM 2445 O O . LEU A 1 292 ? 13.819 -14.107 11.353 1.00 83.38 292 LEU A O 1
ATOM 2449 N N . VAL A 1 293 ? 12.657 -12.816 12.783 1.00 80.75 293 VAL A N 1
ATOM 2450 C CA . VAL A 1 293 ? 13.450 -13.222 13.947 1.00 80.75 293 VAL A CA 1
ATOM 2451 C C . VAL A 1 293 ? 13.287 -14.716 14.226 1.00 80.75 293 VAL A C 1
ATOM 2453 O O . VAL A 1 293 ? 14.284 -15.400 14.453 1.00 80.75 293 VAL A O 1
ATOM 2456 N N . GLU A 1 294 ? 12.069 -15.253 14.137 1.00 80.50 294 GLU A N 1
ATOM 2457 C CA . GLU A 1 294 ? 11.833 -16.684 14.350 1.00 80.50 294 GLU A CA 1
ATOM 2458 C C . GLU A 1 294 ? 12.504 -17.548 13.273 1.00 80.50 294 GLU A C 1
ATOM 2460 O O . GLU A 1 294 ? 13.135 -18.559 13.585 1.00 80.50 294 GLU A O 1
ATOM 2465 N N . ARG A 1 295 ? 12.479 -17.103 12.009 1.00 80.69 295 ARG A N 1
ATOM 2466 C CA . ARG A 1 295 ? 13.228 -17.755 10.924 1.00 80.69 295 ARG A CA 1
ATOM 2467 C C . ARG A 1 295 ? 14.726 -17.835 11.242 1.00 80.69 295 ARG A C 1
ATOM 2469 O O . ARG A 1 295 ? 15.304 -18.912 11.122 1.00 80.69 295 ARG A O 1
ATOM 2476 N N . MET A 1 296 ? 15.332 -16.740 11.715 1.00 75.31 296 MET A N 1
ATOM 2477 C CA . MET A 1 296 ? 16.751 -16.737 12.098 1.00 75.31 296 MET A CA 1
ATOM 2478 C C . MET A 1 296 ? 17.049 -17.701 13.254 1.00 75.31 296 MET A C 1
ATOM 2480 O O . MET A 1 296 ? 18.074 -18.378 13.230 1.00 75.31 296 MET A O 1
ATOM 2484 N N . LYS A 1 297 ? 16.165 -17.811 14.257 1.00 73.38 297 LYS A N 1
ATOM 2485 C CA . LYS A 1 297 ? 16.346 -18.776 15.359 1.00 73.38 297 LYS A CA 1
ATOM 2486 C C . LYS A 1 297 ? 16.381 -20.217 14.851 1.00 73.38 297 LYS A C 1
ATOM 2488 O O . LYS A 1 297 ? 17.243 -20.989 15.267 1.00 73.38 297 LYS A O 1
ATOM 2493 N N . HIS A 1 298 ? 15.472 -20.579 13.946 1.00 74.31 298 HIS A N 1
ATOM 2494 C CA . HIS A 1 298 ? 15.444 -21.918 13.359 1.00 74.31 298 HIS A CA 1
ATOM 2495 C C . HIS A 1 298 ? 16.703 -22.221 12.538 1.00 74.31 298 HIS A C 1
ATOM 2497 O O . HIS A 1 298 ? 17.270 -23.304 12.680 1.00 74.31 298 HIS A O 1
ATOM 2503 N N . GLU A 1 299 ? 17.181 -21.268 11.735 1.00 73.31 299 GLU A N 1
ATOM 2504 C CA . GLU A 1 299 ? 18.426 -21.409 10.965 1.00 73.31 299 GLU A CA 1
ATOM 2505 C C . GLU A 1 299 ? 19.646 -21.623 11.883 1.00 73.31 299 GLU A C 1
ATOM 2507 O O . GLU A 1 299 ? 20.478 -22.496 11.622 1.00 73.31 299 GLU A O 1
ATOM 2512 N N . HIS A 1 300 ? 19.715 -20.908 13.012 1.00 65.06 300 HIS A N 1
ATOM 2513 C CA . HIS A 1 300 ? 20.778 -21.079 14.006 1.00 65.06 300 HIS A CA 1
ATOM 2514 C C . HIS A 1 300 ? 20.729 -22.434 14.725 1.00 65.06 300 HIS A C 1
ATOM 2516 O O . HIS A 1 300 ? 21.773 -23.057 14.898 1.00 65.06 300 HIS A O 1
ATOM 2522 N N . ASN A 1 301 ? 19.543 -22.925 15.093 1.00 61.12 301 ASN A N 1
ATOM 2523 C CA . ASN A 1 301 ? 19.385 -24.219 15.774 1.00 61.12 301 ASN A CA 1
ATOM 2524 C C . ASN A 1 301 ? 19.636 -25.432 14.860 1.00 61.12 301 ASN A C 1
ATOM 2526 O O . ASN A 1 301 ? 19.859 -26.535 15.351 1.00 61.12 301 ASN A O 1
ATOM 2530 N N . SER A 1 302 ? 19.586 -25.238 13.539 1.00 60.25 302 SER A N 1
ATOM 2531 C CA . SER A 1 302 ? 19.821 -26.288 12.535 1.00 60.25 302 SER A CA 1
ATOM 2532 C C . SER A 1 302 ? 21.306 -26.486 12.200 1.00 60.25 302 SER A C 1
ATOM 2534 O O . SER A 1 302 ? 21.663 -27.450 11.526 1.00 60.25 302 SER A O 1
ATOM 2536 N N . SER A 1 303 ? 22.171 -25.569 12.640 1.00 56.25 303 SER A N 1
ATOM 2537 C CA . SER A 1 303 ? 23.625 -25.633 12.461 1.00 56.25 303 SER A CA 1
ATOM 2538 C C . SER A 1 303 ? 24.236 -26.385 13.649 1.00 56.25 303 SER A C 1
ATOM 2540 O O . SER A 1 303 ? 23.877 -26.078 14.783 1.00 56.25 303 SER A O 1
ATOM 2542 N N . GLU A 1 304 ? 25.122 -27.368 13.426 1.00 47.53 304 GLU A N 1
ATOM 2543 C CA . GLU A 1 304 ? 25.659 -28.194 14.524 1.00 47.53 304 GLU A CA 1
ATOM 2544 C C . GLU A 1 304 ? 26.215 -27.345 15.688 1.00 47.53 304 GLU A C 1
ATOM 2546 O O . GLU A 1 304 ? 26.942 -26.368 15.457 1.00 47.53 304 GLU A O 1
ATOM 2551 N N . PRO A 1 305 ? 25.892 -27.701 16.947 1.00 50.41 305 PRO A N 1
ATOM 2552 C CA . PRO A 1 305 ? 26.318 -26.945 18.109 1.00 50.41 305 PRO A CA 1
ATOM 2553 C C . PRO A 1 305 ? 27.817 -27.159 18.317 1.00 50.41 305 PRO A C 1
ATOM 2555 O O . PRO A 1 305 ? 28.257 -28.171 18.851 1.00 50.41 305 PRO A O 1
ATOM 2558 N N . SER A 1 306 ? 28.617 -26.185 17.905 1.00 47.78 306 SER A N 1
ATOM 2559 C CA . SER A 1 306 ? 29.988 -26.053 18.390 1.00 47.78 306 SER A CA 1
ATOM 2560 C C . SER A 1 306 ? 29.954 -25.576 19.847 1.00 47.78 306 SER A C 1
ATOM 2562 O O . SER A 1 306 ? 29.188 -24.675 20.192 1.00 47.78 306 SER A O 1
ATOM 2564 N N . ASP A 1 307 ? 30.795 -26.159 20.708 1.00 48.81 307 ASP A N 1
ATOM 2565 C CA . ASP A 1 307 ? 30.817 -25.965 22.174 1.00 48.81 307 ASP A CA 1
ATOM 2566 C C . ASP A 1 307 ? 30.956 -24.495 22.645 1.00 48.81 307 ASP A C 1
ATOM 2568 O O . ASP A 1 307 ? 30.747 -24.178 23.814 1.00 48.81 307 ASP A O 1
ATOM 2572 N N . GLN A 1 308 ? 31.248 -23.554 21.740 1.00 50.88 308 GLN A N 1
ATOM 2573 C CA . GLN A 1 308 ? 31.263 -22.111 22.014 1.00 50.88 308 GLN A CA 1
ATOM 2574 C C . GLN A 1 308 ? 29.858 -21.468 22.060 1.00 50.88 308 GLN A C 1
ATOM 2576 O O . GLN A 1 308 ? 29.701 -20.392 22.639 1.00 50.88 308 GLN A O 1
ATOM 2581 N N . LEU A 1 309 ? 28.819 -22.110 21.509 1.00 46.81 309 LEU A N 1
ATOM 2582 C CA . LEU A 1 309 ? 27.454 -21.565 21.409 1.00 46.81 309 LEU A CA 1
ATOM 2583 C C . LEU A 1 309 ? 26.662 -21.608 22.728 1.00 46.81 309 LEU A C 1
ATOM 2585 O O . LEU A 1 309 ? 25.760 -20.789 22.920 1.00 46.81 309 LEU A O 1
ATOM 2589 N N . GLN A 1 310 ? 27.024 -22.485 23.673 1.00 47.12 310 GLN A N 1
ATOM 2590 C CA . GLN A 1 310 ? 26.345 -22.569 24.977 1.00 47.12 310 GLN A CA 1
ATOM 2591 C C . GLN A 1 310 ? 26.535 -21.306 25.835 1.00 47.12 310 GLN A C 1
ATOM 2593 O O . GLN A 1 310 ? 25.629 -20.941 26.580 1.00 47.12 310 GLN A O 1
ATOM 2598 N N . ASN A 1 311 ? 27.649 -20.580 25.672 1.00 45.78 311 ASN A N 1
ATOM 2599 C CA . ASN A 1 311 ? 27.910 -19.326 26.394 1.00 45.78 311 ASN A CA 1
ATOM 2600 C C . ASN A 1 311 ? 27.409 -18.066 25.658 1.00 45.78 311 ASN A C 1
ATOM 2602 O O . ASN A 1 311 ? 27.287 -17.008 26.271 1.00 45.78 311 ASN A O 1
ATOM 2606 N N . ILE A 1 312 ? 27.095 -18.164 24.361 1.00 48.62 312 ILE A N 1
ATOM 2607 C CA . ILE A 1 312 ? 26.593 -17.048 23.536 1.00 48.62 312 ILE A CA 1
ATOM 2608 C C . ILE A 1 312 ? 25.057 -16.964 23.602 1.00 48.62 312 ILE A C 1
ATOM 2610 O O . ILE A 1 312 ? 24.489 -15.872 23.549 1.00 48.62 312 ILE A O 1
ATOM 2614 N N . SER A 1 313 ? 24.386 -18.105 23.788 1.00 51.75 313 SER A N 1
ATOM 2615 C CA . SER A 1 313 ? 22.924 -18.203 23.879 1.00 51.75 313 SER A CA 1
ATOM 2616 C C . SER A 1 313 ? 22.302 -17.276 24.947 1.00 51.75 313 SER A C 1
ATOM 2618 O O . SER A 1 313 ? 21.408 -16.505 24.595 1.00 51.75 313 SER A O 1
ATOM 2620 N N . PRO A 1 314 ? 22.802 -17.195 26.200 1.00 51.50 314 PRO A N 1
ATOM 2621 C CA . PRO A 1 314 ? 22.218 -16.309 27.213 1.00 51.50 314 PRO A CA 1
ATOM 2622 C C . PRO A 1 314 ? 22.380 -14.815 26.890 1.00 51.50 314 PRO A C 1
ATOM 2624 O O . PRO A 1 314 ? 21.473 -14.026 27.138 1.00 51.50 314 PRO A O 1
ATOM 2627 N N . ILE A 1 315 ? 23.514 -14.413 26.304 1.00 55.94 315 ILE A N 1
ATOM 2628 C CA . ILE A 1 315 ? 23.803 -13.008 25.964 1.00 55.94 315 ILE A CA 1
ATOM 2629 C C . ILE A 1 315 ? 22.906 -12.536 24.814 1.00 55.94 315 ILE A C 1
ATOM 2631 O O . ILE A 1 315 ? 22.365 -11.431 24.869 1.00 55.94 315 ILE A O 1
ATOM 2635 N N . ILE A 1 316 ? 22.701 -13.384 23.800 1.00 58.62 316 ILE A N 1
ATOM 2636 C CA . ILE A 1 316 ? 21.784 -13.098 22.691 1.00 58.62 316 ILE A CA 1
ATOM 2637 C C . ILE A 1 316 ? 20.340 -13.006 23.197 1.00 58.62 316 ILE A C 1
ATOM 2639 O O . ILE A 1 316 ? 19.620 -12.098 22.789 1.00 58.62 316 ILE A O 1
ATOM 2643 N N . ILE A 1 317 ? 19.926 -13.887 24.113 1.00 61.16 317 ILE A N 1
ATOM 2644 C CA . ILE A 1 317 ? 18.582 -13.852 24.709 1.00 61.16 317 ILE A CA 1
ATOM 2645 C C . ILE A 1 317 ? 18.358 -12.537 25.466 1.00 61.16 317 ILE A C 1
ATOM 2647 O O . ILE A 1 317 ? 17.337 -11.887 25.258 1.00 61.16 317 ILE A O 1
ATOM 2651 N N . VAL A 1 318 ? 19.323 -12.091 26.277 1.00 62.03 318 VAL A N 1
ATOM 2652 C CA . VAL A 1 318 ? 19.208 -10.831 27.034 1.00 62.03 318 VAL A CA 1
ATOM 2653 C C . VAL A 1 318 ? 19.173 -9.611 26.106 1.00 62.03 318 VAL A C 1
ATOM 2655 O O . VAL A 1 318 ? 18.342 -8.724 26.295 1.00 62.03 318 VAL A O 1
ATOM 2658 N N . GLN A 1 319 ? 20.020 -9.562 25.074 1.00 67.75 319 GLN A N 1
ATOM 2659 C CA . GLN A 1 319 ? 20.008 -8.463 24.097 1.00 67.75 319 GLN A CA 1
ATOM 2660 C C . GLN A 1 319 ? 18.705 -8.426 23.285 1.00 67.75 319 GLN A C 1
ATOM 2662 O O . GLN A 1 319 ? 18.161 -7.349 23.043 1.00 67.75 319 GLN A O 1
ATOM 2667 N N . GLN A 1 320 ? 18.169 -9.590 22.908 1.00 71.12 320 GLN A N 1
ATOM 2668 C CA . GLN A 1 320 ? 16.870 -9.685 22.239 1.00 71.12 320 GLN A CA 1
ATOM 2669 C C . GLN A 1 320 ? 15.728 -9.242 23.157 1.00 71.12 320 GLN A C 1
ATOM 2671 O O . GLN A 1 320 ? 14.872 -8.481 22.720 1.00 71.12 320 GLN A O 1
ATOM 2676 N N . GLN A 1 321 ? 15.731 -9.643 24.430 1.00 75.50 321 GLN A N 1
ATOM 2677 C CA . GLN A 1 321 ? 14.725 -9.208 25.404 1.00 75.50 321 GLN A CA 1
ATOM 2678 C C . GLN A 1 321 ? 14.740 -7.690 25.615 1.00 75.50 321 GLN A C 1
ATOM 2680 O O . GLN A 1 321 ? 13.680 -7.066 25.617 1.00 75.50 321 GLN A O 1
ATOM 2685 N N . GLN A 1 322 ? 15.921 -7.073 25.725 1.00 80.12 322 GLN A N 1
ATOM 2686 C CA . GLN A 1 322 ? 16.044 -5.613 25.815 1.00 80.12 322 GLN A CA 1
ATOM 2687 C C . GLN A 1 322 ? 15.500 -4.915 24.565 1.00 80.12 322 GLN A C 1
ATOM 2689 O O . GLN A 1 322 ? 14.807 -3.903 24.670 1.00 80.12 322 GLN A O 1
ATOM 2694 N N . HIS A 1 323 ? 15.776 -5.471 23.385 1.00 81.31 323 HIS A N 1
ATOM 2695 C CA . HIS A 1 323 ? 15.258 -4.940 22.133 1.00 81.31 323 HIS A CA 1
ATOM 2696 C C . HIS A 1 323 ? 13.729 -5.052 22.048 1.00 81.31 323 HIS A C 1
ATOM 2698 O O . HIS A 1 323 ? 13.068 -4.059 21.753 1.00 81.31 323 HIS A O 1
ATOM 2704 N N . TYR A 1 324 ? 13.154 -6.212 22.386 1.00 83.81 324 TYR A N 1
ATOM 2705 C CA . TYR A 1 324 ? 11.700 -6.389 22.442 1.00 83.81 324 TYR A CA 1
ATOM 2706 C C . TYR A 1 324 ? 11.041 -5.439 23.439 1.00 83.81 324 TYR A C 1
ATOM 2708 O O . TYR A 1 324 ? 9.983 -4.896 23.137 1.00 83.81 324 TYR A O 1
ATOM 2716 N N . ARG A 1 325 ? 11.671 -5.190 24.593 1.00 87.12 325 ARG A N 1
ATOM 2717 C CA . ARG A 1 325 ? 11.156 -4.240 25.587 1.00 87.12 325 ARG A CA 1
ATOM 2718 C C . ARG A 1 325 ? 11.136 -2.813 25.031 1.00 87.12 325 ARG A C 1
ATOM 2720 O O . ARG A 1 325 ? 10.087 -2.182 25.038 1.00 87.12 325 ARG A O 1
ATOM 2727 N N . SER A 1 326 ? 12.238 -2.349 24.438 1.00 87.88 326 SER A N 1
ATOM 2728 C CA . SER A 1 326 ? 12.310 -1.037 23.765 1.00 87.88 326 SER A CA 1
ATOM 2729 C C . SER A 1 326 ? 11.273 -0.892 22.639 1.00 87.88 326 SER A C 1
ATOM 2731 O O . SER A 1 326 ? 10.604 0.138 22.502 1.00 87.88 326 SER A O 1
ATOM 2733 N N . MET A 1 327 ? 11.090 -1.949 21.843 1.00 85.69 327 MET A N 1
ATOM 2734 C CA . MET A 1 327 ? 10.091 -1.996 20.777 1.00 85.69 327 MET A CA 1
ATOM 2735 C C . MET A 1 327 ? 8.666 -1.911 21.339 1.00 85.69 327 MET A C 1
ATOM 2737 O O . MET A 1 327 ? 7.861 -1.113 20.857 1.00 85.69 327 MET A O 1
ATOM 2741 N N . ALA A 1 328 ? 8.358 -2.677 22.387 1.00 88.12 328 ALA A N 1
ATOM 2742 C CA . ALA A 1 328 ? 7.054 -2.662 23.037 1.00 88.12 328 ALA A CA 1
ATOM 2743 C C . ALA A 1 328 ? 6.752 -1.308 23.705 1.00 88.12 328 ALA A C 1
ATOM 2745 O O . ALA A 1 328 ? 5.625 -0.820 23.598 1.00 88.12 328 ALA A O 1
ATOM 2746 N N . GLU A 1 329 ? 7.739 -0.662 24.333 1.00 89.56 329 GLU A N 1
ATOM 2747 C CA . GLU A 1 329 ? 7.621 0.699 24.878 1.00 89.56 329 GLU A CA 1
ATOM 2748 C C . GLU A 1 329 ? 7.324 1.728 23.782 1.00 89.56 329 GLU A C 1
ATOM 2750 O O . GLU A 1 329 ? 6.419 2.552 23.930 1.00 89.56 329 GLU A O 1
ATOM 2755 N N . THR A 1 330 ? 8.033 1.650 22.654 1.00 88.62 330 THR A N 1
ATOM 2756 C CA . THR A 1 330 ? 7.814 2.537 21.502 1.00 88.62 330 THR A CA 1
ATOM 2757 C C . THR A 1 330 ? 6.391 2.385 20.960 1.00 88.62 330 THR A C 1
ATOM 2759 O O . THR A 1 330 ? 5.681 3.377 20.808 1.00 88.62 330 THR A O 1
ATOM 2762 N N . LEU A 1 331 ? 5.924 1.146 20.773 1.00 88.19 331 LEU A N 1
ATOM 2763 C CA . LEU A 1 331 ? 4.556 0.861 20.326 1.00 88.19 331 LEU A CA 1
ATOM 2764 C C . LEU A 1 331 ? 3.497 1.360 21.316 1.00 88.19 331 LEU A C 1
ATOM 2766 O O . LEU A 1 331 ? 2.467 1.883 20.896 1.00 88.19 331 LEU A O 1
ATOM 2770 N N . CYS A 1 332 ? 3.755 1.248 22.621 1.00 89.06 332 CYS A N 1
ATOM 2771 C CA . CYS A 1 332 ? 2.866 1.767 23.661 1.00 89.06 332 CYS A CA 1
ATOM 2772 C C . CYS A 1 332 ? 2.769 3.302 23.601 1.00 89.06 332 CYS A C 1
ATOM 2774 O O . CYS A 1 332 ? 1.670 3.857 23.656 1.00 89.06 332 CYS A O 1
ATOM 2776 N N . ASN A 1 333 ? 3.899 3.991 23.410 1.00 90.25 333 ASN A N 1
ATOM 2777 C CA . ASN A 1 333 ? 3.940 5.447 23.233 1.00 90.25 333 ASN A CA 1
ATOM 2778 C C . ASN A 1 333 ? 3.225 5.901 21.949 1.00 90.25 333 ASN A C 1
ATOM 2780 O O . ASN A 1 333 ? 2.612 6.966 21.921 1.00 90.25 333 ASN A O 1
ATOM 2784 N N . ASP A 1 334 ? 3.247 5.071 20.907 1.00 87.56 334 ASP A N 1
ATOM 2785 C CA . ASP A 1 334 ? 2.560 5.301 19.634 1.00 87.56 334 ASP A CA 1
ATOM 2786 C C . ASP A 1 334 ? 1.077 4.883 19.633 1.00 87.56 334 ASP A C 1
ATOM 2788 O O . ASP A 1 334 ? 0.441 4.868 18.579 1.00 87.56 334 ASP A O 1
ATOM 2792 N N . SER A 1 335 ? 0.505 4.538 20.792 1.00 89.88 335 SER A N 1
ATOM 2793 C CA . SER A 1 335 ? -0.882 4.055 20.942 1.00 89.88 335 SER A CA 1
ATOM 2794 C C . SER A 1 335 ? -1.194 2.719 20.245 1.00 89.88 335 SER A C 1
ATOM 2796 O O . SER A 1 335 ? -2.355 2.337 20.113 1.00 89.88 335 SER A O 1
ATOM 2798 N N . SER A 1 336 ? -0.172 1.966 19.828 1.00 90.00 336 SER A N 1
ATOM 2799 C CA . SER A 1 336 ? -0.297 0.608 19.273 1.00 90.00 336 SER A CA 1
ATOM 2800 C C . SER A 1 336 ? -0.278 -0.426 20.405 1.00 90.00 336 SER A C 1
ATOM 2802 O O . SER A 1 336 ? 0.619 -1.262 20.527 1.00 90.00 336 SER A O 1
ATOM 2804 N N . TYR A 1 337 ? -1.272 -0.325 21.288 1.00 92.00 337 TYR A N 1
ATOM 2805 C CA . TYR A 1 337 ? -1.337 -1.065 22.550 1.00 92.00 337 TYR A CA 1
ATOM 2806 C C . TYR A 1 337 ? -1.487 -2.581 22.380 1.00 92.00 337 TYR A C 1
ATOM 2808 O O . TYR A 1 337 ? -0.903 -3.340 23.151 1.00 92.00 337 TYR A O 1
ATOM 2816 N N . LEU A 1 338 ? -2.231 -3.023 21.359 1.00 90.31 338 LEU A N 1
ATOM 2817 C CA . LEU A 1 338 ? -2.423 -4.444 21.060 1.00 90.31 338 LEU A CA 1
ATOM 2818 C C . LEU A 1 338 ? -1.090 -5.122 20.712 1.00 90.31 338 LEU A C 1
ATOM 2820 O O . LEU A 1 338 ? -0.768 -6.173 21.262 1.00 90.31 338 LEU A O 1
ATOM 2824 N N . ASP A 1 339 ? -0.295 -4.508 19.837 1.00 88.19 339 ASP A N 1
ATOM 2825 C CA . ASP A 1 339 ? 0.996 -5.061 19.421 1.00 88.19 339 ASP A CA 1
ATOM 2826 C C . ASP A 1 339 ? 2.033 -4.993 20.544 1.00 88.19 339 ASP A C 1
ATOM 2828 O O . ASP A 1 339 ? 2.780 -5.948 20.750 1.00 88.19 339 ASP A O 1
ATOM 2832 N N . SER A 1 3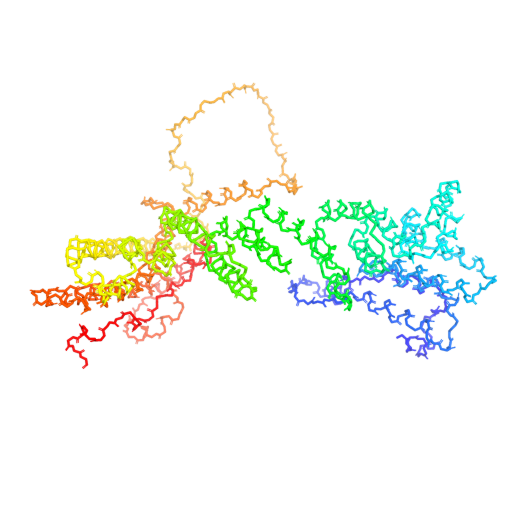40 ? 2.028 -3.908 21.326 1.00 90.50 340 SER A N 1
ATOM 2833 C CA . SER A 1 340 ? 2.849 -3.792 22.536 1.00 90.50 340 SER A CA 1
ATOM 2834 C C . SER A 1 340 ? 2.552 -4.925 23.527 1.00 90.50 340 SER A C 1
ATOM 2836 O O . SER A 1 340 ? 3.465 -5.645 23.938 1.00 90.50 340 SER A O 1
ATOM 2838 N N . GLY A 1 341 ? 1.270 -5.159 23.837 1.00 89.50 341 GLY A N 1
ATOM 2839 C CA . GLY A 1 341 ? 0.846 -6.238 24.729 1.00 89.50 341 GLY A CA 1
ATOM 2840 C C . GLY A 1 341 ? 1.227 -7.626 24.209 1.00 89.50 341 GLY A C 1
ATOM 2841 O O . GLY A 1 341 ? 1.704 -8.456 24.980 1.00 89.50 341 GLY A O 1
ATOM 2842 N N . ARG A 1 342 ? 1.116 -7.864 22.894 1.00 88.94 342 ARG A N 1
ATOM 2843 C CA . ARG A 1 342 ? 1.528 -9.131 22.262 1.00 88.94 342 ARG A CA 1
ATOM 2844 C C . ARG A 1 342 ? 3.026 -9.386 22.390 1.00 88.94 342 ARG A C 1
ATOM 2846 O O . ARG A 1 342 ? 3.424 -10.527 22.620 1.00 88.94 342 ARG A O 1
ATOM 2853 N N . ILE A 1 343 ? 3.856 -8.352 22.251 1.00 87.38 343 ILE A N 1
ATOM 2854 C CA . ILE A 1 343 ? 5.310 -8.485 22.413 1.00 87.38 343 ILE A CA 1
ATOM 2855 C C . ILE A 1 343 ? 5.655 -8.844 23.861 1.00 87.38 343 ILE A C 1
ATOM 2857 O O . ILE A 1 343 ? 6.393 -9.808 24.085 1.00 87.38 343 ILE A O 1
ATOM 2861 N N . TYR A 1 344 ? 5.089 -8.126 24.836 1.00 89.81 344 TYR A N 1
ATOM 2862 C CA . TYR A 1 344 ? 5.295 -8.431 26.254 1.00 89.81 344 TYR A CA 1
ATOM 2863 C C . TYR A 1 344 ? 4.859 -9.853 26.607 1.00 89.81 344 TYR A C 1
ATOM 2865 O O . TYR A 1 344 ? 5.602 -10.585 27.257 1.00 89.81 344 TYR A O 1
ATOM 2873 N N . GLU A 1 345 ? 3.700 -10.276 26.113 1.00 88.00 345 GLU A N 1
ATOM 2874 C CA . GLU A 1 345 ? 3.133 -11.582 26.419 1.00 88.00 345 GLU A CA 1
ATOM 2875 C C . GLU A 1 345 ? 3.908 -12.745 25.784 1.00 88.00 345 GLU A C 1
ATOM 2877 O O . GLU A 1 345 ? 4.339 -13.655 26.489 1.00 88.00 345 GLU A O 1
ATOM 2882 N N . TYR A 1 346 ? 4.071 -12.745 24.457 1.00 83.44 346 TYR A N 1
ATOM 2883 C CA . TYR A 1 346 ? 4.580 -13.917 23.738 1.00 83.44 346 TYR A CA 1
ATOM 2884 C C . TYR A 1 346 ? 6.107 -13.985 23.688 1.00 83.44 346 TYR A C 1
ATOM 2886 O O . TYR A 1 346 ? 6.661 -15.082 23.625 1.00 83.44 346 TYR A O 1
ATOM 2894 N N . TYR A 1 347 ? 6.792 -12.838 23.686 1.00 80.19 347 TYR A N 1
ATOM 2895 C CA . TYR A 1 347 ? 8.237 -12.782 23.432 1.00 80.19 347 TYR A CA 1
ATOM 2896 C C . TYR A 1 347 ? 9.057 -12.470 24.680 1.00 80.19 347 TYR A C 1
ATOM 2898 O O . TYR A 1 347 ? 10.175 -12.970 24.805 1.00 80.19 347 TYR A O 1
ATOM 2906 N N . ILE A 1 348 ? 8.518 -11.667 25.601 1.00 85.12 348 ILE A N 1
ATOM 2907 C CA . ILE A 1 348 ? 9.187 -11.333 26.866 1.00 85.12 348 ILE A CA 1
ATOM 2908 C C . ILE A 1 348 ? 8.702 -12.259 27.993 1.00 85.12 348 ILE A C 1
ATOM 2910 O O . ILE A 1 348 ? 9.501 -12.652 28.842 1.00 85.12 348 ILE A O 1
ATOM 2914 N N . GLY A 1 349 ? 7.427 -12.662 27.970 1.00 83.25 349 GLY A N 1
ATOM 2915 C CA . GLY A 1 349 ? 6.788 -13.409 29.057 1.00 83.25 349 GLY A CA 1
ATOM 2916 C C . GLY A 1 349 ? 6.436 -12.528 30.259 1.00 83.25 349 GLY A C 1
ATOM 2917 O O . GLY A 1 349 ? 6.281 -13.040 31.366 1.00 83.25 349 GLY A O 1
ATOM 2918 N N . ASP A 1 350 ? 6.345 -11.214 30.046 1.00 88.44 350 ASP A N 1
ATOM 2919 C CA . ASP A 1 350 ? 6.058 -10.215 31.071 1.00 88.44 350 ASP A CA 1
ATOM 2920 C C . ASP A 1 350 ? 4.559 -9.896 31.077 1.00 88.44 350 ASP A C 1
ATOM 2922 O O . ASP A 1 350 ? 4.068 -9.019 30.359 1.00 88.44 350 ASP A O 1
ATOM 2926 N N . TYR A 1 351 ? 3.796 -10.700 31.819 1.00 88.38 351 TYR A N 1
ATOM 2927 C CA . TYR A 1 351 ? 2.336 -10.632 31.784 1.00 88.38 351 TYR A CA 1
ATOM 2928 C C . TYR A 1 351 ? 1.770 -9.382 32.475 1.00 88.38 351 TYR A C 1
ATOM 2930 O O . TYR A 1 351 ? 0.661 -8.978 32.127 1.00 88.38 351 TYR A O 1
ATOM 2938 N N . GLU A 1 352 ? 2.496 -8.758 33.413 1.00 89.12 352 GLU A N 1
ATOM 2939 C CA . GLU A 1 352 ? 2.058 -7.524 34.091 1.00 89.12 352 GLU A CA 1
ATOM 2940 C C . GLU A 1 352 ? 2.105 -6.335 33.116 1.00 89.12 352 GLU A C 1
ATOM 2942 O O . GLU A 1 352 ? 1.091 -5.672 32.881 1.00 89.12 352 GLU A O 1
ATOM 2947 N N . GLU A 1 353 ? 3.233 -6.127 32.439 1.00 89.62 353 GLU A N 1
ATOM 2948 C CA . GLU A 1 353 ? 3.391 -5.105 31.403 1.00 89.62 353 GLU A CA 1
ATOM 2949 C C . GLU A 1 353 ? 2.479 -5.357 30.188 1.00 89.62 353 GLU A C 1
ATOM 2951 O O . GLU A 1 353 ? 1.922 -4.407 29.619 1.00 89.62 353 GLU A O 1
ATOM 2956 N N . ALA A 1 354 ? 2.270 -6.625 29.806 1.00 91.06 354 ALA A N 1
ATOM 2957 C CA . ALA A 1 354 ? 1.301 -6.989 28.771 1.00 91.06 354 ALA A CA 1
ATOM 2958 C C . ALA A 1 354 ? -0.124 -6.591 29.175 1.00 91.06 354 ALA A C 1
ATOM 2960 O O . ALA A 1 354 ? -0.843 -5.968 28.389 1.00 91.06 354 ALA A O 1
ATOM 2961 N N . PHE A 1 355 ? -0.517 -6.903 30.413 1.00 90.94 355 PHE A N 1
ATOM 2962 C CA . PHE A 1 355 ? -1.814 -6.546 30.980 1.00 90.94 355 PHE A CA 1
ATOM 2963 C C . PHE A 1 355 ? -2.030 -5.030 30.972 1.00 90.94 355 PHE A C 1
ATOM 2965 O O . PHE A 1 355 ? -3.036 -4.565 30.435 1.00 90.94 355 PHE A O 1
ATOM 2972 N N . LEU A 1 356 ? -1.064 -4.256 31.471 1.00 91.38 356 LEU A N 1
ATOM 2973 C CA . LEU A 1 356 ? -1.124 -2.792 31.482 1.00 91.38 356 LEU A CA 1
ATOM 2974 C C . LEU A 1 356 ? -1.248 -2.207 30.071 1.00 91.38 356 LEU A C 1
ATOM 2976 O O . LEU A 1 356 ? -1.978 -1.238 29.855 1.00 91.38 356 LEU A O 1
ATOM 2980 N N . SER A 1 357 ? -0.546 -2.796 29.103 1.00 92.62 357 SER A N 1
ATOM 2981 C CA . SER A 1 357 ? -0.598 -2.367 27.704 1.00 92.62 357 SER A CA 1
ATOM 2982 C C . SER A 1 357 ? -1.975 -2.634 27.097 1.00 92.62 357 SER A C 1
ATOM 2984 O O . SER A 1 357 ? -2.594 -1.710 26.572 1.00 92.62 357 SER A O 1
ATOM 2986 N N . TYR A 1 358 ? -2.515 -3.848 27.243 1.00 92.88 358 TYR A N 1
ATOM 2987 C CA . TYR A 1 358 ? -3.867 -4.169 26.774 1.00 92.88 358 TYR A CA 1
ATOM 2988 C C . TYR A 1 358 ? -4.949 -3.339 27.479 1.00 92.88 358 TYR A C 1
ATOM 2990 O O . TYR A 1 358 ? -5.931 -2.953 26.843 1.00 92.88 358 TYR A O 1
ATOM 2998 N N . LEU A 1 359 ? -4.759 -3.013 28.762 1.00 92.19 359 LEU A N 1
ATOM 2999 C CA . LEU A 1 359 ? -5.683 -2.181 29.531 1.00 92.19 359 LEU A CA 1
ATOM 3000 C C . LEU A 1 359 ? -5.763 -0.754 28.978 1.00 92.19 359 LEU A C 1
ATOM 3002 O O . LEU A 1 359 ? -6.860 -0.238 28.767 1.00 92.19 359 LEU A O 1
ATOM 3006 N N . LYS A 1 360 ? -4.610 -0.145 28.664 1.00 91.50 360 LYS A N 1
ATOM 3007 C CA . LYS A 1 360 ? -4.538 1.169 27.997 1.00 91.50 360 LYS A CA 1
ATOM 3008 C C . LYS A 1 360 ? -5.193 1.160 26.615 1.00 91.50 360 LYS A C 1
ATOM 3010 O O . LYS A 1 360 ? -5.765 2.164 26.212 1.00 91.50 360 LYS A O 1
ATOM 3015 N N . GLY A 1 361 ? -5.120 0.030 25.911 1.00 91.19 361 GLY A N 1
ATOM 3016 C CA . GLY A 1 361 ? -5.751 -0.163 24.605 1.00 91.19 361 GLY A CA 1
ATOM 3017 C C . GLY A 1 361 ? -7.237 -0.508 24.633 1.00 91.19 361 GLY A C 1
ATOM 3018 O O . GLY A 1 361 ? -7.808 -0.688 23.564 1.00 91.19 361 GLY A O 1
ATOM 3019 N N . HIS A 1 362 ? -7.861 -0.629 25.810 1.00 91.31 362 HIS A N 1
ATOM 3020 C CA . HIS A 1 362 ? -9.244 -1.106 25.963 1.00 91.31 362 HIS A CA 1
ATOM 3021 C C . HIS A 1 362 ? -9.488 -2.500 25.347 1.00 91.31 362 HIS A C 1
ATOM 3023 O O . HIS A 1 362 ? -10.603 -2.856 24.966 1.00 91.31 362 HIS A O 1
ATOM 3029 N N . GLU A 1 363 ? -8.447 -3.335 25.295 1.00 91.56 363 GLU A N 1
ATOM 3030 C CA . GLU A 1 363 ? -8.486 -4.694 24.750 1.00 91.56 363 GLU A CA 1
ATOM 3031 C C . GLU A 1 363 ? -8.992 -5.696 25.801 1.00 91.56 363 GLU A C 1
ATOM 3033 O O . GLU A 1 363 ? -8.299 -6.626 26.223 1.00 91.56 363 GLU A O 1
ATOM 3038 N N . TRP A 1 364 ? -10.239 -5.513 26.243 1.00 90.00 364 TRP A N 1
ATOM 3039 C CA . TRP A 1 364 ? -10.818 -6.196 27.409 1.00 90.00 364 TRP A CA 1
ATOM 3040 C C . TRP A 1 364 ? -10.780 -7.725 27.328 1.00 90.00 364 TRP A C 1
ATOM 3042 O O . TRP A 1 364 ? -10.576 -8.402 28.331 1.00 90.00 364 TRP A O 1
ATOM 3052 N N . SER A 1 365 ? -10.944 -8.291 26.129 1.00 88.75 365 SER A N 1
ATOM 3053 C CA . SER A 1 365 ? -10.889 -9.748 25.939 1.00 88.75 365 SER A CA 1
ATOM 3054 C C . SER A 1 365 ? -9.484 -10.314 26.174 1.00 88.75 365 SER A C 1
ATOM 3056 O O . SER A 1 365 ? -9.355 -11.406 26.725 1.00 88.75 365 SER A O 1
ATOM 3058 N N . HIS A 1 366 ? -8.436 -9.574 25.795 1.00 89.12 366 HIS A N 1
ATOM 3059 C CA . HIS A 1 366 ? -7.050 -9.955 26.072 1.00 89.12 366 HIS A CA 1
ATOM 3060 C C . HIS A 1 366 ? -6.748 -9.832 27.566 1.00 89.12 366 HIS A C 1
ATOM 3062 O O . HIS A 1 366 ? -6.161 -10.746 28.141 1.00 89.12 366 HIS A O 1
ATOM 3068 N N . VAL A 1 367 ? -7.237 -8.759 28.196 1.00 89.12 367 VAL A N 1
ATOM 3069 C CA . VAL A 1 367 ? -7.120 -8.519 29.638 1.00 89.12 367 VAL A CA 1
ATOM 3070 C C . VAL A 1 367 ? -7.763 -9.645 30.460 1.00 89.12 367 VAL A C 1
ATOM 3072 O O . VAL A 1 367 ? -7.098 -10.252 31.295 1.00 89.12 367 VAL A O 1
ATOM 3075 N N . LEU A 1 368 ? -9.029 -9.983 30.190 1.00 86.94 368 LEU A N 1
ATOM 3076 C CA . LEU A 1 368 ? -9.737 -11.057 30.899 1.00 86.94 368 LEU A CA 1
ATOM 3077 C C . LEU A 1 368 ? -9.060 -12.419 30.718 1.00 86.94 368 LEU A C 1
ATOM 3079 O O . LEU A 1 368 ? -8.959 -13.187 31.668 1.00 86.94 368 LEU A O 1
ATOM 3083 N N . ARG A 1 369 ? -8.557 -12.715 29.515 1.00 89.06 369 ARG A N 1
ATOM 3084 C CA . ARG A 1 369 ? -7.801 -13.947 29.266 1.00 89.06 369 ARG A CA 1
ATOM 3085 C C . ARG A 1 369 ? -6.510 -13.996 30.086 1.00 89.06 369 ARG A C 1
ATOM 3087 O O . ARG A 1 369 ? -6.185 -15.054 30.616 1.00 89.06 369 ARG A O 1
ATOM 3094 N N . LEU A 1 370 ? -5.778 -12.884 30.189 1.00 86.12 370 LEU A N 1
ATOM 3095 C CA . LEU A 1 370 ? -4.543 -12.822 30.973 1.00 86.12 370 LEU A CA 1
ATOM 3096 C C . LEU A 1 370 ? -4.787 -13.058 32.471 1.00 86.12 370 LEU A C 1
ATOM 3098 O O . LEU A 1 370 ? -3.946 -13.673 33.119 1.00 86.12 370 LEU A O 1
ATOM 3102 N N . PHE A 1 371 ? -5.943 -12.673 33.016 1.00 82.56 371 PHE A N 1
ATOM 3103 C CA . PHE A 1 371 ? -6.282 -12.972 34.414 1.00 82.56 371 PHE A CA 1
ATOM 3104 C C . PHE A 1 371 ? -6.422 -14.464 34.733 1.00 82.56 371 PHE A C 1
ATOM 3106 O O . PHE A 1 371 ? -6.208 -14.864 35.877 1.00 82.56 371 PHE A O 1
ATOM 3113 N N . GLU A 1 372 ? -6.734 -15.300 33.742 1.00 80.81 372 GLU A N 1
ATOM 3114 C CA . GLU A 1 372 ? -6.780 -16.755 33.929 1.00 80.81 372 GLU A CA 1
ATOM 3115 C C . GLU A 1 372 ? -5.378 -17.390 33.978 1.00 80.81 372 GLU A C 1
ATOM 3117 O O . GLU A 1 372 ? -5.227 -18.539 34.402 1.00 80.81 372 GLU A O 1
ATOM 3122 N N . VAL A 1 373 ? -4.329 -16.651 33.594 1.00 82.56 373 VAL A N 1
ATOM 3123 C CA . VAL A 1 373 ? -2.937 -17.104 33.710 1.00 82.56 373 VAL A CA 1
ATOM 3124 C C . VAL A 1 373 ? -2.538 -17.154 35.185 1.00 82.56 373 VAL A C 1
ATOM 3126 O O . VAL A 1 373 ? -2.755 -16.211 35.946 1.00 82.56 373 VAL A O 1
ATOM 3129 N N . GLU A 1 374 ? -1.901 -18.254 35.599 1.00 74.00 374 GLU A N 1
ATOM 3130 C CA . GLU A 1 374 ? -1.598 -18.546 37.010 1.00 74.00 374 GLU A CA 1
ATOM 3131 C C . GLU A 1 374 ? -0.848 -17.411 37.734 1.00 74.00 374 GLU A C 1
ATOM 3133 O O . GLU A 1 374 ? -1.077 -17.168 38.921 1.00 74.00 374 GLU A O 1
ATOM 3138 N N . GLN A 1 375 ? 0.038 -16.711 37.022 1.00 75.19 375 GLN A N 1
ATOM 3139 C CA . GLN A 1 375 ? 0.860 -15.630 37.567 1.00 75.19 375 GLN A CA 1
ATOM 3140 C C . GLN A 1 375 ? 0.015 -14.413 37.971 1.00 75.19 375 GLN A C 1
ATOM 3142 O O . GLN A 1 375 ? 0.162 -13.907 39.083 1.00 75.19 375 GLN A O 1
ATOM 3147 N N . LEU A 1 376 ? -0.929 -14.004 37.118 1.00 77.50 376 LEU A N 1
ATOM 3148 C CA . LEU A 1 376 ? -1.813 -12.862 37.369 1.00 77.50 376 LEU A CA 1
ATOM 3149 C C . LEU A 1 376 ? -3.011 -13.223 38.244 1.00 77.50 376 LEU A C 1
ATOM 3151 O O . LEU A 1 376 ? -3.498 -12.381 38.991 1.00 77.50 376 LEU A O 1
ATOM 3155 N N . ARG A 1 377 ? -3.439 -14.489 38.254 1.00 73.62 377 ARG A N 1
ATOM 3156 C CA . ARG A 1 377 ? -4.518 -14.957 39.137 1.00 73.62 377 ARG A CA 1
ATOM 3157 C C . ARG A 1 377 ? -4.211 -14.747 40.625 1.00 73.62 377 ARG A C 1
ATOM 3159 O O . ARG A 1 377 ? -5.122 -14.620 41.438 1.00 73.62 377 ARG A O 1
ATOM 3166 N N . LYS A 1 378 ? -2.926 -14.718 40.996 1.00 76.19 378 LYS A N 1
ATOM 3167 C CA . LYS A 1 378 ? -2.465 -14.429 42.365 1.00 76.19 378 LYS A CA 1
ATOM 3168 C C . LYS A 1 378 ? -2.489 -12.923 42.689 1.00 76.19 378 LYS A C 1
ATOM 3170 O O . LYS A 1 378 ? -2.502 -12.571 43.866 1.00 76.19 378 LYS A O 1
ATOM 3175 N N . ARG A 1 379 ? -2.539 -12.051 41.674 1.00 81.06 379 ARG A N 1
ATOM 3176 C CA . ARG A 1 379 ? -2.547 -10.581 41.762 1.00 81.06 379 ARG A CA 1
ATOM 3177 C C . ARG A 1 379 ? -3.969 -10.013 41.652 1.00 81.06 379 ARG A C 1
ATOM 3179 O O . ARG A 1 379 ? -4.305 -9.268 40.732 1.00 81.06 379 ARG A O 1
ATOM 3186 N N . GLN A 1 380 ? -4.827 -10.361 42.614 1.00 79.38 380 GLN A N 1
ATOM 3187 C CA . GLN A 1 380 ? -6.195 -9.818 42.684 1.00 79.38 380 GLN A CA 1
ATOM 3188 C C . GLN A 1 380 ? -6.207 -8.285 42.864 1.00 79.38 380 GLN A C 1
ATOM 3190 O O . GLN A 1 380 ? -7.173 -7.626 42.493 1.00 79.38 380 GLN A O 1
ATOM 3195 N N . ASP A 1 381 ? -5.121 -7.710 43.387 1.00 84.81 381 ASP A N 1
ATOM 3196 C CA . ASP A 1 381 ? -4.904 -6.268 43.511 1.00 84.81 381 ASP A CA 1
ATOM 3197 C C . ASP A 1 381 ? -4.937 -5.542 42.159 1.00 84.81 381 ASP A C 1
ATOM 3199 O O . ASP A 1 381 ? -5.576 -4.496 42.062 1.00 84.81 381 ASP A O 1
ATOM 3203 N N . LEU A 1 382 ? -4.314 -6.104 41.116 1.00 83.44 382 LEU A N 1
ATOM 3204 C CA . LEU A 1 382 ? -4.341 -5.536 39.761 1.00 83.44 382 LEU A CA 1
ATOM 3205 C C . LEU A 1 382 ? -5.748 -5.614 39.156 1.00 83.44 382 LEU A C 1
ATOM 3207 O O . LEU A 1 382 ? -6.209 -4.679 38.500 1.00 83.44 382 LEU A O 1
ATOM 3211 N N . TYR A 1 383 ? -6.466 -6.705 39.427 1.00 82.81 383 TYR A N 1
ATOM 3212 C CA . TYR A 1 383 ? -7.856 -6.855 39.002 1.00 82.81 383 TYR A CA 1
ATOM 3213 C C . TYR A 1 383 ? -8.757 -5.794 39.641 1.00 82.81 383 TYR A C 1
ATOM 3215 O O . TYR A 1 383 ? -9.461 -5.063 38.941 1.00 82.81 383 TYR A O 1
ATOM 3223 N N . ASP A 1 384 ? -8.728 -5.698 40.970 1.00 81.88 384 ASP A N 1
ATOM 3224 C CA . ASP A 1 384 ? -9.658 -4.854 41.714 1.00 81.88 384 ASP A CA 1
ATOM 3225 C C . ASP A 1 384 ? -9.321 -3.359 41.582 1.00 81.88 384 ASP A C 1
ATOM 3227 O O . ASP A 1 384 ? -10.236 -2.546 41.450 1.00 81.88 384 ASP A O 1
ATOM 3231 N N . ASN A 1 385 ? -8.035 -2.985 41.598 1.00 85.25 385 ASN A N 1
ATOM 3232 C CA . ASN A 1 385 ? -7.623 -1.577 41.619 1.00 85.25 385 ASN A CA 1
ATOM 3233 C C . ASN A 1 385 ? -7.364 -0.994 40.230 1.00 85.25 385 ASN A C 1
ATOM 3235 O O . ASN A 1 385 ? -7.675 0.177 40.015 1.00 85.25 385 ASN A O 1
ATOM 3239 N N . GLU A 1 386 ? -6.805 -1.763 39.295 1.00 87.75 386 GLU A N 1
ATOM 3240 C CA . GLU A 1 386 ? -6.465 -1.239 37.969 1.00 87.75 386 GLU A CA 1
ATOM 3241 C C . GLU A 1 386 ? -7.553 -1.560 36.950 1.00 87.75 386 GLU A C 1
ATOM 3243 O O . GLU A 1 386 ? -8.150 -0.641 36.385 1.00 87.75 386 GLU A O 1
ATOM 3248 N N . PHE A 1 387 ? -7.873 -2.843 36.744 1.00 89.38 387 PHE A N 1
ATOM 3249 C CA . PHE A 1 387 ? -8.852 -3.239 35.729 1.00 89.38 387 PHE A CA 1
ATOM 3250 C C . PHE A 1 387 ? -10.253 -2.704 36.031 1.00 89.38 387 PHE A C 1
ATOM 3252 O O . PHE A 1 387 ? -10.828 -2.020 35.188 1.00 89.38 387 PHE A O 1
ATOM 3259 N N . LEU A 1 388 ? -10.811 -2.972 37.218 1.00 87.88 388 LEU A N 1
ATOM 3260 C CA . LEU A 1 388 ? -12.180 -2.537 37.517 1.00 87.88 388 LEU A CA 1
ATOM 3261 C C . LEU A 1 388 ? -12.321 -1.011 37.502 1.00 87.88 388 LEU A C 1
ATOM 3263 O O . LEU A 1 388 ? -13.315 -0.514 36.978 1.00 87.88 388 LEU A O 1
ATOM 3267 N N . THR A 1 389 ? -11.345 -0.274 38.035 1.00 89.44 389 THR A N 1
ATOM 3268 C CA . THR A 1 389 ? -11.367 1.198 38.037 1.00 89.44 389 THR A CA 1
ATOM 3269 C C . THR A 1 389 ? -11.360 1.741 36.612 1.00 89.44 389 THR A C 1
ATOM 3271 O O . THR A 1 389 ? -12.292 2.434 36.212 1.00 89.44 389 THR A O 1
ATOM 3274 N N . THR A 1 390 ? -10.369 1.351 35.805 1.00 90.81 390 THR A N 1
ATOM 3275 C CA . THR A 1 390 ? -10.238 1.827 34.416 1.00 90.81 390 THR A CA 1
ATOM 3276 C C . THR A 1 390 ? -11.417 1.409 33.538 1.00 90.81 390 THR A C 1
ATOM 3278 O O . THR A 1 390 ? -11.870 2.183 32.696 1.00 90.81 390 THR A O 1
ATOM 3281 N N . PHE A 1 391 ? -11.958 0.208 33.747 1.00 90.94 391 PHE A N 1
ATOM 3282 C CA . PHE A 1 391 ? -13.114 -0.280 33.006 1.00 90.94 391 PHE A CA 1
ATOM 3283 C C . PHE A 1 391 ? -14.402 0.468 33.373 1.00 90.94 391 PHE A C 1
ATOM 3285 O O . PHE A 1 391 ? -15.186 0.815 32.489 1.00 90.94 391 PHE A O 1
ATOM 3292 N N . VAL A 1 392 ? -14.628 0.752 34.661 1.00 89.50 392 VAL A N 1
ATOM 3293 C CA . VAL A 1 392 ? -15.785 1.544 35.107 1.00 89.50 392 VAL A CA 1
ATOM 3294 C C . VAL A 1 392 ? -15.688 2.983 34.600 1.00 89.50 392 VAL A C 1
ATOM 3296 O O . VAL A 1 392 ? -16.691 3.504 34.109 1.00 89.50 392 VAL A O 1
ATOM 3299 N N . ASP A 1 393 ? -14.503 3.591 34.633 1.00 91.56 393 ASP A N 1
ATOM 3300 C CA . ASP A 1 393 ? -14.277 4.932 34.084 1.00 91.56 393 ASP A CA 1
ATOM 3301 C C . ASP A 1 393 ? -14.570 4.977 32.575 1.00 91.56 393 ASP A C 1
ATOM 3303 O O . ASP A 1 393 ? -15.272 5.872 32.096 1.00 91.56 393 ASP A O 1
ATOM 3307 N N . TYR A 1 394 ? -14.113 3.969 31.823 1.00 92.56 394 TYR A N 1
ATOM 3308 C CA . TYR A 1 394 ? -14.394 3.846 30.391 1.00 92.56 394 TYR A CA 1
ATOM 3309 C C . TYR A 1 394 ? -15.891 3.651 30.102 1.00 92.56 394 TYR A C 1
ATOM 3311 O O . TYR A 1 394 ? -16.451 4.289 29.208 1.00 92.56 394 TYR A O 1
ATOM 3319 N N . TYR A 1 395 ? -16.573 2.821 30.895 1.00 92.44 395 TYR A N 1
ATOM 3320 C CA . TYR A 1 395 ? -18.025 2.654 30.824 1.00 92.44 395 TYR A CA 1
ATOM 3321 C C . TYR A 1 395 ? -18.762 3.984 31.042 1.00 92.44 395 TYR A C 1
ATOM 3323 O O . TYR A 1 395 ? -19.672 4.329 30.281 1.00 92.44 395 TYR A O 1
ATOM 3331 N N . GLU A 1 396 ? -18.366 4.765 32.051 1.00 93.38 396 GLU A N 1
ATOM 3332 C CA . GLU A 1 396 ? -18.954 6.082 32.296 1.00 93.38 396 GLU A CA 1
ATOM 3333 C C . GLU A 1 396 ? -18.679 7.061 31.154 1.00 93.38 396 GLU A C 1
ATOM 3335 O O . GLU A 1 396 ? -19.571 7.829 30.777 1.00 93.38 396 GLU A O 1
ATOM 3340 N N . GLN A 1 397 ? -17.477 7.031 30.578 1.00 93.50 397 GLN A N 1
ATOM 3341 C CA . GLN A 1 397 ? -17.113 7.855 29.431 1.00 93.50 397 GLN A CA 1
ATOM 3342 C C . GLN A 1 397 ? -17.988 7.540 28.212 1.00 93.50 397 GLN A C 1
ATOM 3344 O O . GLN A 1 397 ? -18.544 8.469 27.621 1.00 93.50 397 GLN A O 1
ATOM 3349 N N . ILE A 1 398 ? -18.177 6.259 27.875 1.00 91.94 398 ILE A N 1
ATOM 3350 C CA . ILE A 1 398 ? -19.065 5.837 26.780 1.00 91.94 398 ILE A CA 1
ATOM 3351 C C . ILE A 1 398 ? -20.497 6.297 27.038 1.00 91.94 398 ILE A C 1
ATOM 3353 O O . ILE A 1 398 ? -21.132 6.865 26.151 1.00 91.94 398 ILE A O 1
ATOM 3357 N N . LEU A 1 399 ? -21.018 6.110 28.253 1.00 92.06 399 LEU A N 1
ATOM 3358 C CA . LEU A 1 399 ? -22.370 6.560 28.580 1.00 92.06 399 LEU A CA 1
ATOM 3359 C C . LEU A 1 399 ? -22.540 8.072 28.415 1.00 92.06 399 LEU A C 1
ATOM 3361 O O . LEU A 1 399 ? -23.560 8.522 27.888 1.00 92.06 399 LEU A O 1
ATOM 3365 N N . ARG A 1 400 ? -21.561 8.866 28.865 1.00 93.62 400 ARG A N 1
ATOM 3366 C CA . ARG A 1 400 ? -21.568 10.325 28.677 1.00 93.62 400 ARG A CA 1
ATOM 3367 C C . ARG A 1 400 ? -21.495 10.683 27.196 1.00 93.62 400 ARG A C 1
ATOM 3369 O O . ARG A 1 400 ? -22.214 11.580 26.767 1.00 93.62 400 ARG A O 1
ATOM 3376 N N . GLN A 1 401 ? -20.685 9.974 26.412 1.00 92.25 401 GLN A N 1
ATOM 3377 C CA . GLN A 1 401 ? -20.587 10.179 24.969 1.00 92.25 401 GLN A CA 1
ATOM 3378 C C . GLN A 1 401 ? -21.921 9.906 24.266 1.00 92.25 401 GLN A C 1
ATOM 3380 O O . GLN A 1 401 ? -22.388 10.770 23.529 1.00 92.25 401 GLN A O 1
ATOM 3385 N N . ILE A 1 402 ? -22.576 8.775 24.552 1.00 90.19 402 ILE A N 1
ATOM 3386 C CA . ILE A 1 402 ? -23.883 8.426 23.973 1.00 90.19 402 ILE A CA 1
ATOM 3387 C C . ILE A 1 402 ? -24.918 9.512 24.283 1.00 90.19 402 ILE A C 1
ATOM 3389 O O . ILE A 1 402 ? -25.627 9.948 23.379 1.00 90.19 402 ILE A O 1
ATOM 3393 N N . LYS A 1 403 ? -24.990 9.979 25.537 1.00 91.19 403 LYS A N 1
ATOM 3394 C CA . LYS A 1 403 ? -25.920 11.047 25.942 1.00 91.19 403 LYS A CA 1
ATOM 3395 C C . LYS A 1 403 ? -25.629 12.362 25.221 1.00 91.19 403 LYS A C 1
ATOM 3397 O O . LYS A 1 403 ? -26.535 12.948 24.639 1.00 91.19 403 LYS A O 1
ATOM 3402 N N . ASN A 1 404 ? -24.369 12.791 25.200 1.00 92.00 404 ASN A N 1
ATOM 3403 C CA . ASN A 1 404 ? -23.963 14.038 24.552 1.00 92.00 404 ASN A CA 1
ATOM 3404 C C . ASN A 1 404 ? -24.220 14.012 23.037 1.00 92.00 404 ASN A C 1
ATOM 3406 O O . ASN A 1 404 ? -24.701 14.998 22.479 1.00 92.00 404 ASN A O 1
ATOM 3410 N N . ASP A 1 405 ? -23.895 12.905 22.365 1.00 89.81 405 ASP A N 1
ATOM 3411 C CA . ASP A 1 405 ? -24.133 12.744 20.929 1.00 89.81 405 ASP A CA 1
ATOM 3412 C C . ASP A 1 405 ? -25.642 12.708 20.630 1.00 89.81 405 ASP A C 1
ATOM 3414 O O . ASP A 1 405 ? -26.090 13.338 19.671 1.00 89.81 405 ASP A O 1
ATOM 3418 N N . GLN A 1 406 ? -26.445 12.061 21.484 1.00 89.44 406 GLN A N 1
ATOM 3419 C CA . GLN A 1 406 ? -27.906 12.039 21.379 1.00 89.44 406 GLN A CA 1
ATOM 3420 C C . GLN A 1 406 ? -28.522 13.437 21.556 1.00 89.44 406 GLN A C 1
ATOM 3422 O O . GLN A 1 406 ? -29.332 13.862 20.731 1.00 89.44 406 GLN A O 1
ATOM 3427 N N . GLU A 1 407 ? -28.138 14.175 22.599 1.00 91.25 407 GLU A N 1
ATOM 3428 C CA . GLU A 1 407 ? -28.631 15.533 22.867 1.00 91.25 407 GLU A CA 1
ATOM 3429 C C . GLU A 1 407 ? -28.283 16.492 21.725 1.00 91.25 407 GLU A C 1
ATOM 3431 O O . GLU A 1 407 ? -29.157 17.209 21.230 1.00 91.25 407 GLU A O 1
ATOM 3436 N N . LYS A 1 408 ? -27.034 16.455 21.243 1.00 89.88 408 LYS A N 1
ATOM 3437 C CA . LYS A 1 408 ? -26.595 17.252 20.089 1.00 89.88 408 LYS A CA 1
ATOM 3438 C C . LYS A 1 408 ? -27.359 16.888 18.824 1.00 89.88 408 LYS A C 1
ATOM 3440 O O . LYS A 1 408 ? -27.797 17.784 18.106 1.00 89.88 408 LYS A O 1
ATOM 3445 N N . PHE A 1 409 ? -27.562 15.596 18.568 1.00 89.81 409 PHE A N 1
ATOM 3446 C CA . PHE A 1 409 ? -28.322 15.139 17.410 1.00 89.81 409 PHE A CA 1
ATOM 3447 C C . PHE A 1 409 ? -29.746 15.700 17.431 1.00 89.81 409 PHE A C 1
ATOM 3449 O O . PHE A 1 409 ? -30.188 16.283 16.443 1.00 89.81 409 PHE A O 1
ATOM 3456 N N . PHE A 1 410 ? -30.460 15.587 18.555 1.00 89.12 410 PHE A N 1
ATOM 3457 C CA . PHE A 1 410 ? -31.826 16.104 18.652 1.00 89.12 410 PHE A CA 1
ATOM 3458 C C . PHE A 1 410 ? -31.895 17.632 18.622 1.00 89.12 410 PHE A C 1
ATOM 3460 O O . PHE A 1 410 ? -32.841 18.174 18.048 1.00 89.12 410 PHE A O 1
ATOM 3467 N N . LEU A 1 411 ? -30.901 18.330 19.177 1.00 90.31 411 LEU A N 1
ATOM 3468 C CA . LEU A 1 411 ? -30.791 19.785 19.086 1.00 90.31 411 LEU A CA 1
ATOM 3469 C C . LEU A 1 411 ? -30.670 20.239 17.623 1.00 90.31 411 LEU A C 1
ATOM 3471 O O . LEU A 1 411 ? -31.468 21.056 17.161 1.00 90.31 411 LEU A O 1
ATOM 3475 N N . TYR A 1 412 ? -29.725 19.661 16.877 1.00 87.81 412 TYR A N 1
ATOM 3476 C CA . TYR A 1 412 ? -29.506 19.974 15.463 1.00 87.81 412 TYR A CA 1
ATOM 3477 C C . TYR A 1 412 ? -30.673 19.536 14.583 1.00 87.81 412 TYR A C 1
ATOM 3479 O O . TYR A 1 412 ? -31.083 20.270 13.686 1.00 87.81 412 TYR A O 1
ATOM 3487 N N . PHE A 1 413 ? -31.277 18.386 14.880 1.00 88.06 413 PHE A N 1
ATOM 3488 C CA . PHE A 1 413 ? -32.467 17.917 14.184 1.00 88.06 413 PHE A CA 1
ATOM 3489 C C . PHE A 1 413 ? -33.652 18.871 14.378 1.00 88.06 413 PHE A C 1
ATOM 3491 O O . PHE A 1 413 ? -34.311 19.236 13.405 1.00 88.06 413 PHE A O 1
ATOM 3498 N N . LYS A 1 414 ? -33.904 19.328 15.612 1.00 88.88 414 LYS A N 1
ATOM 3499 C CA . LYS A 1 414 ? -34.966 20.300 15.900 1.00 88.88 414 LYS A CA 1
ATOM 3500 C C . LYS A 1 414 ? -34.722 21.617 15.165 1.00 88.88 414 LYS A C 1
ATOM 3502 O O . LYS A 1 414 ? -35.651 22.139 14.556 1.00 88.88 414 LYS A O 1
ATOM 3507 N N . ARG A 1 415 ? -33.483 22.120 15.170 1.00 87.81 415 ARG A N 1
ATOM 3508 C CA . ARG A 1 415 ? -33.116 23.348 14.449 1.00 87.81 415 ARG A CA 1
ATOM 3509 C C . ARG A 1 415 ? -33.332 23.210 12.941 1.00 87.81 415 ARG A C 1
ATOM 3511 O O . ARG A 1 415 ? -33.940 24.090 12.340 1.00 87.81 415 ARG A O 1
ATOM 3518 N N . LEU A 1 416 ? -32.925 22.085 12.352 1.00 84.94 416 LEU A N 1
ATOM 3519 C CA . LEU A 1 416 ? -33.142 21.804 10.932 1.00 84.94 416 LEU A CA 1
ATOM 3520 C C . LEU A 1 416 ? -34.636 21.773 10.572 1.00 84.94 416 LEU A C 1
ATOM 3522 O O . LEU A 1 416 ? -35.026 22.291 9.526 1.00 84.94 416 LEU A O 1
ATOM 3526 N N . LEU A 1 417 ? -35.484 21.199 11.432 1.00 84.62 417 LEU A N 1
ATOM 3527 C CA . LEU A 1 417 ? -36.935 21.228 11.226 1.00 84.62 417 LEU A CA 1
ATOM 3528 C C . LEU A 1 417 ? -37.482 22.659 11.251 1.00 84.62 417 LEU A C 1
ATOM 3530 O O . LEU A 1 417 ? -38.246 23.014 10.360 1.00 84.62 417 LEU A O 1
ATOM 3534 N N . THR A 1 418 ? -37.044 23.495 12.195 1.00 86.62 418 THR A N 1
ATOM 3535 C CA . THR A 1 418 ? -37.450 24.909 12.258 1.00 86.62 418 THR A CA 1
ATOM 3536 C C . THR A 1 418 ? -37.043 25.687 11.004 1.00 86.62 418 THR A C 1
ATOM 3538 O O . THR A 1 418 ? -37.850 26.442 10.471 1.00 86.62 418 THR A O 1
ATOM 3541 N N . ILE A 1 419 ? -35.832 25.473 10.475 1.00 83.31 419 ILE A N 1
ATOM 3542 C CA . ILE A 1 419 ? -35.385 26.111 9.221 1.00 83.31 419 ILE A CA 1
ATOM 3543 C C . ILE A 1 419 ? -36.287 25.698 8.050 1.00 83.31 419 ILE A C 1
ATOM 3545 O O . ILE A 1 419 ? -36.705 26.535 7.251 1.00 83.31 419 ILE A O 1
ATOM 3549 N N . ARG A 1 420 ? -36.653 24.415 7.973 1.00 82.31 420 ARG A N 1
ATOM 3550 C CA . ARG A 1 420 ? -37.541 23.899 6.921 1.00 82.31 420 ARG A CA 1
ATOM 3551 C C . ARG A 1 420 ? -38.979 24.391 7.058 1.00 82.31 420 ARG A C 1
ATOM 3553 O O . ARG A 1 420 ? -39.622 24.649 6.045 1.00 82.31 420 ARG A O 1
ATOM 3560 N N . GLU A 1 421 ? -39.481 24.539 8.280 1.00 84.19 421 GLU A N 1
ATOM 3561 C CA . GLU A 1 421 ? -40.788 25.147 8.550 1.00 84.19 421 GLU A CA 1
ATOM 3562 C C . GLU A 1 421 ? -40.804 26.627 8.152 1.00 84.19 421 GLU A C 1
ATOM 3564 O O . GLU A 1 421 ? -41.741 27.063 7.484 1.00 84.19 421 GLU A O 1
ATOM 3569 N N . ASN A 1 422 ? -39.750 27.383 8.472 1.00 83.75 422 ASN A N 1
ATOM 3570 C CA . ASN A 1 422 ? -39.606 28.779 8.055 1.00 83.75 422 ASN A CA 1
ATOM 3571 C C . ASN A 1 422 ? -39.565 28.908 6.526 1.00 83.75 422 ASN A C 1
ATOM 3573 O O . ASN A 1 422 ? -40.279 29.737 5.961 1.00 83.75 422 ASN A O 1
ATOM 3577 N N . LEU A 1 423 ? -38.807 28.038 5.849 1.00 80.75 423 LEU A N 1
ATOM 3578 C CA . LEU A 1 423 ? -38.772 27.969 4.387 1.00 80.75 423 LEU A CA 1
ATOM 3579 C C . LEU A 1 423 ? -40.158 27.647 3.805 1.00 80.75 423 LEU A C 1
ATOM 3581 O O . LEU A 1 423 ? -40.589 28.272 2.839 1.00 80.75 423 LEU A O 1
ATOM 3585 N N . PHE A 1 424 ? -40.889 26.709 4.413 1.00 81.56 424 PHE A N 1
ATOM 3586 C CA . PHE A 1 424 ? -42.252 26.377 4.005 1.00 81.56 424 PHE A CA 1
ATOM 3587 C C . PHE A 1 424 ? -43.198 27.578 4.130 1.00 81.56 424 PHE A C 1
ATOM 3589 O O . PHE A 1 424 ? -43.960 27.850 3.201 1.00 81.56 424 PHE A O 1
ATOM 3596 N N . GLN A 1 425 ? -43.146 28.316 5.244 1.00 83.19 425 GLN A N 1
ATOM 3597 C CA . GLN A 1 425 ? -43.971 29.513 5.436 1.00 83.19 425 GLN A CA 1
ATOM 3598 C C . GLN A 1 425 ? -43.607 30.627 4.449 1.00 83.19 425 GLN A C 1
ATOM 3600 O O . GLN A 1 425 ? -44.510 31.260 3.908 1.00 83.19 425 GLN A O 1
ATOM 3605 N N . HIS A 1 426 ? -42.319 30.826 4.160 1.00 80.38 426 HIS A N 1
ATOM 3606 C CA . HIS A 1 426 ? -41.861 31.817 3.185 1.00 80.38 426 HIS A CA 1
ATOM 3607 C C . HIS A 1 426 ? -42.405 31.529 1.776 1.00 80.38 426 HIS A C 1
ATOM 3609 O O . HIS A 1 426 ? -43.032 32.391 1.160 1.00 80.38 426 HIS A O 1
ATOM 3615 N N . ILE A 1 427 ? -42.271 30.286 1.296 1.00 79.69 427 ILE A N 1
ATOM 3616 C CA . ILE A 1 427 ? -42.793 29.879 -0.020 1.00 79.69 427 ILE A CA 1
ATOM 3617 C C . ILE A 1 427 ? -44.321 30.007 -0.059 1.00 79.69 427 ILE A C 1
ATOM 3619 O O . ILE A 1 427 ? -44.882 30.458 -1.058 1.00 79.69 427 ILE A O 1
ATOM 3623 N N . LYS A 1 428 ? -45.006 29.645 1.032 1.00 81.94 428 LYS A N 1
ATOM 3624 C CA . LYS A 1 428 ? -46.459 29.797 1.137 1.00 81.94 428 LYS A CA 1
ATOM 3625 C C . LYS A 1 428 ? -46.889 31.262 1.010 1.00 81.94 428 LYS A C 1
ATOM 3627 O O . LYS A 1 428 ? -47.783 31.552 0.226 1.00 81.94 428 LYS A O 1
ATOM 3632 N N . GLN A 1 429 ? -46.232 32.178 1.725 1.00 83.62 429 GLN A N 1
ATOM 3633 C CA . GLN A 1 429 ? -46.527 33.613 1.653 1.00 83.62 429 GLN A CA 1
ATOM 3634 C C . GLN A 1 429 ? -46.309 34.184 0.246 1.00 83.62 429 GLN A C 1
ATOM 3636 O O . GLN A 1 429 ? -47.099 35.007 -0.208 1.00 83.62 429 GLN A O 1
ATOM 3641 N N . LEU A 1 430 ? -45.266 33.747 -0.464 1.00 81.00 430 LEU A N 1
ATOM 3642 C CA . LEU A 1 430 ? -45.014 34.179 -1.842 1.00 81.00 430 LEU A CA 1
ATOM 3643 C C . LEU A 1 430 ? -46.118 33.719 -2.800 1.00 81.00 430 LEU A C 1
ATOM 3645 O O . LEU A 1 430 ? -46.640 34.537 -3.561 1.00 81.00 430 LEU A O 1
ATOM 3649 N N . LEU A 1 431 ? -46.527 32.452 -2.696 1.00 80.12 431 LEU A N 1
ATOM 3650 C CA . LEU A 1 431 ? -47.598 31.879 -3.513 1.00 80.12 431 LEU A CA 1
ATOM 3651 C C . LEU A 1 431 ? -48.965 32.507 -3.211 1.00 80.12 431 LEU A C 1
ATOM 3653 O O . LEU A 1 431 ? -49.716 32.791 -4.143 1.00 80.12 431 LEU A O 1
ATOM 3657 N N . ASP A 1 432 ? -49.276 32.767 -1.937 1.00 80.62 432 ASP A N 1
ATOM 3658 C CA . ASP A 1 432 ? -50.513 33.449 -1.524 1.00 80.62 432 ASP A CA 1
ATOM 3659 C C . ASP A 1 432 ? -50.567 34.893 -2.067 1.00 80.62 432 ASP A C 1
ATOM 3661 O O . ASP A 1 432 ? -51.637 35.392 -2.414 1.00 80.62 432 ASP A O 1
ATOM 3665 N N . ASN A 1 433 ? -49.406 35.538 -2.231 1.00 80.12 433 ASN A N 1
ATOM 3666 C CA . ASN A 1 433 ? -49.260 36.858 -2.854 1.00 80.12 433 ASN A CA 1
ATOM 3667 C C . ASN A 1 433 ? -49.200 36.815 -4.397 1.00 80.12 433 ASN A C 1
ATOM 3669 O O . ASN A 1 433 ? -48.957 37.844 -5.031 1.00 80.12 433 ASN A O 1
ATOM 3673 N N . GLY A 1 434 ? -49.396 35.643 -5.012 1.00 73.94 434 GLY A N 1
ATOM 3674 C CA . GLY A 1 434 ? -49.402 35.457 -6.466 1.00 73.94 434 GLY A CA 1
ATOM 3675 C C . GLY A 1 434 ? -48.026 35.536 -7.136 1.00 73.94 434 GLY A C 1
ATOM 3676 O O . GLY A 1 434 ? -47.961 35.657 -8.359 1.00 73.94 434 GLY A O 1
ATOM 3677 N N . LYS A 1 435 ? -46.932 35.486 -6.364 1.00 74.12 435 LYS A N 1
ATOM 3678 C CA . LYS A 1 435 ? -45.556 35.425 -6.875 1.00 74.12 435 LYS A CA 1
ATOM 3679 C C . LYS A 1 435 ? -45.063 33.985 -6.874 1.00 74.12 435 LYS A C 1
ATOM 3681 O O . LYS A 1 435 ? -45.383 33.221 -5.965 1.00 74.12 435 LYS A O 1
ATOM 3686 N N . ASP A 1 436 ? -44.265 33.625 -7.876 1.00 74.69 436 ASP A N 1
ATOM 3687 C CA . ASP A 1 436 ? -43.631 32.313 -7.882 1.00 74.69 436 ASP A CA 1
ATOM 3688 C C . ASP A 1 436 ? -42.314 32.333 -7.095 1.00 74.69 436 ASP A C 1
ATOM 3690 O O . ASP A 1 436 ? -41.602 33.333 -7.095 1.00 74.69 436 ASP A O 1
ATOM 3694 N N . PHE A 1 437 ? -42.013 31.241 -6.391 1.00 74.06 437 PHE A N 1
ATOM 3695 C CA . PHE A 1 437 ? -40.720 31.061 -5.726 1.00 74.06 437 PHE A CA 1
ATOM 3696 C C . PHE A 1 437 ? -39.689 30.567 -6.743 1.00 74.06 437 PHE A C 1
ATOM 3698 O O . PHE A 1 437 ? -39.807 29.420 -7.198 1.00 74.06 437 PHE A O 1
ATOM 3705 N N . ASP A 1 438 ? -38.734 31.428 -7.093 1.00 71.50 438 ASP A N 1
ATOM 3706 C CA . ASP A 1 438 ? -37.582 31.085 -7.925 1.00 71.50 438 ASP A CA 1
ATOM 3707 C C . ASP A 1 438 ? -36.443 30.548 -7.043 1.00 71.50 438 ASP A C 1
ATOM 3709 O O . ASP A 1 438 ? -36.131 31.103 -5.992 1.00 71.50 438 ASP A O 1
ATOM 3713 N N . ILE A 1 439 ? -35.860 29.423 -7.451 1.00 66.25 439 ILE A N 1
ATOM 3714 C CA . ILE A 1 439 ? -34.785 28.733 -6.726 1.00 66.25 439 ILE A CA 1
ATOM 3715 C C . ILE A 1 439 ? -33.424 29.398 -7.021 1.00 66.25 439 ILE A C 1
ATOM 3717 O O . ILE A 1 439 ? -32.462 29.170 -6.283 1.00 66.25 439 ILE A O 1
ATOM 3721 N N . ASP A 1 440 ? -33.333 30.210 -8.079 1.00 59.78 440 ASP A N 1
ATOM 3722 C CA . ASP A 1 440 ? -32.094 30.851 -8.535 1.00 59.78 440 ASP A CA 1
ATOM 3723 C C . ASP A 1 440 ? -31.944 32.314 -8.047 1.00 59.78 440 ASP A C 1
ATOM 3725 O O . ASP A 1 440 ? -30.815 32.775 -7.898 1.00 59.78 440 ASP A O 1
ATOM 3729 N N . ASP A 1 441 ? -33.038 33.016 -7.710 1.00 57.16 441 ASP A N 1
ATOM 3730 C CA . ASP A 1 441 ? -33.020 34.440 -7.293 1.00 57.16 441 ASP A CA 1
ATOM 3731 C C . ASP A 1 441 ? -32.640 34.681 -5.812 1.00 57.16 441 ASP A C 1
ATOM 3733 O O . ASP A 1 441 ? -32.243 35.790 -5.439 1.00 57.16 441 ASP A O 1
ATOM 3737 N N . ASP A 1 442 ? -32.733 33.658 -4.951 1.00 52.12 442 ASP A N 1
ATOM 3738 C CA . ASP A 1 442 ? -32.355 33.735 -3.522 1.00 52.12 442 ASP A CA 1
ATOM 3739 C C . ASP A 1 442 ? -30.824 33.899 -3.324 1.00 52.12 442 ASP A C 1
ATOM 3741 O O . ASP A 1 442 ? -30.364 34.160 -2.210 1.00 52.12 442 ASP A O 1
ATOM 3745 N N . ASP A 1 443 ? -30.011 33.737 -4.378 1.00 51.19 443 ASP A N 1
ATOM 3746 C CA . ASP A 1 443 ? -28.546 33.735 -4.281 1.00 51.19 443 ASP A CA 1
ATOM 3747 C C . ASP A 1 443 ? -27.887 35.120 -4.430 1.00 51.19 443 ASP A C 1
ATOM 3749 O O . ASP A 1 443 ? -26.763 35.288 -3.952 1.00 51.19 443 ASP A O 1
ATOM 3753 N N . GLU A 1 444 ? -28.557 36.113 -5.033 1.00 43.09 444 GLU A N 1
ATOM 3754 C CA . GLU A 1 444 ? -27.906 37.362 -5.478 1.00 43.09 444 GLU A CA 1
ATOM 3755 C C . GLU A 1 444 ? -28.069 38.585 -4.547 1.00 43.09 444 GLU A C 1
ATOM 3757 O O . GLU A 1 444 ? -27.362 39.573 -4.735 1.00 43.09 444 GLU A O 1
ATOM 3762 N N . ASN A 1 445 ? -28.944 38.564 -3.530 1.00 40.12 445 ASN A N 1
ATOM 3763 C CA . ASN A 1 445 ? -29.396 39.813 -2.880 1.00 40.12 445 ASN A CA 1
ATOM 3764 C C . ASN A 1 445 ? -28.938 40.088 -1.425 1.00 40.12 445 ASN A C 1
ATOM 3766 O O . ASN A 1 445 ? -29.267 41.155 -0.906 1.00 40.12 445 ASN A O 1
ATOM 3770 N N . GLU A 1 446 ? -28.165 39.217 -0.760 1.00 43.91 446 GLU A N 1
ATOM 3771 C CA . GLU A 1 446 ? -27.791 39.416 0.667 1.00 43.91 446 GLU A CA 1
ATOM 3772 C C . GLU A 1 446 ? -26.279 39.527 0.972 1.00 43.91 446 GLU A C 1
ATOM 3774 O O . GLU A 1 446 ? -25.908 39.800 2.112 1.00 43.91 446 GLU A O 1
ATOM 3779 N N . ASP A 1 447 ? -25.387 39.426 -0.021 1.00 41.31 447 ASP A N 1
ATOM 3780 C CA . ASP A 1 447 ? -23.922 39.416 0.198 1.00 41.31 447 ASP A CA 1
ATOM 3781 C C . ASP A 1 447 ? -23.293 40.793 0.542 1.00 41.31 447 ASP A C 1
ATOM 3783 O O . ASP A 1 447 ? -22.087 40.878 0.782 1.00 41.31 447 ASP A O 1
ATOM 3787 N N . GLU A 1 448 ? -24.065 41.887 0.598 1.00 40.22 448 GLU A N 1
ATOM 3788 C CA . GLU A 1 448 ? -23.515 43.247 0.784 1.00 40.22 448 GLU A CA 1
ATOM 3789 C C . GLU A 1 448 ? -23.663 43.856 2.188 1.00 40.22 448 GLU A C 1
ATOM 3791 O O . GLU A 1 448 ? -23.232 44.993 2.403 1.00 40.22 448 GLU A O 1
ATOM 3796 N N . ARG A 1 449 ? -24.235 43.160 3.177 1.00 41.88 449 ARG A N 1
ATOM 3797 C CA . ARG A 1 449 ? -24.404 43.745 4.520 1.00 41.88 449 ARG A CA 1
ATOM 3798 C C . ARG A 1 449 ? -24.124 42.741 5.631 1.00 41.88 449 ARG A C 1
ATOM 3800 O O . ARG A 1 449 ? -25.048 42.116 6.118 1.00 41.88 449 ARG A O 1
ATOM 3807 N N . GLU A 1 450 ? -22.857 42.627 6.035 1.00 34.72 450 GLU A N 1
ATOM 3808 C CA . GLU A 1 450 ? -22.412 42.817 7.431 1.00 34.72 450 GLU A CA 1
ATOM 3809 C C . GLU A 1 450 ? -20.947 42.370 7.651 1.00 34.72 450 GLU A C 1
ATOM 3811 O O . GLU A 1 450 ? -20.525 41.286 7.256 1.00 34.72 450 GLU A O 1
ATOM 3816 N N . ASP A 1 451 ? -20.212 43.252 8.337 1.00 35.28 451 ASP A N 1
ATOM 3817 C CA . ASP A 1 451 ? -19.000 43.034 9.139 1.00 35.28 451 ASP A CA 1
ATOM 3818 C C . ASP A 1 451 ? -17.668 42.642 8.469 1.00 35.28 451 ASP A C 1
ATOM 3820 O O . ASP A 1 451 ? -17.174 41.524 8.613 1.00 35.28 451 ASP A O 1
ATOM 3824 N N . ASP A 1 452 ? -16.970 43.643 7.913 1.00 33.53 452 ASP A N 1
ATOM 3825 C CA . ASP A 1 452 ? -15.498 43.639 7.845 1.00 33.53 452 ASP A CA 1
ATOM 3826 C C . ASP A 1 452 ? -14.920 44.939 8.438 1.00 33.53 452 ASP A C 1
ATOM 3828 O O . ASP A 1 452 ? -14.483 45.863 7.751 1.00 33.53 452 ASP A O 1
ATOM 3832 N N . MET A 1 453 ? -14.984 45.036 9.768 1.00 37.22 453 MET A N 1
ATOM 3833 C CA . MET A 1 453 ? -14.313 46.063 10.568 1.00 37.22 453 MET A CA 1
ATOM 3834 C C . MET A 1 453 ? -13.326 45.385 11.522 1.00 37.22 453 MET A C 1
ATOM 3836 O O . MET A 1 453 ? -13.607 45.271 12.712 1.00 37.22 453 MET A O 1
ATOM 3840 N N . ASN A 1 454 ? -12.170 44.932 11.019 1.00 31.06 454 ASN A N 1
ATOM 3841 C CA . ASN A 1 454 ? -10.862 45.331 11.564 1.00 31.06 454 ASN A CA 1
ATOM 3842 C C . ASN A 1 454 ? -9.653 44.588 10.956 1.00 31.06 454 ASN A C 1
ATOM 3844 O O . ASN A 1 454 ? -9.519 43.377 11.083 1.00 31.06 454 ASN A O 1
ATOM 3848 N N . ILE A 1 455 ? -8.692 45.419 10.527 1.00 34.84 455 ILE A N 1
ATOM 3849 C CA . ILE A 1 455 ? -7.231 45.265 10.668 1.00 34.84 455 ILE A CA 1
ATOM 3850 C C . ILE A 1 455 ? -6.566 44.241 9.723 1.00 34.84 455 ILE A C 1
ATOM 3852 O O . ILE A 1 455 ? -6.521 43.051 9.993 1.00 34.84 455 ILE A O 1
ATOM 3856 N N . ASP A 1 456 ? -5.858 44.728 8.693 1.00 30.00 456 ASP A N 1
ATOM 3857 C CA . ASP A 1 456 ? -4.468 45.128 8.936 1.00 30.00 456 ASP A CA 1
ATOM 3858 C C . ASP A 1 456 ? -3.834 45.991 7.832 1.00 30.00 456 ASP A C 1
ATOM 3860 O O . ASP A 1 456 ? -4.116 45.901 6.638 1.00 30.00 456 ASP A O 1
ATOM 3864 N N . ARG A 1 457 ? -2.934 46.856 8.294 1.00 35.56 457 ARG A N 1
ATOM 3865 C CA . ARG A 1 457 ? -2.128 47.825 7.547 1.00 35.56 457 ARG A CA 1
ATOM 3866 C C . ARG A 1 457 ? -1.367 47.189 6.376 1.00 35.56 457 ARG A C 1
ATOM 3868 O O . ARG A 1 457 ? -0.581 46.271 6.604 1.00 35.56 457 ARG A O 1
ATOM 3875 N N . ARG A 1 458 ? -1.397 47.834 5.198 1.00 30.52 458 ARG A N 1
ATOM 3876 C CA . ARG A 1 458 ? -0.190 48.359 4.507 1.00 30.52 458 ARG A CA 1
ATOM 3877 C C . ARG A 1 458 ? -0.501 49.066 3.175 1.00 30.52 458 ARG A C 1
ATOM 3879 O O . ARG A 1 458 ? -1.102 48.499 2.274 1.00 30.52 458 ARG A O 1
ATOM 3886 N N . THR A 1 459 ? 0.046 50.284 3.077 1.00 32.34 459 THR A N 1
ATOM 3887 C CA . THR A 1 459 ? 0.487 51.009 1.866 1.00 32.34 459 THR A CA 1
ATOM 3888 C C . THR A 1 459 ? -0.543 51.338 0.783 1.00 32.34 459 THR A C 1
ATOM 3890 O O . THR A 1 459 ? -0.700 50.613 -0.193 1.00 32.34 459 THR A O 1
ATOM 3893 N N . VAL A 1 460 ? -1.124 52.536 0.900 1.00 30.33 460 VAL A N 1
ATOM 3894 C CA . VAL A 1 460 ? -1.662 53.303 -0.231 1.00 30.33 460 VAL A CA 1
ATOM 3895 C C . VAL A 1 460 ? -0.514 54.112 -0.835 1.00 30.33 460 VAL A C 1
ATOM 3897 O O . VAL A 1 460 ? -0.065 55.082 -0.229 1.00 30.33 460 VAL A O 1
ATOM 3900 N N . ASN A 1 461 ? -0.063 53.725 -2.026 1.00 32.31 461 ASN A N 1
ATOM 3901 C CA . ASN A 1 461 ? 0.492 54.684 -2.975 1.00 32.31 461 ASN A CA 1
ATOM 3902 C C . ASN A 1 461 ? -0.651 55.096 -3.903 1.00 32.31 461 ASN A C 1
ATOM 3904 O O . ASN A 1 461 ? -1.297 54.245 -4.516 1.00 32.31 461 ASN A O 1
ATOM 3908 N N . LYS A 1 462 ? -0.912 56.402 -3.943 1.00 30.88 462 LYS A N 1
ATOM 3909 C CA . LYS A 1 462 ? -1.718 57.052 -4.975 1.00 30.88 462 LYS A CA 1
ATOM 3910 C C . LYS A 1 462 ? -1.009 56.889 -6.317 1.00 30.88 462 LYS A C 1
ATOM 3912 O O . LYS A 1 462 ? 0.198 57.079 -6.366 1.00 30.88 462 LYS A O 1
ATOM 3917 N N . ASP A 1 463 ? -1.770 56.566 -7.356 1.00 28.75 463 ASP A N 1
ATOM 3918 C CA . ASP A 1 463 ? -1.832 57.403 -8.554 1.00 28.75 463 ASP A CA 1
ATOM 3919 C C . ASP A 1 463 ? -3.109 57.102 -9.346 1.00 28.75 463 ASP A C 1
ATOM 3921 O O . ASP A 1 463 ? -3.599 55.974 -9.414 1.00 28.75 463 ASP A O 1
ATOM 3925 N N . GLU A 1 464 ? -3.688 58.187 -9.847 1.00 30.09 464 GLU A N 1
ATOM 3926 C CA . GLU A 1 464 ? -4.954 58.284 -10.559 1.00 30.09 464 GLU A CA 1
ATOM 3927 C C . GLU A 1 464 ? -4.833 57.844 -12.028 1.00 30.09 464 GLU A C 1
ATOM 3929 O O . GLU A 1 464 ? -3.749 57.819 -12.603 1.00 30.09 464 GLU A O 1
ATOM 3934 N N . THR A 1 465 ? -6.010 57.651 -12.641 1.00 31.12 465 THR A N 1
ATOM 3935 C CA . THR A 1 465 ? -6.346 57.642 -14.083 1.00 31.12 465 THR A CA 1
ATOM 3936 C C . THR A 1 465 ? -6.507 56.287 -14.794 1.00 31.12 465 THR A C 1
ATOM 3938 O O . THR A 1 465 ? -5.596 55.476 -14.892 1.00 31.12 465 THR A O 1
ATOM 3941 N N . GLY A 1 466 ? -7.699 56.094 -15.389 1.00 27.64 466 GLY A N 1
ATOM 3942 C CA . GLY A 1 466 ? -7.849 55.324 -16.635 1.00 27.64 466 GLY A CA 1
ATOM 3943 C C . GLY A 1 466 ? -8.585 53.974 -16.598 1.00 27.64 466 GLY A C 1
ATOM 3944 O O . GLY A 1 466 ? -7.986 52.935 -16.826 1.00 27.64 466 GLY A O 1
ATOM 3945 N N . SER A 1 467 ? -9.902 53.999 -16.382 1.00 27.36 467 SER A N 1
ATOM 3946 C CA . SER A 1 467 ? -10.940 53.382 -17.238 1.00 27.36 467 SER A CA 1
ATOM 3947 C C . SER A 1 467 ? -10.667 52.086 -18.059 1.00 27.36 467 SER A C 1
ATOM 3949 O O . SER A 1 467 ? -9.906 52.087 -19.018 1.00 27.36 467 SER A O 1
ATOM 3951 N N . ILE A 1 468 ? -11.551 51.097 -17.819 1.00 33.38 468 ILE A N 1
ATOM 3952 C CA . ILE A 1 468 ? -12.248 50.202 -18.783 1.00 33.38 468 ILE A CA 1
ATOM 3953 C C . ILE A 1 468 ? -11.489 49.022 -19.436 1.00 33.38 468 ILE A C 1
ATOM 3955 O O . ILE A 1 468 ? -10.559 49.180 -20.212 1.00 33.38 468 ILE A O 1
ATOM 3959 N N . ARG A 1 469 ? -12.085 47.832 -19.214 1.00 33.03 469 ARG A N 1
ATOM 3960 C CA . ARG A 1 469 ? -12.087 46.584 -20.014 1.00 33.03 469 ARG A CA 1
ATOM 3961 C C . ARG A 1 469 ? -10.737 46.028 -20.472 1.00 33.03 469 ARG A C 1
ATOM 3963 O O . ARG A 1 469 ? -10.095 46.559 -21.363 1.00 33.03 469 ARG A O 1
ATOM 3970 N N . THR A 1 470 ? -10.442 44.813 -20.005 1.00 33.53 470 THR A N 1
ATOM 3971 C CA . THR A 1 470 ? -10.201 43.601 -20.827 1.00 33.53 470 THR A CA 1
ATOM 3972 C C . THR A 1 470 ? -9.481 42.558 -19.976 1.00 33.53 470 THR A C 1
ATOM 3974 O O . THR A 1 470 ? -8.293 42.696 -19.716 1.00 33.53 470 THR A O 1
ATOM 3977 N N . ARG A 1 471 ? -10.162 41.481 -19.560 1.00 31.11 471 ARG A N 1
ATOM 3978 C CA . ARG A 1 471 ? -9.490 40.221 -19.177 1.00 31.11 471 ARG A CA 1
ATOM 3979 C C . ARG A 1 471 ? -10.297 39.012 -19.635 1.00 31.11 471 ARG A C 1
ATOM 3981 O O . ARG A 1 471 ? -10.781 38.214 -18.844 1.00 31.11 471 ARG A O 1
ATOM 3988 N N . LEU A 1 472 ? -10.390 38.888 -20.955 1.00 34.22 472 LEU A N 1
ATOM 3989 C CA . LEU A 1 472 ? -10.397 37.587 -21.608 1.00 34.22 472 LEU A CA 1
ATOM 3990 C C . LEU A 1 472 ? -8.948 37.088 -21.686 1.00 34.22 472 LEU A C 1
ATOM 3992 O O . LEU A 1 472 ? -8.039 37.840 -22.030 1.00 34.22 472 LEU A O 1
ATOM 3996 N N . SER A 1 473 ? -8.789 35.793 -21.420 1.00 37.78 473 SER A N 1
ATOM 3997 C CA . SER A 1 473 ? -7.597 34.951 -21.582 1.00 37.78 473 SER A CA 1
ATOM 3998 C C . SER A 1 473 ? -6.470 35.085 -20.544 1.00 37.78 473 SER A C 1
ATOM 4000 O O . SER A 1 473 ? -5.756 36.079 -20.459 1.00 37.78 473 SER A O 1
ATOM 4002 N N . LYS A 1 474 ? -6.239 33.989 -19.809 1.00 32.44 474 LYS A N 1
ATOM 4003 C CA . LYS A 1 474 ? -5.032 33.158 -19.974 1.00 32.44 474 LYS A CA 1
ATOM 4004 C C . LYS A 1 474 ? -5.174 31.858 -19.177 1.00 32.44 474 LYS A C 1
ATOM 4006 O O . LYS A 1 474 ? -5.088 31.840 -17.954 1.00 32.44 474 LYS A O 1
ATOM 4011 N N . LYS A 1 475 ? -5.360 30.760 -19.918 1.00 40.03 475 LYS A N 1
ATOM 4012 C CA . LYS A 1 475 ? -4.945 29.419 -19.500 1.00 40.03 475 LYS A CA 1
ATOM 4013 C C . LYS A 1 475 ? -3.446 29.485 -19.192 1.00 40.03 475 LYS A C 1
ATOM 4015 O O . LYS A 1 475 ? -2.650 29.729 -20.094 1.00 40.03 475 LYS A O 1
ATOM 4020 N N . SER A 1 476 ? -3.073 29.245 -17.943 1.00 33.69 476 SER A N 1
ATOM 4021 C CA . SER A 1 476 ? -1.734 28.789 -17.584 1.00 33.69 476 SER A CA 1
ATOM 4022 C C . SER A 1 476 ? -1.859 27.604 -16.633 1.00 33.69 476 SER A C 1
ATOM 4024 O O . SER A 1 476 ? -2.410 27.673 -15.536 1.00 33.69 476 SER A O 1
ATOM 4026 N N . THR A 1 477 ? -1.391 26.472 -17.137 1.00 36.03 477 THR A N 1
ATOM 4027 C CA . THR A 1 477 ? -1.220 25.202 -16.449 1.00 36.03 477 THR A CA 1
ATOM 4028 C C . THR A 1 477 ? -0.076 25.274 -15.437 1.00 36.03 477 THR A C 1
ATOM 4030 O O . THR A 1 477 ? 0.933 25.931 -15.681 1.00 36.03 477 THR A O 1
ATOM 4033 N N . ALA A 1 478 ? -0.222 24.495 -14.361 1.00 39.56 478 ALA A N 1
ATOM 4034 C CA . ALA A 1 478 ? 0.839 24.026 -13.465 1.00 39.56 478 ALA A CA 1
ATOM 4035 C C . ALA A 1 478 ? 1.418 25.021 -12.432 1.00 39.56 478 ALA A C 1
ATOM 4037 O O . ALA A 1 478 ? 2.597 25.349 -12.458 1.00 39.56 478 ALA A O 1
ATOM 4038 N N . SER A 1 479 ? 0.604 25.431 -11.448 1.00 40.41 479 SER A N 1
ATOM 4039 C CA . SER A 1 479 ? 1.060 25.674 -10.048 1.00 40.41 479 SER A CA 1
ATOM 4040 C C . SER A 1 479 ? -0.082 25.946 -9.045 1.00 40.41 479 SER A C 1
ATOM 4042 O O . SER A 1 479 ? 0.144 26.433 -7.937 1.00 40.41 479 SER A O 1
ATOM 4044 N N . THR A 1 480 ? -1.331 25.624 -9.391 1.00 41.84 480 THR A N 1
ATOM 4045 C CA . THR A 1 480 ? -2.521 26.053 -8.638 1.00 41.84 480 THR A CA 1
ATOM 4046 C C . THR A 1 480 ? -3.181 24.982 -7.778 1.00 41.84 480 THR A C 1
ATOM 4048 O O . THR A 1 480 ? -4.126 25.325 -7.080 1.00 41.84 480 THR A O 1
ATOM 4051 N N . SER A 1 481 ? -2.700 23.734 -7.718 1.00 51.53 481 SER A N 1
ATOM 4052 C CA . SER A 1 481 ? -3.416 22.684 -6.968 1.00 51.53 481 SER A CA 1
ATOM 4053 C C . SER A 1 481 ? -3.574 23.025 -5.483 1.00 51.53 481 SER A C 1
ATOM 4055 O O . SER A 1 481 ? -4.684 23.005 -4.976 1.00 51.53 481 SER A O 1
ATOM 4057 N N . LYS A 1 482 ? -2.520 23.479 -4.792 1.00 46.88 482 LYS A N 1
ATOM 4058 C CA . LYS A 1 482 ? -2.618 23.815 -3.357 1.00 46.88 482 LYS A CA 1
ATOM 4059 C C . LYS A 1 482 ? -3.415 25.091 -3.067 1.00 46.88 482 LYS A C 1
ATOM 4061 O O . LYS A 1 482 ? -4.073 25.152 -2.038 1.00 46.88 482 LYS A O 1
ATOM 4066 N N . LYS A 1 483 ? -3.378 26.107 -3.940 1.00 47.03 483 LYS A N 1
ATOM 4067 C CA . LYS A 1 483 ? -4.152 27.355 -3.753 1.00 47.03 483 LYS A CA 1
ATOM 4068 C C . LYS A 1 483 ? -5.618 27.192 -4.165 1.00 47.03 483 LYS A C 1
ATOM 4070 O O . LYS A 1 483 ? -6.483 27.733 -3.491 1.00 47.03 483 LYS A O 1
ATOM 4075 N N . SER A 1 484 ? -5.887 26.412 -5.213 1.00 51.03 484 SER A N 1
ATOM 4076 C CA . SER A 1 484 ? -7.235 26.028 -5.641 1.00 51.03 484 SER A CA 1
ATOM 4077 C C . SER A 1 484 ? -7.881 25.118 -4.608 1.00 51.03 484 SER A C 1
ATOM 4079 O O . SER A 1 484 ? -8.988 25.405 -4.185 1.00 51.03 484 SER A O 1
ATOM 4081 N N . GLN A 1 485 ? -7.164 24.103 -4.110 1.00 49.66 485 GLN A N 1
ATOM 4082 C CA . GLN A 1 485 ? -7.645 23.252 -3.022 1.00 49.66 485 GLN A CA 1
ATOM 4083 C C . GLN A 1 485 ? -7.850 24.056 -1.741 1.00 49.66 485 GLN A C 1
ATOM 4085 O O . GLN A 1 485 ? -8.837 23.864 -1.061 1.00 49.66 485 GLN A O 1
ATOM 4090 N N . ARG A 1 486 ? -6.962 25.001 -1.409 1.00 51.97 486 ARG A N 1
ATOM 4091 C CA . ARG A 1 486 ? -7.145 25.851 -0.223 1.00 51.97 486 ARG A CA 1
ATOM 4092 C C . ARG A 1 486 ? -8.349 26.782 -0.364 1.00 51.97 486 ARG A C 1
ATOM 4094 O O . ARG A 1 486 ? -9.025 27.001 0.627 1.00 51.97 486 ARG A O 1
ATOM 4101 N N . ARG A 1 487 ? -8.633 27.293 -1.566 1.00 52.88 487 ARG A N 1
ATOM 4102 C CA . ARG A 1 487 ? -9.816 28.117 -1.852 1.00 52.88 487 ARG A CA 1
ATOM 4103 C C . ARG A 1 487 ? -11.104 27.286 -1.866 1.00 52.88 487 ARG A C 1
ATOM 4105 O O . ARG A 1 487 ? -12.084 27.739 -1.298 1.00 52.88 487 ARG A O 1
ATOM 4112 N N . LEU A 1 488 ? -11.067 26.073 -2.421 1.00 56.69 488 LEU A N 1
ATOM 4113 C CA . LEU A 1 488 ? -12.158 25.094 -2.353 1.00 56.69 488 LEU A CA 1
ATOM 4114 C C . LEU A 1 488 ? -12.412 24.663 -0.908 1.00 56.69 488 LEU A C 1
ATOM 4116 O O . LEU A 1 488 ? -13.528 24.785 -0.442 1.00 56.69 488 LEU A O 1
ATOM 4120 N N . ASN A 1 489 ? -11.377 24.302 -0.149 1.00 56.19 489 ASN A N 1
ATOM 4121 C CA . ASN A 1 489 ? -11.485 23.976 1.273 1.00 56.19 489 ASN A CA 1
ATOM 4122 C C . ASN A 1 489 ? -11.961 25.182 2.099 1.0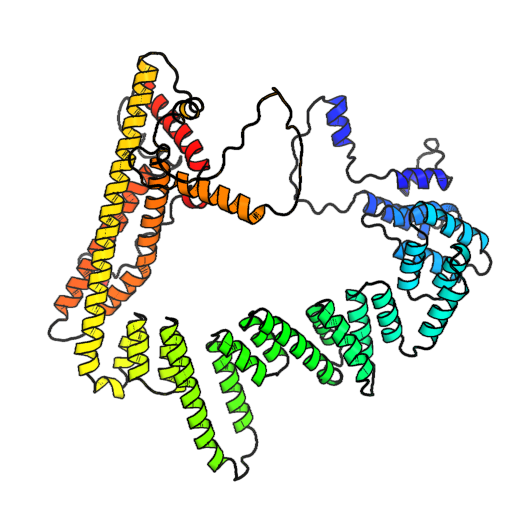0 56.19 489 ASN A C 1
ATOM 4124 O O . ASN A 1 489 ? -12.662 25.000 3.081 1.00 56.19 489 ASN A O 1
ATOM 4128 N N . GLN A 1 490 ? -11.591 26.415 1.732 1.00 55.75 490 GLN A N 1
ATOM 4129 C CA . GLN A 1 490 ? -12.119 27.631 2.364 1.00 55.75 490 GLN A CA 1
ATOM 4130 C C . GLN A 1 490 ? -13.592 27.866 2.006 1.00 55.75 490 GLN A C 1
ATOM 4132 O O . GLN A 1 490 ? -14.348 28.311 2.861 1.00 55.75 490 GLN A O 1
ATOM 4137 N N . GLN A 1 491 ? -14.014 27.560 0.777 1.00 53.88 491 GLN A N 1
ATOM 4138 C CA . GLN A 1 491 ? -15.421 27.595 0.366 1.00 53.88 491 GLN A CA 1
ATOM 4139 C C . GLN A 1 491 ? -16.231 26.491 1.065 1.00 53.88 491 GLN A C 1
ATOM 4141 O O . GLN A 1 491 ? -17.270 26.784 1.641 1.00 53.88 491 GLN A O 1
ATOM 4146 N N . GLU A 1 492 ? -15.711 25.265 1.145 1.00 56.53 492 GLU A N 1
ATOM 4147 C CA . GLU A 1 492 ? -16.279 24.162 1.928 1.00 56.53 492 GLU A CA 1
ATOM 4148 C C . GLU A 1 492 ? -16.337 24.489 3.426 1.00 56.53 492 GLU A C 1
ATOM 4150 O O . GLU A 1 492 ? -17.306 24.147 4.089 1.00 56.53 492 GLU A O 1
ATOM 4155 N N . GLN A 1 493 ? -15.337 25.177 3.984 1.00 57.47 493 GLN A N 1
ATOM 4156 C CA . GLN A 1 493 ? -15.356 25.614 5.385 1.00 57.47 493 GLN A CA 1
ATOM 4157 C C . GLN A 1 493 ? -16.425 26.682 5.644 1.00 57.47 493 GLN A C 1
ATOM 4159 O O . GLN A 1 493 ? -17.061 26.642 6.694 1.00 57.47 493 GLN A O 1
ATOM 4164 N N . LYS A 1 494 ? -16.664 27.591 4.689 1.00 57.50 494 LYS A N 1
ATOM 4165 C CA . LYS A 1 494 ? -17.753 28.583 4.757 1.00 57.50 494 LYS A CA 1
ATOM 4166 C C . LYS A 1 494 ? -19.144 27.946 4.628 1.00 57.50 494 LYS A C 1
ATOM 4168 O O . LYS A 1 494 ? -20.080 28.418 5.259 1.00 57.50 494 LYS A O 1
ATOM 4173 N N . LEU A 1 495 ? -19.268 26.848 3.879 1.00 54.84 495 LEU A N 1
ATOM 4174 C CA . LEU A 1 495 ? -20.498 26.047 3.761 1.00 54.84 495 LEU A CA 1
ATOM 4175 C C . LEU A 1 495 ? -20.814 25.214 5.022 1.00 54.84 495 LEU A C 1
ATOM 4177 O O . LEU A 1 495 ? -21.897 24.653 5.132 1.00 54.84 495 LEU A O 1
ATOM 4181 N N . VAL A 1 496 ? -19.868 25.091 5.962 1.00 55.22 496 VAL A N 1
ATOM 4182 C CA . VAL A 1 496 ? -19.928 24.145 7.099 1.00 55.22 496 VAL A CA 1
ATOM 4183 C C . VAL A 1 496 ? -19.950 24.855 8.461 1.00 55.22 496 VAL A C 1
ATOM 4185 O O . VAL A 1 496 ? -20.044 24.218 9.508 1.00 55.22 496 VAL A O 1
ATOM 4188 N N . THR A 1 497 ? -19.890 26.184 8.498 1.00 61.09 497 THR A N 1
ATOM 4189 C CA . THR A 1 497 ? -19.978 26.929 9.760 1.00 61.09 497 THR A CA 1
ATOM 4190 C C . THR A 1 497 ? -21.375 26.836 10.379 1.00 61.09 497 THR A C 1
ATOM 4192 O O . THR A 1 497 ? -22.331 27.376 9.831 1.00 61.09 497 THR A O 1
ATOM 4195 N N . LEU A 1 498 ? -21.466 26.226 11.569 1.00 66.06 498 LEU A N 1
ATOM 4196 C CA . LEU A 1 498 ? -22.657 26.145 12.436 1.00 66.06 498 LEU A CA 1
ATOM 4197 C C . LEU A 1 498 ? -23.022 27.500 13.081 1.00 66.06 498 LEU A C 1
ATOM 4199 O O . LEU A 1 498 ? -23.302 27.577 14.278 1.00 66.06 498 LEU A O 1
ATOM 4203 N N . LYS A 1 499 ? -22.946 28.599 12.327 1.00 70.38 499 LYS A N 1
ATOM 4204 C CA . LYS A 1 499 ? -23.400 29.906 12.806 1.00 70.38 499 LYS A CA 1
ATOM 4205 C C . LYS A 1 499 ? -24.906 29.981 12.576 1.00 70.38 499 LYS A C 1
ATOM 4207 O O . LYS A 1 499 ? -25.357 29.838 11.441 1.00 70.38 499 LYS A O 1
ATOM 4212 N N . GLU A 1 500 ? -25.662 30.182 13.651 1.00 65.38 500 GLU A N 1
ATOM 4213 C CA . GLU A 1 500 ? -27.113 30.352 13.569 1.00 65.38 500 GLU A CA 1
ATOM 4214 C C . GLU A 1 500 ? -27.446 31.530 12.641 1.00 65.38 500 GLU A C 1
ATOM 4216 O O . GLU A 1 500 ? -26.851 32.605 12.752 1.00 65.38 500 GLU A O 1
ATOM 4221 N N . ASN A 1 501 ? -28.388 31.307 11.722 1.00 64.94 501 ASN A N 1
ATOM 4222 C CA . ASN A 1 501 ? -28.828 32.214 10.659 1.00 64.94 501 ASN A CA 1
ATOM 4223 C C . ASN A 1 501 ? -27.795 32.460 9.540 1.00 64.94 501 ASN A C 1
ATOM 4225 O O . ASN A 1 501 ? -27.881 33.454 8.826 1.00 64.94 501 ASN A O 1
ATOM 4229 N N . SER A 1 502 ? -26.817 31.568 9.368 1.00 66.94 502 SER A N 1
ATOM 4230 C CA . SER A 1 502 ? -25.945 31.562 8.186 1.00 66.94 502 SER A CA 1
ATOM 4231 C C . SER A 1 502 ? -26.694 31.081 6.936 1.00 66.94 502 SER A C 1
ATOM 4233 O O . SER A 1 502 ? -27.538 30.189 7.028 1.00 66.94 502 SER A O 1
ATOM 4235 N N . LYS A 1 503 ? -26.314 31.589 5.754 1.00 65.50 503 LYS A N 1
ATOM 4236 C CA . LYS A 1 503 ? -26.913 31.247 4.446 1.00 65.50 503 LYS A CA 1
ATOM 4237 C C . LYS A 1 503 ? -26.995 29.735 4.170 1.00 65.50 503 LYS A C 1
ATOM 4239 O O . LYS A 1 503 ? -27.935 29.282 3.534 1.00 65.50 503 LYS A O 1
ATOM 4244 N N . HIS A 1 504 ? -26.035 28.958 4.678 1.00 70.62 504 HIS A N 1
ATOM 4245 C CA . HIS A 1 504 ? -25.942 27.501 4.483 1.00 70.62 504 HIS A CA 1
ATOM 4246 C C . HIS A 1 504 ? -26.019 26.713 5.802 1.00 70.62 504 HIS A C 1
ATOM 4248 O O . HIS A 1 504 ? -25.410 25.650 5.948 1.00 70.62 504 HIS A O 1
ATOM 4254 N N . GLU A 1 505 ? -26.715 27.257 6.806 1.00 78.94 505 GLU A N 1
ATOM 4255 C CA . GLU A 1 505 ? -26.882 26.608 8.113 1.00 78.94 505 GLU A CA 1
ATOM 4256 C C . GLU A 1 505 ? -27.500 25.204 7.985 1.00 78.94 505 GLU A C 1
ATOM 4258 O O . GLU A 1 505 ? -27.090 24.270 8.673 1.00 78.94 505 GLU A O 1
ATOM 4263 N N . ASP A 1 506 ? -28.448 25.022 7.070 1.00 76.50 506 ASP A N 1
ATOM 4264 C CA . ASP A 1 506 ? -29.104 23.745 6.797 1.00 76.50 506 ASP A CA 1
ATOM 4265 C C . ASP A 1 506 ? -28.134 22.669 6.274 1.00 76.50 506 ASP A C 1
ATOM 4267 O O . ASP A 1 506 ? -28.164 21.532 6.755 1.00 76.50 506 ASP A O 1
ATOM 4271 N N . LEU A 1 507 ? -27.224 23.022 5.361 1.00 78.12 507 LEU A N 1
ATOM 4272 C CA . LEU A 1 507 ? -26.184 22.130 4.840 1.00 78.12 507 LEU A CA 1
ATOM 4273 C C . LEU A 1 507 ? -25.153 21.766 5.912 1.00 78.12 507 LEU A C 1
ATOM 4275 O O . LEU A 1 507 ? -24.758 20.599 6.020 1.00 78.12 507 LEU A O 1
ATOM 4279 N N . ALA A 1 508 ? -24.757 22.734 6.743 1.00 79.62 508 ALA A N 1
ATOM 4280 C CA . ALA A 1 508 ? -23.879 22.493 7.884 1.00 79.62 508 ALA A CA 1
ATOM 4281 C C . ALA A 1 508 ? -24.519 21.513 8.886 1.00 79.62 508 ALA A C 1
ATOM 4283 O O . ALA A 1 508 ? -23.873 20.552 9.313 1.00 79.62 508 ALA A O 1
ATOM 4284 N N . LEU A 1 509 ? -25.809 21.687 9.196 1.00 83.94 509 LEU A N 1
ATOM 4285 C CA . LEU A 1 509 ? -26.563 20.789 10.074 1.00 83.94 509 LEU A CA 1
ATOM 4286 C C . LEU A 1 509 ? -26.700 19.380 9.483 1.00 83.94 509 LEU A C 1
ATOM 4288 O O . LEU A 1 509 ? -26.517 18.405 10.209 1.00 83.94 509 LEU A O 1
ATOM 4292 N N . ILE A 1 510 ? -26.977 19.239 8.182 1.00 82.94 510 ILE A N 1
ATOM 4293 C CA . ILE A 1 510 ? -27.072 17.924 7.518 1.00 82.94 510 ILE A CA 1
ATOM 4294 C C . ILE A 1 510 ? -25.742 17.168 7.612 1.00 82.94 510 ILE A C 1
ATOM 4296 O O . ILE A 1 510 ? -25.729 15.979 7.945 1.00 82.94 510 ILE A O 1
ATOM 4300 N N . LYS A 1 511 ? -24.617 17.848 7.368 1.00 83.19 511 LYS A N 1
ATOM 4301 C CA . LYS A 1 511 ? -23.283 17.252 7.493 1.00 83.19 511 LYS A CA 1
ATOM 4302 C C . LYS A 1 511 ? -23.001 16.781 8.921 1.00 83.19 511 LYS A C 1
ATOM 4304 O O . LYS A 1 511 ? -22.542 15.656 9.111 1.00 83.19 511 LYS A O 1
ATOM 4309 N N . GLU A 1 512 ? -23.283 17.607 9.923 1.00 85.12 512 GLU A N 1
ATOM 4310 C CA . GLU A 1 512 ? -23.056 17.248 11.327 1.00 85.12 512 GLU A CA 1
ATOM 4311 C C . GLU A 1 512 ? -23.976 16.118 11.799 1.00 85.12 512 GLU A C 1
ATOM 4313 O O . GLU A 1 512 ? -23.523 15.197 12.477 1.00 85.12 512 GLU A O 1
ATOM 4318 N N . LEU A 1 513 ? -25.243 16.109 11.377 1.00 86.25 513 LEU A N 1
ATOM 4319 C CA . LEU A 1 513 ? -26.168 15.003 11.644 1.00 86.25 513 LEU A CA 1
ATOM 4320 C C . LEU A 1 513 ? -25.677 13.690 11.020 1.00 86.25 513 LEU A C 1
ATOM 4322 O O . LEU A 1 513 ? -25.793 12.634 11.646 1.00 86.25 513 LEU A O 1
ATOM 4326 N N . TRP A 1 514 ? -25.087 13.739 9.822 1.00 85.94 514 TRP A N 1
ATOM 4327 C CA . TRP A 1 514 ? -24.465 12.575 9.187 1.00 85.94 514 TRP A CA 1
ATOM 4328 C C . TRP A 1 514 ? -23.249 12.070 9.975 1.00 85.94 514 TRP A C 1
ATOM 4330 O O . TRP A 1 514 ? -23.122 10.867 10.223 1.00 85.94 514 TRP A O 1
ATOM 4340 N N . LEU A 1 515 ? -22.374 12.981 10.416 1.00 86.31 515 LEU A N 1
ATOM 4341 C CA . LEU A 1 515 ? -21.192 12.648 11.216 1.00 86.31 515 LEU A CA 1
ATOM 4342 C C . LEU A 1 515 ? -21.578 12.040 12.568 1.00 86.31 515 LEU A C 1
ATOM 4344 O O . LEU A 1 515 ? -20.998 11.030 12.963 1.00 86.31 515 LEU A O 1
ATOM 4348 N N . LEU A 1 516 ? -22.575 12.611 13.249 1.00 86.56 516 LEU A N 1
ATOM 4349 C CA . LEU A 1 516 ? -23.116 12.073 14.498 1.00 86.56 516 LEU A CA 1
ATOM 4350 C C . LEU A 1 516 ? -23.722 10.685 14.287 1.00 86.56 516 LEU A C 1
ATOM 4352 O O . LEU A 1 516 ? -23.397 9.770 15.035 1.00 86.56 516 LEU A O 1
ATOM 4356 N N . SER A 1 517 ? -24.526 10.494 13.238 1.00 85.50 517 SER A N 1
ATOM 4357 C CA . SER A 1 517 ? -25.127 9.187 12.931 1.00 85.50 517 SER A CA 1
ATOM 4358 C C . SER A 1 517 ? -24.061 8.115 12.682 1.00 85.50 517 SER A C 1
ATOM 4360 O O . SER A 1 517 ? -24.150 7.011 13.210 1.00 85.50 517 SER A O 1
ATOM 4362 N N . THR A 1 518 ? -23.016 8.459 11.925 1.00 86.06 518 THR A N 1
ATOM 4363 C CA . THR A 1 518 ? -21.901 7.547 11.626 1.00 86.06 518 THR A CA 1
ATOM 4364 C C . THR A 1 518 ? -21.076 7.235 12.873 1.00 86.06 518 THR A C 1
ATOM 4366 O O . THR A 1 518 ? -20.692 6.089 13.087 1.00 86.06 518 THR A O 1
ATOM 4369 N N . ARG A 1 519 ? -20.822 8.233 13.728 1.00 86.69 519 ARG A N 1
ATOM 4370 C CA . ARG A 1 519 ? -20.111 8.038 14.998 1.00 86.69 519 ARG A CA 1
ATOM 4371 C C . ARG A 1 519 ? -20.884 7.110 15.929 1.00 86.69 519 ARG A C 1
ATOM 4373 O O . ARG A 1 519 ? -20.286 6.205 16.500 1.00 86.69 519 ARG A O 1
ATOM 4380 N N . VAL A 1 520 ? -22.196 7.314 16.060 1.00 85.44 520 VAL A N 1
ATOM 4381 C CA . VAL A 1 520 ? -23.043 6.440 16.877 1.00 85.44 520 VAL A CA 1
ATOM 4382 C C . VAL A 1 520 ? -22.996 5.015 16.329 1.00 85.44 520 VAL A C 1
ATOM 4384 O O . VAL A 1 520 ? -22.800 4.107 17.123 1.00 85.44 520 VAL A O 1
ATOM 4387 N N . ASP A 1 521 ? -23.062 4.798 15.011 1.00 84.81 521 ASP A N 1
ATOM 4388 C CA . ASP A 1 521 ? -22.940 3.459 14.407 1.00 84.81 521 ASP A CA 1
ATOM 4389 C C . ASP A 1 521 ? -21.553 2.812 14.625 1.00 84.81 521 ASP A C 1
ATOM 4391 O O . ASP A 1 521 ? -21.452 1.610 14.867 1.00 84.81 521 ASP A O 1
ATOM 4395 N N . GLN A 1 522 ? -20.466 3.588 14.631 1.00 86.19 522 GLN A N 1
ATOM 4396 C CA . GLN A 1 522 ? -19.123 3.065 14.921 1.00 86.19 522 GLN A CA 1
ATOM 4397 C C . GLN A 1 522 ? -18.983 2.539 16.360 1.00 86.19 522 GLN A C 1
ATOM 4399 O O . GLN A 1 522 ? -18.274 1.553 16.573 1.00 86.19 522 GLN A O 1
ATOM 4404 N N . LEU A 1 523 ? -19.715 3.119 17.322 1.00 87.00 523 LEU A N 1
ATOM 4405 C CA . LEU A 1 523 ? -19.723 2.675 18.724 1.00 87.00 523 LEU A CA 1
ATOM 4406 C C . LEU A 1 523 ? -20.346 1.283 18.930 1.00 87.00 523 LEU A C 1
ATOM 4408 O O . LEU A 1 523 ? -20.163 0.693 19.993 1.00 87.00 523 LEU A O 1
ATOM 4412 N N . ASN A 1 524 ? -21.038 0.718 17.930 1.00 86.81 524 ASN A N 1
ATOM 4413 C CA . ASN A 1 524 ? -21.655 -0.612 18.011 1.00 86.81 524 ASN A CA 1
ATOM 4414 C C . ASN A 1 524 ? -20.668 -1.692 18.492 1.00 86.81 524 ASN A C 1
ATOM 4416 O O . ASN A 1 524 ? -21.023 -2.559 19.294 1.00 86.81 524 ASN A O 1
ATOM 4420 N N . LYS A 1 525 ? -19.427 -1.663 17.980 1.00 85.81 525 LYS A N 1
ATOM 4421 C CA . LYS A 1 525 ? -18.395 -2.655 18.323 1.00 85.81 525 LYS A CA 1
ATOM 4422 C C . LYS A 1 525 ? -17.970 -2.514 19.779 1.00 85.81 525 LYS A C 1
ATOM 4424 O O . LYS A 1 525 ? -17.995 -3.502 20.512 1.00 85.81 525 LYS A O 1
ATOM 4429 N N . ASP A 1 526 ? -17.652 -1.295 20.195 1.00 87.06 526 ASP A N 1
ATOM 4430 C CA . ASP A 1 526 ? -17.174 -1.002 21.546 1.00 87.06 526 ASP A CA 1
ATOM 4431 C C . ASP A 1 526 ? -18.243 -1.342 22.586 1.00 87.06 526 ASP A C 1
ATOM 4433 O O . ASP A 1 526 ? -17.961 -2.025 23.567 1.00 87.06 526 ASP A O 1
ATOM 4437 N N . ILE A 1 527 ? -19.502 -0.980 22.328 1.00 89.00 527 ILE A N 1
ATOM 4438 C CA . ILE A 1 527 ? -20.629 -1.270 23.225 1.00 89.00 527 ILE A CA 1
ATOM 4439 C C . ILE A 1 527 ? -20.840 -2.771 23.373 1.00 89.00 527 ILE A C 1
ATOM 4441 O O . ILE A 1 527 ? -20.956 -3.259 24.496 1.00 89.00 527 ILE A O 1
ATOM 4445 N N . LYS A 1 528 ? -20.808 -3.528 22.269 1.00 88.94 528 LYS A N 1
ATOM 4446 C CA . LYS A 1 528 ? -20.876 -4.992 22.332 1.00 88.94 528 LYS A CA 1
ATOM 4447 C C . LYS A 1 528 ? -19.752 -5.563 23.197 1.00 88.94 528 LYS A C 1
ATOM 4449 O O . LYS A 1 528 ? -19.998 -6.437 24.029 1.00 88.94 528 LYS A O 1
ATOM 4454 N N . HIS A 1 529 ? -18.521 -5.088 23.005 1.00 88.62 529 HIS A N 1
ATOM 4455 C CA . HIS A 1 529 ? -17.366 -5.540 23.778 1.00 88.62 529 HIS A CA 1
ATOM 4456 C C . HIS A 1 529 ? -17.489 -5.190 25.268 1.00 88.62 529 HIS A C 1
ATOM 4458 O O . HIS A 1 529 ? -17.203 -6.043 26.110 1.00 88.62 529 HIS A O 1
ATOM 4464 N N . VAL A 1 530 ? -17.971 -3.994 25.607 1.00 90.81 530 VAL A N 1
ATOM 4465 C CA . VAL A 1 530 ? -18.190 -3.551 26.993 1.00 90.81 530 VAL A CA 1
ATOM 4466 C C . VAL A 1 530 ? -19.312 -4.344 27.658 1.00 90.81 530 VAL A C 1
ATOM 4468 O O . VAL A 1 530 ? -19.096 -4.873 28.743 1.00 90.81 530 VAL A O 1
ATOM 4471 N N . CYS A 1 531 ? -20.469 -4.510 27.011 1.00 89.94 531 CYS A N 1
ATOM 4472 C CA . CYS A 1 531 ? -21.571 -5.325 27.533 1.00 89.94 531 CYS A CA 1
ATOM 4473 C C . CYS A 1 531 ? -21.133 -6.778 27.764 1.00 89.94 531 CYS A C 1
ATOM 4475 O O . CYS A 1 531 ? -21.426 -7.350 28.812 1.00 89.94 531 CYS A O 1
ATOM 4477 N N . LYS A 1 532 ? -20.364 -7.358 26.831 1.00 90.25 532 LYS A N 1
ATOM 4478 C CA . LYS A 1 532 ? -19.806 -8.708 26.988 1.00 90.25 532 LYS A CA 1
ATOM 4479 C C . LYS A 1 532 ? -18.872 -8.782 28.195 1.00 90.25 532 LYS A C 1
ATOM 4481 O O . LYS A 1 532 ? -18.975 -9.712 28.984 1.00 90.25 532 LYS A O 1
ATOM 4486 N N . THR A 1 533 ? -17.985 -7.802 28.339 1.00 89.00 533 THR A N 1
ATOM 4487 C CA . THR A 1 533 ? -17.019 -7.749 29.444 1.00 89.00 533 THR A CA 1
ATOM 4488 C C . THR A 1 533 ? -17.735 -7.576 30.785 1.00 89.00 533 THR A C 1
ATOM 4490 O O . THR A 1 533 ? -17.442 -8.321 31.711 1.00 89.00 533 THR A O 1
ATOM 4493 N N . LEU A 1 534 ? -18.730 -6.683 30.879 1.00 88.44 534 LEU A N 1
ATOM 4494 C CA . LEU A 1 534 ? -19.567 -6.502 32.074 1.00 88.44 534 LEU A CA 1
ATOM 4495 C C . LEU A 1 534 ? -20.235 -7.810 32.507 1.00 88.44 534 LEU A C 1
ATOM 4497 O O . LEU A 1 534 ? -20.176 -8.160 33.681 1.00 88.44 534 LEU A O 1
ATOM 4501 N N . TYR A 1 535 ? -20.806 -8.550 31.554 1.00 86.62 535 TYR A N 1
ATOM 4502 C CA . TYR A 1 535 ? -21.431 -9.845 31.820 1.00 86.62 535 TYR A CA 1
ATOM 4503 C C . TYR A 1 535 ? -20.417 -10.915 32.265 1.00 86.62 535 TYR A C 1
ATOM 4505 O O . TYR A 1 535 ? -20.727 -11.782 33.076 1.00 86.62 535 TYR A O 1
ATOM 4513 N N . GLN A 1 536 ? -19.183 -10.854 31.757 1.00 85.62 536 GLN A N 1
ATOM 4514 C CA . GLN A 1 536 ? -18.103 -11.777 32.117 1.00 85.62 536 GLN A CA 1
ATOM 4515 C C . GLN A 1 536 ? -17.443 -11.470 33.473 1.00 85.62 536 GLN A C 1
ATOM 4517 O O . GLN A 1 536 ? -16.727 -12.324 33.993 1.00 85.62 536 GLN A O 1
ATOM 4522 N N . ILE A 1 537 ? -17.657 -10.292 34.071 1.00 81.94 537 ILE A N 1
ATOM 4523 C CA . ILE A 1 537 ? -17.076 -9.938 35.374 1.00 81.94 537 ILE A CA 1
ATOM 4524 C C . ILE A 1 537 ? -17.776 -10.730 36.493 1.00 81.94 537 ILE A C 1
ATOM 4526 O O . ILE A 1 537 ? -18.822 -10.354 37.016 1.00 81.94 537 ILE A O 1
ATOM 4530 N N . THR A 1 538 ? -17.153 -11.821 36.940 1.00 64.88 538 THR A N 1
ATOM 4531 C CA . THR A 1 538 ? -17.706 -12.735 37.958 1.00 64.88 538 THR A CA 1
ATOM 4532 C C . THR A 1 538 ? -17.322 -12.365 39.396 1.00 64.88 538 THR A C 1
ATOM 4534 O O . THR A 1 538 ? -17.004 -13.233 40.218 1.00 64.88 538 THR A O 1
ATOM 4537 N N . THR A 1 539 ? -17.325 -11.078 39.756 1.00 64.31 539 THR A N 1
ATOM 4538 C CA . THR A 1 539 ? -17.054 -10.689 41.152 1.00 64.31 539 THR A CA 1
ATOM 4539 C C . THR A 1 539 ? -18.275 -10.983 42.024 1.00 64.31 539 THR A C 1
ATOM 4541 O O . THR A 1 539 ? -19.230 -10.216 42.039 1.00 64.31 539 THR A O 1
ATOM 4544 N N . LYS A 1 540 ? -18.241 -12.086 42.793 1.00 57.03 540 LYS A N 1
ATOM 4545 C CA . LYS A 1 540 ? -19.365 -12.635 43.598 1.00 57.03 540 LYS A CA 1
ATOM 4546 C C . LYS A 1 540 ? -20.183 -11.623 44.418 1.00 57.03 540 LYS A C 1
ATOM 4548 O O . LYS A 1 540 ? -21.326 -11.910 44.744 1.00 57.03 540 LYS A O 1
ATOM 4553 N N . LYS A 1 541 ? -19.614 -10.467 44.777 1.00 64.75 541 LYS A N 1
ATOM 4554 C CA . LYS A 1 541 ? -20.282 -9.417 45.564 1.00 64.75 541 LYS A CA 1
ATOM 4555 C C . LYS A 1 541 ? -21.053 -8.379 44.731 1.00 64.75 541 LYS A C 1
ATOM 4557 O O . LYS A 1 541 ? -21.864 -7.675 45.313 1.00 64.75 541 LYS A O 1
ATOM 4562 N N . LYS A 1 542 ? -20.787 -8.253 43.424 1.00 73.00 542 LYS A N 1
ATOM 4563 C CA . LYS A 1 542 ? -21.311 -7.184 42.547 1.00 73.00 542 LYS A CA 1
ATOM 4564 C C . LYS A 1 542 ? -21.798 -7.682 41.177 1.00 73.00 542 LYS A C 1
ATOM 4566 O O . LYS A 1 542 ? -21.966 -6.877 40.271 1.00 73.00 542 LYS A O 1
ATOM 4571 N N . ILE A 1 543 ? -22.015 -8.991 41.012 1.00 79.25 543 ILE A N 1
ATOM 4572 C CA . ILE A 1 543 ? -22.431 -9.586 39.724 1.00 79.25 543 ILE A CA 1
ATOM 4573 C C . ILE A 1 543 ? -23.687 -8.890 39.182 1.00 79.25 543 ILE A C 1
ATOM 4575 O O . ILE A 1 543 ? -23.674 -8.394 38.060 1.00 79.25 543 ILE A O 1
ATOM 4579 N N . LEU A 1 544 ? -24.718 -8.765 40.024 1.00 82.94 544 LEU A N 1
ATOM 4580 C CA . LEU A 1 544 ? -25.976 -8.124 39.643 1.00 82.94 544 LEU A CA 1
ATOM 4581 C C . LEU A 1 544 ? -25.788 -6.646 39.258 1.00 82.94 544 LEU A C 1
ATOM 4583 O O . LEU A 1 544 ? -26.397 -6.178 38.305 1.00 82.94 544 LEU A O 1
ATOM 4587 N N . ASP A 1 545 ? -24.908 -5.911 39.947 1.00 85.44 545 ASP A N 1
ATOM 4588 C CA . ASP A 1 545 ? -24.649 -4.499 39.637 1.00 85.44 545 ASP A CA 1
ATOM 4589 C C . ASP A 1 545 ? -24.048 -4.321 38.234 1.00 85.44 545 ASP A C 1
ATOM 4591 O O . ASP A 1 545 ? -24.368 -3.357 37.536 1.00 85.44 545 ASP A O 1
ATOM 4595 N N . TYR A 1 546 ? -23.156 -5.224 37.813 1.00 86.12 546 TYR A N 1
ATOM 4596 C CA . TYR A 1 546 ? -22.533 -5.164 36.488 1.00 86.12 546 TYR A CA 1
ATOM 4597 C C . TYR A 1 546 ? -23.474 -5.633 35.378 1.00 86.12 546 TYR A C 1
ATOM 4599 O O . TYR A 1 546 ? -23.462 -5.042 34.298 1.00 86.12 546 TYR A O 1
ATOM 4607 N N . GLU A 1 547 ? -24.323 -6.620 35.656 1.00 86.56 547 GLU A N 1
ATOM 4608 C CA . GLU A 1 547 ? -25.395 -7.045 34.753 1.00 86.56 547 GLU A CA 1
ATOM 4609 C C . GLU A 1 547 ? -26.388 -5.900 34.505 1.00 86.56 547 GLU A C 1
ATOM 4611 O O . GLU A 1 547 ? -26.578 -5.493 33.359 1.00 86.56 547 GLU A O 1
ATOM 4616 N N . LEU A 1 548 ? -26.877 -5.249 35.567 1.00 87.56 548 LEU A N 1
ATOM 4617 C CA . LEU A 1 548 ? -27.751 -4.073 35.467 1.00 87.56 548 LEU A CA 1
ATOM 4618 C C . LEU A 1 548 ? -27.090 -2.903 34.719 1.00 87.56 548 LEU A C 1
ATOM 4620 O O . LEU A 1 548 ? -27.747 -2.179 33.969 1.00 87.56 548 LEU A O 1
ATOM 4624 N N . LYS A 1 549 ? -25.777 -2.697 34.889 1.00 89.62 549 LYS A N 1
ATOM 4625 C CA . LYS A 1 549 ? -25.019 -1.707 34.102 1.00 89.62 549 LYS A CA 1
ATOM 4626 C C . LYS A 1 549 ? -24.970 -2.076 32.617 1.00 89.62 549 LYS A C 1
ATOM 4628 O O . LYS A 1 549 ? -25.101 -1.189 31.772 1.00 89.62 549 LYS A O 1
ATOM 4633 N N . ALA A 1 550 ? -24.793 -3.355 32.290 1.00 89.44 550 ALA A N 1
ATOM 4634 C CA . ALA A 1 550 ? -24.767 -3.832 30.910 1.00 89.44 550 ALA A CA 1
ATOM 4635 C C . ALA A 1 550 ? -26.133 -3.656 30.235 1.00 89.44 550 ALA A C 1
ATOM 4637 O O . ALA A 1 550 ? -26.195 -3.121 29.125 1.00 89.44 550 ALA A O 1
ATOM 4638 N N . GLU A 1 551 ? -27.214 -4.019 30.929 1.00 89.69 551 GLU A N 1
ATOM 4639 C CA . GLU A 1 551 ? -28.596 -3.789 30.494 1.00 89.69 551 GLU A CA 1
ATOM 4640 C C . GLU A 1 551 ? -28.861 -2.301 30.256 1.00 89.69 551 GLU A C 1
ATOM 4642 O O . GLU A 1 551 ? -29.323 -1.898 29.187 1.00 89.69 551 GLU A O 1
ATOM 4647 N N . HIS A 1 552 ? -28.511 -1.452 31.224 1.00 90.88 552 HIS A N 1
ATOM 4648 C CA . HIS A 1 552 ? -28.700 -0.009 31.129 1.00 90.88 552 HIS A CA 1
ATOM 4649 C C . HIS A 1 552 ? -27.956 0.604 29.931 1.00 90.88 552 HIS A C 1
ATOM 4651 O O . HIS A 1 552 ? -28.501 1.473 29.243 1.00 90.88 552 HIS A O 1
ATOM 4657 N N . LEU A 1 553 ? -26.727 0.158 29.650 1.00 90.56 553 LEU A N 1
ATOM 4658 C CA . LEU A 1 553 ? -25.965 0.601 28.480 1.00 90.56 553 LEU A CA 1
ATOM 4659 C C . LEU A 1 553 ? -26.624 0.155 27.170 1.00 90.56 553 LEU A C 1
ATOM 4661 O O . LEU A 1 553 ? -26.816 0.990 26.284 1.00 90.56 553 LEU A O 1
ATOM 4665 N N . GLN A 1 554 ? -27.023 -1.117 27.072 1.00 90.94 554 GLN A N 1
ATOM 4666 C CA . GLN A 1 554 ? -27.702 -1.668 25.896 1.00 90.94 554 GLN A CA 1
ATOM 4667 C C . GLN A 1 554 ? -29.016 -0.926 25.612 1.00 90.94 554 GLN A C 1
ATOM 4669 O O . GLN A 1 554 ? -29.229 -0.463 24.491 1.00 90.94 554 GLN A O 1
ATOM 4674 N N . ILE A 1 555 ? -29.851 -0.711 26.632 1.00 89.62 555 ILE A N 1
ATOM 4675 C CA . ILE A 1 555 ? -31.132 0.001 26.515 1.00 89.62 555 ILE A CA 1
ATOM 4676 C C . ILE A 1 555 ? -30.929 1.458 26.084 1.00 89.62 555 ILE A C 1
ATOM 4678 O O . ILE A 1 555 ? -31.659 1.962 25.228 1.00 89.62 555 ILE A O 1
ATOM 4682 N N . ASN A 1 556 ? -29.968 2.172 26.676 1.00 89.19 556 ASN A N 1
ATOM 4683 C CA . ASN A 1 556 ? -29.732 3.574 26.327 1.00 89.19 556 ASN A CA 1
ATOM 4684 C C . ASN A 1 556 ? -29.209 3.725 24.903 1.00 89.19 556 ASN A C 1
ATOM 4686 O O . ASN A 1 556 ? -29.669 4.603 24.173 1.00 89.19 556 ASN A O 1
ATOM 4690 N N . TYR A 1 557 ? -28.284 2.861 24.492 1.00 89.31 557 TYR A N 1
ATOM 4691 C CA . TYR A 1 557 ? -27.762 2.893 23.137 1.00 89.31 557 TYR A CA 1
ATOM 4692 C C . TYR A 1 557 ? -28.824 2.510 22.099 1.00 89.31 557 TYR A C 1
ATOM 4694 O O . TYR A 1 557 ? -28.958 3.189 21.082 1.00 89.31 557 TYR A O 1
ATOM 4702 N N . GLU A 1 558 ? -29.660 1.510 22.394 1.00 88.50 558 GLU A N 1
ATOM 4703 C CA . GLU A 1 558 ? -30.814 1.163 21.561 1.00 88.50 558 GLU A CA 1
ATOM 4704 C C . GLU A 1 558 ? -31.780 2.342 21.405 1.00 88.50 558 GLU A C 1
ATOM 4706 O O . GLU A 1 558 ? -32.210 2.654 20.293 1.00 88.50 558 GLU A O 1
ATOM 4711 N N . LYS A 1 559 ? -32.112 3.030 22.503 1.00 87.44 559 LYS A N 1
ATOM 4712 C CA . LYS A 1 559 ? -32.967 4.224 22.464 1.00 87.44 559 LYS A CA 1
ATOM 4713 C C . LYS A 1 559 ? -32.370 5.315 21.576 1.00 87.44 559 LYS A C 1
ATOM 4715 O O . LYS A 1 559 ? -33.113 5.926 20.806 1.00 87.44 559 LYS A O 1
ATOM 4720 N N . SER A 1 560 ? -31.060 5.544 21.654 1.00 85.75 560 SER A N 1
ATOM 4721 C CA . SER A 1 560 ? -30.361 6.515 20.805 1.00 85.75 560 SER A CA 1
ATOM 4722 C C . SER A 1 560 ? -30.400 6.120 19.329 1.00 85.75 560 SER A C 1
ATOM 4724 O O . SER A 1 560 ? -30.790 6.939 18.499 1.00 85.75 560 SER A O 1
ATOM 4726 N N . MET A 1 561 ? -30.090 4.863 19.002 1.00 85.12 561 MET A N 1
ATOM 4727 C CA . MET A 1 561 ? -30.114 4.349 17.626 1.00 85.12 561 MET A CA 1
ATOM 4728 C C . MET A 1 561 ? -31.516 4.408 17.013 1.00 85.12 561 MET A C 1
ATOM 4730 O O . MET A 1 561 ? -31.700 5.005 15.953 1.00 85.12 561 MET A O 1
ATOM 4734 N N . ASN A 1 562 ? -32.526 3.893 17.719 1.00 85.25 562 ASN A N 1
ATOM 4735 C CA . ASN A 1 562 ? -33.922 3.936 17.275 1.00 85.25 562 ASN A CA 1
ATOM 4736 C C . ASN A 1 562 ? -34.435 5.381 17.139 1.00 85.25 562 ASN A C 1
ATOM 4738 O O . ASN A 1 562 ? -35.268 5.680 16.281 1.00 85.25 562 ASN A O 1
ATOM 4742 N N . GLY A 1 563 ? -33.962 6.288 17.999 1.00 84.25 563 GLY A N 1
ATOM 4743 C CA . GLY A 1 563 ? -34.261 7.715 17.925 1.00 84.25 563 GLY A CA 1
ATOM 4744 C C . GLY A 1 563 ? -33.695 8.364 16.662 1.00 84.25 563 GLY A C 1
ATOM 4745 O O . GLY A 1 563 ? -34.421 9.073 15.965 1.00 84.25 563 GLY A O 1
ATOM 4746 N N . ILE A 1 564 ? -32.431 8.081 16.340 1.00 84.38 564 ILE A N 1
ATOM 4747 C CA . ILE A 1 564 ? -31.758 8.577 15.134 1.00 84.38 564 ILE A CA 1
ATOM 4748 C C . ILE A 1 564 ? -32.430 8.011 13.880 1.00 84.38 564 ILE A C 1
ATOM 4750 O O . ILE A 1 564 ? -32.800 8.784 12.997 1.00 84.38 564 ILE A O 1
ATOM 4754 N N . GLU A 1 565 ? -32.683 6.700 13.824 1.00 82.62 565 GLU A N 1
ATOM 4755 C CA . GLU A 1 565 ? -33.289 6.022 12.669 1.00 82.62 565 GLU A CA 1
ATOM 4756 C C . GLU A 1 565 ? -34.657 6.614 12.294 1.00 82.62 565 GLU A C 1
ATOM 4758 O O . GLU A 1 565 ? -34.919 6.912 11.126 1.00 82.62 565 GLU A O 1
ATOM 4763 N N . LYS A 1 566 ? -35.512 6.887 13.288 1.00 83.38 566 LYS A N 1
ATOM 4764 C CA . LYS A 1 566 ? -36.816 7.540 13.066 1.00 83.38 566 LYS A CA 1
ATOM 4765 C C . LYS A 1 566 ? -36.684 8.938 12.452 1.00 83.38 566 LYS A C 1
ATOM 4767 O O . LYS A 1 566 ? -37.578 9.371 11.722 1.00 83.38 566 LYS A O 1
ATOM 4772 N N . CYS A 1 567 ? -35.594 9.645 12.736 1.00 82.94 567 CYS A N 1
ATOM 4773 C CA . CYS A 1 567 ? -35.336 10.996 12.243 1.00 82.94 567 CYS A CA 1
ATOM 4774 C C . CYS A 1 567 ? -34.694 11.013 10.847 1.00 82.94 567 CYS A C 1
ATOM 4776 O O . CYS A 1 567 ? -34.909 11.969 10.102 1.00 82.94 567 CYS A O 1
ATOM 4778 N N . LEU A 1 568 ? -33.973 9.959 10.450 1.00 78.88 568 LEU A N 1
ATOM 4779 C CA . LEU A 1 568 ? -33.246 9.882 9.175 1.00 78.88 568 LEU A CA 1
ATOM 4780 C C . LEU A 1 568 ? -34.125 10.161 7.948 1.00 78.88 568 LEU A C 1
ATOM 4782 O O . LEU A 1 568 ? -33.757 10.969 7.096 1.00 78.88 568 LEU A O 1
ATOM 4786 N N . SER A 1 569 ? -35.314 9.551 7.889 1.00 75.81 569 SER A N 1
ATOM 4787 C CA . SER A 1 569 ? -36.272 9.741 6.783 1.00 75.81 569 SER A CA 1
ATOM 4788 C C . SER A 1 569 ? -36.798 11.175 6.664 1.00 75.81 569 SER A C 1
ATOM 4790 O O . SER A 1 569 ? -37.191 11.610 5.583 1.00 75.81 569 SER A O 1
ATOM 4792 N N . LYS A 1 570 ? -36.797 11.921 7.776 1.00 77.94 570 LYS A N 1
ATOM 4793 C CA . LYS A 1 570 ? -37.181 13.332 7.805 1.00 77.94 570 LYS A CA 1
ATOM 4794 C C . LYS A 1 570 ? -36.029 14.230 7.377 1.00 77.94 570 LYS A C 1
ATOM 4796 O O . LYS A 1 570 ? -36.301 15.299 6.852 1.00 77.94 570 LYS A O 1
ATOM 4801 N N . ILE A 1 571 ? -34.772 13.825 7.575 1.00 75.81 571 ILE A N 1
ATOM 4802 C CA . ILE A 1 571 ? -33.583 14.607 7.201 1.00 75.81 571 ILE A CA 1
ATOM 4803 C C . ILE A 1 571 ? -33.298 14.462 5.700 1.00 75.81 571 ILE A C 1
ATOM 4805 O O . ILE A 1 571 ? -33.286 15.473 5.000 1.00 75.81 571 ILE A O 1
ATOM 4809 N N . TRP A 1 572 ? -33.149 13.236 5.191 1.00 74.75 572 TRP A N 1
ATOM 4810 C CA . TRP A 1 572 ? -32.940 12.953 3.766 1.00 74.75 572 TRP A CA 1
ATOM 4811 C C . TRP A 1 572 ? -34.274 12.533 3.143 1.00 74.75 572 TRP A C 1
ATOM 4813 O O . TRP A 1 572 ? -34.719 11.395 3.296 1.00 74.75 572 TRP A O 1
ATOM 4823 N N . LEU A 1 573 ? -34.946 13.485 2.488 1.00 67.06 573 LEU A N 1
ATOM 4824 C CA . LEU A 1 573 ? -36.259 13.314 1.855 1.00 67.06 573 LEU A CA 1
ATOM 4825 C C . LEU A 1 573 ? -36.153 12.425 0.598 1.00 67.06 573 LEU A C 1
ATOM 4827 O O . LEU A 1 573 ? -36.310 12.902 -0.523 1.00 67.06 573 LEU A O 1
ATOM 4831 N N . ASN A 1 574 ? -35.865 11.136 0.768 1.00 55.31 574 ASN A N 1
ATOM 4832 C CA . ASN A 1 574 ? -35.707 10.197 -0.342 1.00 55.31 574 ASN A CA 1
ATOM 4833 C C . ASN A 1 574 ? -37.043 9.947 -1.069 1.00 55.31 574 ASN A C 1
ATOM 4835 O O . ASN A 1 574 ? -38.112 9.889 -0.456 1.00 55.31 574 ASN A O 1
ATOM 4839 N N . GLU A 1 575 ? -36.982 9.732 -2.386 1.00 44.03 575 GLU A N 1
ATOM 4840 C CA . GLU A 1 575 ? -38.153 9.422 -3.225 1.00 44.03 575 GLU A CA 1
ATOM 4841 C C . GLU A 1 575 ? -38.860 8.115 -2.812 1.00 44.03 575 GLU A C 1
ATOM 4843 O O . GLU A 1 575 ? -40.059 7.961 -3.034 1.00 44.03 575 GLU A O 1
ATOM 4848 N N . GLN A 1 576 ? -38.151 7.189 -2.157 1.00 41.56 576 GLN A N 1
ATOM 4849 C CA . GLN A 1 576 ? -38.641 5.829 -1.904 1.00 41.56 576 GLN A CA 1
ATOM 4850 C C . GLN A 1 576 ? -39.466 5.651 -0.616 1.00 41.56 576 GLN A C 1
ATOM 4852 O O . GLN A 1 576 ? -40.268 4.724 -0.548 1.00 41.56 576 GLN A O 1
ATOM 4857 N N . THR A 1 577 ? -39.342 6.516 0.396 1.00 37.81 577 THR A N 1
ATOM 4858 C CA . THR A 1 577 ? -40.056 6.343 1.684 1.00 37.81 577 THR A CA 1
ATOM 4859 C C . THR A 1 577 ? -41.472 6.919 1.699 1.00 37.81 577 THR A C 1
ATOM 4861 O O . THR A 1 577 ? -42.200 6.732 2.669 1.00 37.81 577 THR A O 1
ATOM 4864 N N . ASN A 1 578 ? -41.898 7.581 0.621 1.00 35.38 578 ASN A N 1
ATOM 4865 C CA . ASN A 1 578 ? -43.204 8.238 0.540 1.00 35.38 578 ASN A CA 1
ATOM 4866 C C . ASN A 1 578 ? -44.291 7.409 -0.165 1.00 35.38 578 ASN A C 1
ATOM 4868 O O . ASN A 1 578 ? -45.423 7.866 -0.268 1.00 35.38 578 ASN A O 1
ATOM 4872 N N . THR A 1 579 ? -44.018 6.190 -0.632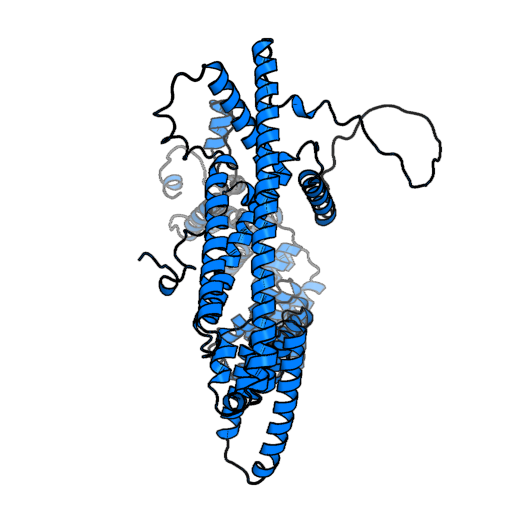 1.00 31.16 579 THR A N 1
ATOM 4873 C CA . THR A 1 579 ? -45.072 5.376 -1.271 1.00 31.16 579 THR A CA 1
ATOM 4874 C C . THR A 1 579 ? -46.000 4.677 -0.273 1.00 31.16 579 THR A C 1
ATOM 4876 O O . THR A 1 579 ? -47.115 4.323 -0.645 1.00 31.16 579 THR A O 1
ATOM 4879 N N . SER A 1 580 ? -45.614 4.518 0.999 1.00 30.89 580 SER A N 1
ATOM 4880 C CA . SER A 1 580 ? -46.403 3.746 1.976 1.00 30.89 580 SER A CA 1
ATOM 4881 C C . SER A 1 580 ? -47.189 4.575 3.000 1.00 30.89 580 SER A C 1
ATOM 4883 O O . SER A 1 580 ? -48.195 4.087 3.508 1.00 30.89 580 SER A O 1
ATOM 4885 N N . THR A 1 581 ? -46.821 5.830 3.274 1.00 29.44 581 THR A N 1
ATOM 4886 C CA . THR A 1 581 ? -47.547 6.704 4.226 1.00 29.44 581 THR A CA 1
ATOM 4887 C C . THR A 1 581 ? -48.506 7.702 3.574 1.00 29.44 581 THR A C 1
ATOM 4889 O O . THR A 1 581 ? -49.298 8.325 4.274 1.00 29.44 581 THR A O 1
ATOM 4892 N N . LEU A 1 582 ? -48.525 7.806 2.242 1.00 34.19 582 LEU A N 1
ATOM 4893 C CA . LEU A 1 582 ? -49.420 8.707 1.498 1.00 34.19 582 LEU A CA 1
ATOM 4894 C C . LEU A 1 582 ? -50.823 8.141 1.217 1.00 34.19 582 LEU A C 1
ATOM 4896 O O . LEU A 1 582 ? -51.609 8.786 0.530 1.00 34.19 582 LEU A O 1
ATOM 4900 N N . THR A 1 583 ? -51.179 6.965 1.745 1.00 31.09 583 THR A N 1
ATOM 4901 C CA . THR A 1 583 ? -52.501 6.364 1.475 1.00 31.09 583 THR A CA 1
ATOM 4902 C C . THR A 1 583 ? -53.546 6.584 2.563 1.00 31.09 583 THR A C 1
ATOM 4904 O O . THR A 1 583 ? -54.702 6.229 2.345 1.00 31.09 583 THR A O 1
ATOM 4907 N N . LYS A 1 584 ? -53.211 7.188 3.711 1.00 34.78 584 LYS A N 1
ATOM 4908 C CA . LYS A 1 584 ? -54.197 7.422 4.780 1.00 34.78 584 LYS A CA 1
ATOM 4909 C C . LYS A 1 584 ? -53.893 8.665 5.617 1.00 34.78 584 LYS A C 1
ATOM 4911 O O . LYS A 1 584 ? -53.525 8.497 6.766 1.00 34.78 584 LYS A O 1
ATOM 4916 N N . VAL A 1 585 ? -54.043 9.865 5.047 1.00 33.94 585 VAL A N 1
ATOM 4917 C CA . VAL A 1 585 ? -54.645 11.058 5.693 1.00 33.94 585 VAL A CA 1
ATOM 4918 C C . VAL A 1 585 ? -55.006 12.059 4.579 1.00 33.94 585 VAL A C 1
ATOM 4920 O O . VAL A 1 585 ? -54.135 12.640 3.943 1.00 33.94 585 VAL A O 1
ATOM 4923 N N . ASP A 1 586 ? -56.307 12.167 4.323 1.00 35.44 586 ASP A N 1
ATOM 4924 C CA . ASP A 1 586 ? -57.107 13.348 3.972 1.00 35.44 586 ASP A CA 1
ATOM 4925 C C . ASP A 1 586 ? -56.455 14.575 3.293 1.00 35.44 586 ASP A C 1
ATOM 4927 O O . ASP A 1 586 ? -55.611 15.262 3.859 1.00 35.44 586 ASP A O 1
ATOM 4931 N N . ASN A 1 587 ? -56.983 14.915 2.106 1.00 39.62 587 ASN A N 1
ATOM 4932 C CA . ASN A 1 587 ? -57.174 16.275 1.566 1.00 39.62 587 ASN A CA 1
ATOM 4933 C C . ASN A 1 587 ? -56.123 17.350 1.925 1.00 39.62 587 ASN A C 1
ATOM 4935 O O . ASN A 1 587 ? -56.466 18.439 2.388 1.00 39.62 587 ASN A O 1
ATOM 4939 N N . MET A 1 588 ? -54.844 17.106 1.635 1.00 44.78 588 MET A N 1
ATOM 4940 C CA . MET A 1 588 ? -53.849 18.181 1.624 1.00 44.78 588 MET A CA 1
ATOM 4941 C C . MET A 1 588 ? -53.999 19.007 0.340 1.00 44.78 588 MET A C 1
ATOM 4943 O O . MET A 1 588 ? -53.884 18.493 -0.773 1.00 44.78 588 MET A O 1
ATOM 4947 N N . ASN A 1 589 ? -54.306 20.292 0.525 1.00 63.16 589 ASN A N 1
ATOM 4948 C CA . ASN A 1 589 ? -54.573 21.301 -0.501 1.00 63.16 589 ASN A CA 1
ATOM 4949 C C . ASN A 1 589 ? -53.524 21.247 -1.639 1.00 63.16 589 ASN A C 1
ATOM 4951 O O . ASN A 1 589 ? -52.332 21.113 -1.363 1.00 63.16 589 ASN A O 1
ATOM 4955 N N . VAL A 1 590 ? -53.925 21.379 -2.912 1.00 69.62 590 VAL A N 1
ATOM 4956 C CA . VAL A 1 590 ? -53.017 21.290 -4.088 1.00 69.62 590 VAL A CA 1
ATOM 4957 C C . VAL A 1 590 ? -51.799 22.217 -3.943 1.00 69.62 590 VAL A C 1
ATOM 4959 O O . VAL A 1 590 ? -50.678 21.847 -4.297 1.00 69.62 590 VAL A O 1
ATOM 4962 N N . GLN A 1 591 ? -52.002 23.384 -3.327 1.00 68.12 591 GLN A N 1
ATOM 4963 C CA . GLN A 1 591 ? -50.949 24.341 -2.983 1.00 68.12 591 GLN A CA 1
ATOM 4964 C C . GLN A 1 591 ? -49.890 23.765 -2.027 1.00 68.12 591 GLN A C 1
ATOM 4966 O O . GLN A 1 591 ? -48.702 24.010 -2.205 1.00 68.12 591 GLN A O 1
ATOM 4971 N N . THR A 1 592 ? -50.275 22.958 -1.038 1.00 71.81 592 THR A N 1
ATOM 4972 C CA . THR A 1 592 ? -49.336 22.358 -0.079 1.00 71.81 592 THR A CA 1
ATOM 4973 C C . THR A 1 592 ? -48.421 21.326 -0.734 1.00 71.81 592 THR A C 1
ATOM 4975 O O . THR A 1 592 ? -47.226 21.289 -0.435 1.00 71.81 592 THR A O 1
ATOM 4978 N N . ASN A 1 593 ? -48.946 20.541 -1.677 1.00 75.44 593 ASN A N 1
ATOM 4979 C CA . ASN A 1 593 ? -48.142 19.594 -2.454 1.00 75.44 593 ASN A CA 1
ATOM 4980 C C . ASN A 1 593 ? -47.154 20.317 -3.384 1.00 75.44 593 ASN A C 1
ATOM 4982 O O . ASN A 1 593 ? -46.012 19.879 -3.526 1.00 75.44 593 ASN A O 1
ATOM 4986 N N . LEU A 1 594 ? -47.563 21.449 -3.970 1.00 75.88 594 LEU A N 1
ATOM 4987 C CA . LEU A 1 594 ? -46.684 22.296 -4.779 1.00 75.88 594 LEU A CA 1
ATOM 4988 C C . LEU A 1 594 ? -45.522 22.865 -3.947 1.00 75.88 594 LEU A C 1
ATOM 4990 O O . LEU A 1 594 ? -44.370 22.766 -4.365 1.00 75.88 594 LEU A O 1
ATOM 4994 N N . ILE A 1 595 ? -45.805 23.387 -2.747 1.00 76.00 595 ILE A N 1
ATOM 4995 C CA . ILE A 1 595 ? -44.781 23.913 -1.828 1.00 76.00 595 ILE A CA 1
ATOM 4996 C C . ILE A 1 595 ? -43.777 22.816 -1.446 1.00 76.00 595 ILE A C 1
ATOM 4998 O O . ILE A 1 595 ? -42.568 23.025 -1.522 1.00 76.00 595 ILE A O 1
ATOM 5002 N N . GLN A 1 596 ? -44.253 21.618 -1.089 1.00 75.81 596 GLN A N 1
ATOM 5003 C CA . GLN A 1 596 ? -43.370 20.496 -0.751 1.00 75.81 596 GLN A CA 1
ATOM 5004 C C . GLN A 1 596 ? -42.487 20.058 -1.926 1.00 75.81 596 GLN A C 1
ATOM 5006 O O . GLN A 1 596 ? -41.337 19.671 -1.710 1.00 75.81 596 GLN A O 1
ATOM 5011 N N . LYS A 1 597 ? -42.998 20.125 -3.162 1.00 78.88 597 LYS A N 1
ATOM 5012 C CA . LYS A 1 597 ? -42.211 19.842 -4.367 1.00 78.88 597 LYS A CA 1
ATOM 5013 C C . LYS A 1 597 ? -41.076 20.858 -4.537 1.00 78.88 597 LYS A C 1
ATOM 5015 O O . LYS A 1 597 ? -39.933 20.441 -4.702 1.00 78.88 597 LYS A O 1
ATOM 5020 N N . LYS A 1 598 ? -41.364 22.156 -4.387 1.00 76.94 598 LYS A N 1
ATOM 5021 C CA . LYS A 1 598 ? -40.356 23.226 -4.478 1.00 76.94 598 LYS A CA 1
ATOM 5022 C C . LYS A 1 598 ? -39.271 23.123 -3.404 1.00 76.94 598 LYS A C 1
ATOM 5024 O O . LYS A 1 598 ? -38.094 23.281 -3.706 1.00 76.94 598 LYS A O 1
ATOM 5029 N N . ILE A 1 599 ? -39.638 22.770 -2.169 1.00 74.06 599 ILE A N 1
ATOM 5030 C CA . ILE A 1 599 ? -38.664 22.531 -1.088 1.00 74.06 599 ILE A CA 1
ATOM 5031 C C . ILE A 1 599 ? -37.742 21.353 -1.422 1.00 74.06 599 ILE A C 1
ATOM 5033 O O . ILE A 1 599 ? -36.544 21.425 -1.164 1.00 74.06 599 ILE A O 1
ATOM 5037 N N . LYS A 1 600 ? -38.274 20.268 -2.002 1.00 74.19 600 LYS A N 1
ATOM 5038 C CA . LYS A 1 600 ? -37.456 19.119 -2.424 1.00 74.19 600 LYS A CA 1
ATOM 5039 C C . LYS A 1 600 ? -36.495 19.480 -3.555 1.00 74.19 600 LYS A C 1
ATOM 5041 O O . LYS A 1 600 ? -35.359 19.019 -3.534 1.00 74.19 600 LYS A O 1
ATOM 5046 N N . GLU A 1 601 ? -36.934 20.285 -4.519 1.00 75.88 601 GLU A N 1
ATOM 5047 C CA . GLU A 1 601 ? -36.093 20.761 -5.625 1.00 75.88 601 GLU A CA 1
ATOM 5048 C C . GLU A 1 601 ? -34.960 21.666 -5.117 1.00 75.88 601 GLU A C 1
ATOM 5050 O O . GLU A 1 601 ? -33.802 21.410 -5.450 1.00 75.88 601 GLU A O 1
ATOM 5055 N N . LYS A 1 602 ? -35.263 22.625 -4.226 1.00 76.44 602 LYS A N 1
ATOM 5056 C CA . LYS A 1 602 ? -34.255 23.466 -3.554 1.00 76.44 602 LYS A CA 1
ATOM 5057 C C . LYS A 1 602 ? -33.259 22.621 -2.752 1.00 76.44 602 LYS A C 1
ATOM 5059 O O . LYS A 1 602 ? -32.065 22.684 -3.004 1.00 76.44 602 LYS A O 1
ATOM 5064 N N . LEU A 1 603 ? -33.748 21.715 -1.899 1.00 73.25 603 LEU A N 1
ATOM 5065 C CA . LEU A 1 603 ? -32.896 20.822 -1.104 1.00 73.25 603 LEU A CA 1
ATOM 5066 C C . LEU A 1 603 ? -31.983 19.948 -1.978 1.00 73.25 603 LEU A C 1
ATOM 5068 O O . LEU A 1 603 ? -30.834 19.714 -1.619 1.00 73.25 603 LEU A O 1
ATOM 5072 N N . LYS A 1 604 ? -32.478 19.448 -3.116 1.00 74.00 604 LYS A N 1
ATOM 5073 C CA . LYS A 1 604 ? -31.676 18.646 -4.049 1.00 74.00 604 LYS A CA 1
ATOM 5074 C C . LYS A 1 604 ? -30.532 19.471 -4.646 1.00 74.00 604 LYS A C 1
ATOM 5076 O O . LYS A 1 604 ? -29.406 18.984 -4.673 1.00 74.00 604 LYS A O 1
ATOM 5081 N N . LYS A 1 605 ? -30.814 20.710 -5.057 1.00 73.31 605 LYS A N 1
ATOM 5082 C CA . LYS A 1 605 ? -29.815 21.657 -5.570 1.00 73.31 605 LYS A CA 1
ATOM 5083 C C . LYS A 1 605 ? -28.786 22.036 -4.496 1.00 73.31 605 LYS A C 1
ATOM 5085 O O . LYS A 1 605 ? -27.590 22.011 -4.765 1.00 73.31 605 LYS A O 1
ATOM 5090 N N . ASP A 1 606 ? -29.229 22.291 -3.268 1.00 71.06 606 ASP A N 1
ATOM 5091 C CA . ASP A 1 606 ? -28.347 22.672 -2.158 1.00 71.06 606 ASP A CA 1
ATOM 5092 C C . ASP A 1 606 ? -27.471 21.491 -1.696 1.00 71.06 606 ASP A C 1
ATOM 5094 O O . ASP A 1 606 ? -26.276 21.645 -1.446 1.00 71.06 606 ASP A O 1
ATOM 5098 N N . LEU A 1 607 ? -28.020 20.270 -1.655 1.00 70.88 607 LEU A N 1
ATOM 5099 C CA . LEU A 1 607 ? -27.258 19.043 -1.382 1.00 70.88 607 LEU A CA 1
ATOM 5100 C C . LEU A 1 607 ? -26.179 18.779 -2.441 1.00 70.88 607 LEU A C 1
ATOM 5102 O O . LEU A 1 607 ? -25.150 18.180 -2.113 1.00 70.88 607 LEU A O 1
ATOM 5106 N N . ASP A 1 608 ? -26.370 19.241 -3.681 1.00 70.94 608 ASP A N 1
ATOM 5107 C CA . ASP A 1 608 ? -25.358 19.141 -4.733 1.00 70.94 608 ASP A CA 1
ATOM 5108 C C . ASP A 1 608 ? -24.115 20.014 -4.471 1.00 70.94 608 ASP A C 1
ATOM 5110 O O . ASP A 1 608 ? -23.069 19.786 -5.086 1.00 70.94 608 ASP A O 1
ATOM 5114 N N . LEU A 1 609 ? -24.174 20.929 -3.497 1.00 67.75 609 LEU A N 1
ATOM 5115 C CA . LEU A 1 609 ? -23.020 21.686 -3.001 1.00 67.75 609 LEU A CA 1
ATOM 5116 C C . LEU A 1 609 ? -22.179 20.893 -1.983 1.00 67.75 609 LEU A C 1
ATOM 5118 O O . LEU A 1 609 ? -21.006 21.203 -1.779 1.00 67.75 609 LEU A O 1
ATOM 5122 N N . LEU A 1 610 ? -22.740 19.854 -1.350 1.00 65.25 610 LEU A N 1
ATOM 5123 C CA . LEU A 1 610 ? -22.020 18.976 -0.419 1.00 65.25 610 LEU A CA 1
ATOM 5124 C C . LEU A 1 610 ? -21.311 17.837 -1.159 1.00 65.25 610 LEU A C 1
ATOM 5126 O O . LEU A 1 610 ? -21.729 17.415 -2.236 1.00 65.25 610 LEU A O 1
ATOM 5130 N N . SER A 1 611 ? -20.249 17.275 -0.577 1.00 67.12 611 SER A N 1
ATOM 5131 C CA . SER A 1 611 ? -19.595 16.099 -1.163 1.00 67.12 611 SER A CA 1
ATOM 5132 C C . SER A 1 611 ? -20.521 14.873 -1.166 1.00 67.12 611 SER A C 1
ATOM 5134 O O . SER A 1 611 ? -21.357 14.703 -0.276 1.00 67.12 611 SER A O 1
ATOM 5136 N N . ASN A 1 612 ? -20.357 13.994 -2.163 1.00 65.25 612 ASN A N 1
ATOM 5137 C CA . ASN A 1 612 ? -21.260 12.862 -2.432 1.00 65.25 612 ASN A CA 1
ATOM 5138 C C . ASN A 1 612 ? -21.574 11.988 -1.204 1.00 65.25 612 ASN A C 1
ATOM 5140 O O . ASN A 1 612 ? -22.684 11.480 -1.085 1.00 65.25 612 ASN A O 1
ATOM 5144 N N . GLN A 1 613 ? -20.627 11.838 -0.274 1.00 67.56 613 GLN A N 1
ATOM 5145 C CA . GLN A 1 613 ? -20.801 11.026 0.935 1.00 67.56 613 GLN A CA 1
ATOM 5146 C C . GLN A 1 613 ? -21.902 11.545 1.877 1.00 67.56 613 GLN A C 1
ATOM 5148 O O . GLN A 1 613 ? -22.569 10.742 2.518 1.00 67.56 613 GLN A O 1
ATOM 5153 N N . TYR A 1 614 ? -22.134 12.862 1.927 1.00 69.50 614 TYR A N 1
ATOM 5154 C CA . TYR A 1 614 ? -23.146 13.481 2.798 1.00 69.50 614 TYR A CA 1
ATOM 5155 C C . TYR A 1 614 ? -24.532 13.569 2.141 1.00 69.50 614 TYR A C 1
ATOM 5157 O O . TYR A 1 614 ? -25.531 13.828 2.816 1.00 69.50 614 TYR A O 1
ATOM 5165 N N . ARG A 1 615 ? -24.601 13.338 0.822 1.00 65.06 615 ARG A N 1
ATOM 5166 C CA . ARG A 1 615 ? -25.858 13.280 0.059 1.00 65.06 615 ARG A CA 1
ATOM 5167 C C . ARG A 1 615 ? -26.604 11.966 0.280 1.00 65.06 615 ARG A C 1
ATOM 5169 O O . ARG A 1 615 ? -27.815 11.905 0.091 1.00 65.06 615 ARG A O 1
ATOM 5176 N N . ILE A 1 616 ? -25.875 10.918 0.658 1.00 66.19 616 ILE A N 1
ATOM 5177 C CA . ILE A 1 616 ? -26.395 9.564 0.830 1.00 66.19 616 ILE A CA 1
ATOM 5178 C C . ILE A 1 616 ? -26.712 9.336 2.307 1.00 66.19 616 ILE A C 1
ATOM 5180 O O . ILE A 1 616 ? -25.972 9.764 3.195 1.00 66.19 616 ILE A O 1
ATOM 5184 N N . LEU A 1 617 ? -27.817 8.632 2.558 1.00 67.38 617 LEU A N 1
ATOM 5185 C CA . LEU A 1 617 ? -28.205 8.225 3.901 1.00 67.38 617 LEU A CA 1
ATOM 5186 C C . LEU A 1 617 ? -27.058 7.438 4.565 1.00 67.38 617 LEU A C 1
ATOM 5188 O O . LEU A 1 617 ? -26.554 6.494 3.948 1.00 67.38 617 LEU A O 1
ATOM 5192 N N . PRO A 1 618 ? -26.649 7.780 5.803 1.00 66.19 618 PRO A N 1
ATOM 5193 C CA . PRO A 1 618 ? -25.650 6.992 6.506 1.00 66.19 618 PRO A CA 1
ATOM 5194 C C . PRO A 1 618 ? -26.166 5.558 6.665 1.00 66.19 618 PRO A C 1
ATOM 5196 O O . PRO A 1 618 ? -27.326 5.332 7.021 1.00 66.19 618 PRO A O 1
ATOM 5199 N N . THR A 1 619 ? -25.312 4.579 6.373 1.00 63.78 619 THR A N 1
ATOM 5200 C CA . THR A 1 619 ? -25.628 3.161 6.551 1.00 63.78 619 THR A CA 1
ATOM 5201 C C . THR A 1 619 ? -25.634 2.841 8.039 1.00 63.78 619 THR A C 1
ATOM 5203 O O . THR A 1 619 ? -24.631 2.387 8.575 1.00 63.78 619 THR A O 1
ATOM 5206 N N . VAL A 1 620 ? -26.748 3.098 8.721 1.00 63.22 620 VAL A N 1
ATOM 5207 C CA . VAL A 1 620 ? -26.943 2.613 10.090 1.00 63.22 620 VAL A CA 1
ATOM 5208 C C . VAL A 1 620 ? -27.124 1.101 10.001 1.00 63.22 620 VAL A C 1
ATOM 5210 O O . VAL A 1 620 ? -28.077 0.612 9.384 1.00 63.22 620 VAL A O 1
ATOM 5213 N N . THR A 1 621 ? -26.162 0.345 10.527 1.00 59.00 621 THR A N 1
ATOM 5214 C CA . THR A 1 621 ? -26.219 -1.116 10.489 1.00 59.00 621 THR A CA 1
ATOM 5215 C C . THR A 1 621 ? -27.448 -1.600 11.254 1.00 59.00 621 THR A C 1
ATOM 5217 O O . THR A 1 621 ? -27.700 -1.199 12.389 1.00 59.00 621 THR A O 1
ATOM 5220 N N . LYS A 1 622 ? -28.267 -2.445 10.610 1.00 55.84 622 LYS A N 1
ATOM 5221 C CA . LYS A 1 622 ? -29.517 -2.941 11.200 1.00 55.84 622 LYS A CA 1
ATOM 5222 C C . LYS A 1 622 ? -29.243 -3.637 12.544 1.00 55.84 622 LYS A C 1
ATOM 5224 O O . LYS A 1 622 ? -28.517 -4.625 12.601 1.00 55.84 622 LYS A O 1
ATOM 5229 N N . ALA A 1 623 ? -29.876 -3.072 13.570 1.00 56.00 623 ALA A N 1
ATOM 5230 C CA . ALA A 1 623 ? -30.056 -3.355 15.000 1.00 56.00 623 ALA A CA 1
ATOM 5231 C C . ALA A 1 623 ? -29.714 -4.713 15.675 1.00 56.00 623 ALA A C 1
ATOM 5233 O O . ALA A 1 623 ? -29.981 -4.825 16.868 1.00 56.00 623 ALA A O 1
ATOM 5234 N N . THR A 1 624 ? -29.147 -5.742 15.035 1.00 57.84 624 THR A N 1
ATOM 5235 C CA . THR A 1 624 ? -29.066 -7.088 15.659 1.00 57.84 624 THR A CA 1
ATOM 5236 C C . THR A 1 624 ? -27.664 -7.631 15.929 1.00 57.84 624 THR A C 1
ATOM 5238 O O . THR A 1 624 ? -27.532 -8.623 16.637 1.00 57.84 624 THR A O 1
ATOM 5241 N N . VAL A 1 625 ? -26.591 -7.012 15.425 1.00 68.69 625 VAL A N 1
ATOM 5242 C CA . VAL A 1 625 ? -25.237 -7.597 15.560 1.00 68.69 625 VAL A CA 1
ATOM 5243 C C . VAL A 1 625 ? -24.573 -7.268 16.904 1.00 68.69 625 VAL A C 1
ATOM 5245 O O . VAL A 1 625 ? -23.701 -8.017 17.354 1.00 68.69 625 VAL A O 1
ATOM 5248 N N . TRP A 1 626 ? -24.959 -6.170 17.555 1.00 80.69 626 TRP A N 1
ATOM 5249 C CA . TRP A 1 626 ? -24.297 -5.665 18.764 1.00 80.69 626 TRP A CA 1
ATOM 5250 C C . TRP A 1 626 ? -25.000 -6.040 20.076 1.00 80.69 626 TRP A C 1
ATOM 5252 O O . TRP A 1 626 ? -24.329 -6.122 21.103 1.00 80.69 626 TRP A O 1
ATOM 5262 N N . LYS A 1 627 ? -26.310 -6.308 20.045 1.00 85.75 627 LYS A N 1
ATOM 5263 C CA . LYS A 1 627 ? -27.091 -6.673 21.232 1.00 85.75 627 LYS A CA 1
ATOM 5264 C C . LYS A 1 627 ? -26.696 -8.041 21.781 1.00 85.75 627 LYS A C 1
ATOM 5266 O O . LYS A 1 627 ? -26.406 -8.970 21.022 1.00 85.75 627 LYS A O 1
ATOM 5271 N N . LEU A 1 628 ? -26.739 -8.176 23.101 1.00 86.38 628 LEU A N 1
ATOM 5272 C CA . LEU A 1 628 ? -26.648 -9.461 23.781 1.00 86.38 628 LEU A CA 1
ATOM 5273 C C . LEU A 1 628 ? -28.047 -9.889 24.227 1.00 86.38 628 LEU A C 1
ATOM 5275 O O . LEU A 1 628 ? -28.656 -9.233 25.066 1.00 86.38 628 LEU A O 1
ATOM 5279 N N . ILE A 1 629 ? -28.527 -11.010 23.681 1.00 86.81 629 ILE A N 1
ATOM 5280 C CA . ILE A 1 629 ? -29.844 -11.586 24.011 1.00 86.81 629 ILE A CA 1
ATOM 5281 C C . ILE A 1 629 ? -29.912 -11.984 25.493 1.00 86.81 629 ILE A C 1
ATOM 5283 O O . ILE A 1 629 ? -30.958 -11.893 26.114 1.00 86.81 629 ILE A O 1
ATOM 5287 N N . CYS A 1 630 ? -28.784 -12.370 26.098 1.00 84.06 630 CYS A N 1
ATOM 5288 C CA . CYS A 1 630 ? -28.729 -12.727 27.518 1.00 84.06 630 CYS A CA 1
ATOM 5289 C C . CYS A 1 630 ? -29.017 -11.562 28.480 1.00 84.06 630 CYS A C 1
ATOM 5291 O O . CYS A 1 630 ? -29.139 -11.810 29.670 1.00 84.06 630 CYS A O 1
ATOM 5293 N N . LEU A 1 631 ? -29.083 -10.322 27.982 1.00 84.31 631 LEU A N 1
ATOM 5294 C CA . LEU A 1 631 ? -29.451 -9.125 28.746 1.00 84.31 631 LEU A CA 1
ATOM 5295 C C . LEU A 1 631 ? -30.896 -8.672 28.457 1.00 84.31 631 LEU A C 1
ATOM 5297 O O . LEU A 1 631 ? -31.325 -7.626 28.937 1.00 84.31 631 LEU A O 1
ATOM 5301 N N . GLU A 1 632 ? -31.637 -9.401 27.617 1.00 81.06 632 GLU A N 1
ATOM 5302 C CA . GLU A 1 632 ? -33.041 -9.115 27.325 1.00 81.06 632 GLU A CA 1
ATOM 5303 C C . GLU A 1 632 ? -33.920 -9.945 28.270 1.00 81.06 632 GLU A C 1
ATOM 5305 O O . GLU A 1 632 ? -33.816 -11.168 28.319 1.00 81.06 632 GLU A O 1
ATOM 5310 N N . MET A 1 633 ? -34.776 -9.275 29.051 1.00 67.62 633 MET A N 1
ATOM 5311 C CA . MET A 1 633 ? -35.683 -9.962 29.982 1.00 67.62 633 MET A CA 1
ATOM 5312 C C . MET A 1 633 ? -36.851 -10.666 29.274 1.00 67.62 633 MET A C 1
ATOM 5314 O O . MET A 1 633 ? -37.376 -11.645 29.797 1.00 67.62 633 MET A O 1
ATOM 5318 N N . ASP A 1 634 ? -37.231 -10.178 28.090 1.00 63.03 634 ASP A N 1
ATOM 5319 C CA . ASP A 1 634 ? -38.313 -10.714 27.264 1.00 63.03 634 ASP A CA 1
ATOM 5320 C C . ASP A 1 634 ? -37.709 -11.263 25.959 1.00 63.03 634 ASP A C 1
ATOM 5322 O O . ASP A 1 634 ? -37.490 -10.503 25.013 1.00 63.03 634 ASP A O 1
ATOM 5326 N N . VAL A 1 635 ? -37.397 -12.564 25.929 1.00 50.59 635 VAL A N 1
ATOM 5327 C CA . VAL A 1 635 ? -36.903 -13.286 24.735 1.00 50.59 635 VAL A CA 1
ATOM 5328 C C . VAL A 1 635 ? -38.038 -14.003 24.019 1.00 50.59 635 VAL A C 1
ATOM 5330 O O . VAL A 1 635 ? -38.816 -14.705 24.708 1.00 50.59 635 VAL A O 1
#

Secondary structure (DSSP, 8-state):
-HHHHHS-SSS--TTSHHHHHHHHHT--SS--HHHHHHHHHS--PPPP--S------HHHHHHHHHHHHHHH-TT--GGGGHHHHHHHHHTSSS--HHHHHHHHHHHHHH-TT-HHHHHHHHHHHHTTS-HHHHHHHHHTTT-HHHHHHHHHHTT--HHHHHHHHHHHHH---HHHHHHHHHHHTT-HHHHHHHHHHHHHH-SS--HHHHHHHHHHHHHHT-HHHHHHHHHHSS-TTTTHHHHHHHHHHHHHHHHHTT-HHHHHHHHHHTT-HHHHHHHHHHHT-HHHHHHHHHHHHHHHHTS---TTHHHHHHHHHHHHHHHHHHHHHHHHHTT-HHHHHHHIIIII--HHHHHHHHHHTT-HHHHHHHHTSHHHHT-HHHIIIIIHHHHHHHHHHHHHHHHHHHHHHHHHHHHHHHHHHHHHHHHHHHHHTT----SSGGGSSSTTSS---------------------------SS-HHHHHHHHHHHHHHTS---TT-TTHHHHHHHHHHHHHHHHHHHHHHHHHHHHHHHH---TTTHHHHHHHHHHHHHHHHHHHHHHHHHHHHHS--TTTTTTTTTSS----HHHHHHHHHHHHHHHHHHTTS-HHHHSPP----TTSS--GGG-S--

Sequence (635 aa):
IHRLFKQTPNSITIKNDDDLCLFLSELDNEKNTKHELIKYVLKQEPMEQDESSEYYPKANLLCNKFRYYFLNSDDINPMNYINSILTSFVKQSPSNFEGALDYLARLQEQTSTNSKILDGAIRYLNYFIDIDRLYNIALGTYNFNLVLMISEKTQKDPKEYLQYLNELKQIQSESWRRFRIDCHLKRFKKAIENGCDHFVSITDEENDKFQEFLSILEKNRLYKVAIRRFLTNKDIVLTSIYVNEVIKLYGNYLMTKKYYIEAGLVFERGNLTKQALNAYEQGKDTENYLKLVERMKHEHNSSEPSDQLQNISPIIIVQQQQHYRSMAETLCNDSSYLDSGRIYEYYIGDYEEAFLSYLKGHEWSHVLRLFEVEQLRKRQDLYDNEFLTTFVDYYEQILRQIKNDQEKFFLYFKRLLTIRENLFQHIKQLLDNGKDFDIDDDDENEDEREDDMNIDRRTVNKDETGSIRTRLSKKSTASTSKKSQRRLNQQEQKLVTLKENSKHEDLALIKELWLLSTRVDQLNKDIKHVCKTLYQITTKKKILDYELKAEHLQINYEKSMNGIEKCLSKIWLNEQTNTSTLTKVDNMNVQTNLIQKKIKEKLKKDLDLLSNQYRILPTVTKATVWKLICLEMDV

Radius of gyration: 38.97 Å; chains: 1; bounding box: 93×86×110 Å